Protein AF-A0A954EEG8-F1 (afdb_monomer)

Secondary structure (DSSP, 8-state):
----STTS--STT-EEEEEEE-SS-EEEEEEEEES-B-SS--EE-TTS-EEEEEB-TTHHHH--EEEEE-SSSTT-EEEEE-TTHHHH--EEEEEEEE-TTS-EEEEEEETTS--EEEEEEESSSSSS-PPPEEEEEE--S---EEEE-TTS-EEEEE---TT-S--EEEEEESSSS-EEEEEEEE-SS-EEEEEEEEETTEEEEEEEETTTEEEEEEEEGGGGTT----S----SSPPPP----------SEE--STT-EEEEEEEEEPPPTT--EEEEEE-TT--EEEEEEE-TTSEEEEEETTEEEEEEE--TT-EEEEEEEEE--SSS--EEEEEEE-TTSPPPP-SS-SEEE-SS---SEE-EEEEEES-GGG--EEEEEEESSSGGG--

Sequence (395 aa):
CSLDEAAGFFGPGLELRAFRWTDSQWEDAGLVADNAINNFPPKKIASGEWMMSRRTYDYKKTGVQFLVGGVNAINDWKSFPVLGTNDELSAEEPFWWTLPDGRLAALFRDNRGSKFLYRSFSADQGRTWTTPLRTNFPDATSKLFGLCLSDGRYLLISNSNPRARDPLTIAISNDGLVFDKLAWLAGGRHVDYPHAIEQDGHLLVAFAGGKQSVEVLRIKLSSLDEITMPSSVVLDHPLPPVGSHPEKVKHWIDLGDEGATLYIAADLIVPQIGKQATFSMATASGEKRVILGIDQQGQLTAQLFKETVIGPKLEPGSRHALLVRIHSHREKPDELCVQLGPPDKIPAESRDWTLSNTKGHSNADLSLIVLNQDSEASGGFSHVRVGPTREALDH

Radius of gyration: 24.79 Å; Cα contacts (8 Å, |Δi|>4): 985; chains: 1; bounding box: 67×50×65 Å

pLDDT: mean 85.37, std 15.74, range [27.61, 98.38]

Structure (mmCIF, N/CA/C/O backbone):
data_AF-A0A954EEG8-F1
#
_entry.id   AF-A0A954EEG8-F1
#
loop_
_atom_site.group_PDB
_atom_site.id
_atom_site.type_symbol
_atom_site.label_atom_id
_atom_site.label_alt_id
_atom_site.label_comp_id
_atom_site.label_asym_id
_atom_site.label_entity_id
_atom_site.label_seq_id
_atom_site.pdbx_PDB_ins_code
_atom_site.Cartn_x
_atom_site.Cartn_y
_atom_site.Cartn_z
_atom_site.occupancy
_atom_site.B_iso_or_equiv
_atom_site.auth_seq_id
_atom_site.auth_comp_id
_atom_site.auth_asym_id
_atom_site.auth_atom_id
_atom_site.pdbx_PDB_model_num
ATOM 1 N N . CYS A 1 1 ? 18.159 -10.456 -10.808 1.00 31.44 1 CYS A N 1
ATOM 2 C CA . CYS A 1 1 ? 18.552 -9.755 -9.569 1.00 31.44 1 CYS A CA 1
ATOM 3 C C . CYS A 1 1 ? 19.804 -8.951 -9.854 1.00 31.44 1 CYS A C 1
ATOM 5 O O . CYS A 1 1 ? 20.802 -9.552 -10.229 1.00 31.44 1 CYS A O 1
ATOM 7 N N . SER A 1 2 ? 19.747 -7.624 -9.737 1.00 37.56 2 SER A N 1
ATOM 8 C CA . SER A 1 2 ? 20.960 -6.808 -9.683 1.00 37.56 2 SER A CA 1
ATOM 9 C C . SER A 1 2 ? 21.759 -7.211 -8.444 1.00 37.56 2 SER A C 1
ATOM 11 O O . SER A 1 2 ? 21.183 -7.403 -7.376 1.00 37.56 2 SER A O 1
ATOM 13 N N . LEU A 1 3 ? 23.070 -7.384 -8.595 1.00 40.84 3 LEU A N 1
ATOM 14 C CA . LEU A 1 3 ? 23.995 -7.495 -7.472 1.00 40.84 3 LEU A CA 1
ATOM 15 C C . LEU A 1 3 ? 23.949 -6.165 -6.706 1.00 40.84 3 LEU A C 1
ATOM 17 O O . LEU A 1 3 ? 24.496 -5.161 -7.156 1.00 40.84 3 LEU A O 1
ATOM 21 N N . ASP A 1 4 ? 23.204 -6.161 -5.602 1.00 51.03 4 ASP A N 1
ATOM 22 C CA . ASP A 1 4 ? 22.948 -4.995 -4.758 1.00 51.03 4 ASP A CA 1
ATOM 23 C C . ASP A 1 4 ? 24.244 -4.400 -4.194 1.00 51.03 4 ASP A C 1
ATOM 25 O O . ASP A 1 4 ? 24.998 -5.095 -3.517 1.00 51.03 4 ASP A O 1
ATOM 29 N N . GLU A 1 5 ? 24.436 -3.104 -4.469 1.00 52.12 5 GLU A N 1
ATOM 30 C CA . GLU A 1 5 ? 25.103 -2.028 -3.702 1.00 52.12 5 GLU A CA 1
ATOM 31 C C . GLU A 1 5 ? 26.539 -2.214 -3.167 1.00 52.12 5 GLU A C 1
ATOM 33 O O . GLU A 1 5 ? 27.215 -1.221 -2.901 1.00 52.12 5 GLU A O 1
ATOM 38 N N . ALA A 1 6 ? 27.061 -3.432 -3.058 1.00 46.16 6 ALA A N 1
ATOM 39 C CA . ALA A 1 6 ? 28.304 -3.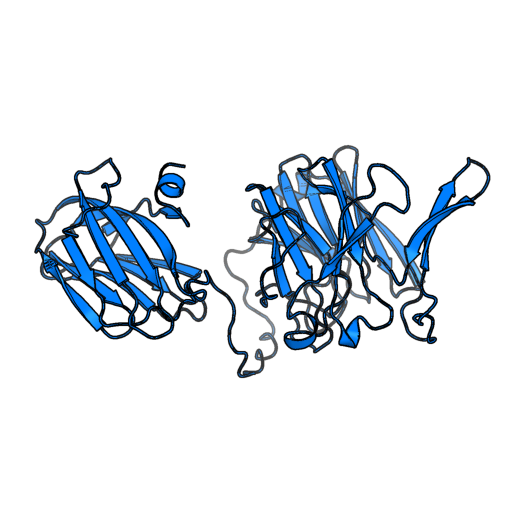744 -2.355 1.00 46.16 6 ALA A CA 1
ATOM 40 C C . ALA A 1 6 ? 29.584 -3.300 -3.089 1.00 46.16 6 ALA A C 1
ATOM 42 O O . ALA A 1 6 ? 30.666 -3.373 -2.515 1.00 46.16 6 ALA A O 1
ATOM 43 N N . ALA A 1 7 ? 29.481 -2.827 -4.335 1.00 49.62 7 ALA A N 1
ATOM 44 C CA . ALA A 1 7 ? 30.639 -2.481 -5.166 1.00 49.62 7 ALA A CA 1
ATOM 45 C C . ALA A 1 7 ? 30.604 -1.058 -5.760 1.00 49.62 7 ALA A C 1
ATOM 47 O O . ALA A 1 7 ? 31.296 -0.780 -6.733 1.00 49.62 7 ALA A O 1
ATOM 48 N N . GLY A 1 8 ? 29.811 -0.134 -5.198 1.00 59.25 8 GLY A N 1
ATOM 49 C CA . GLY A 1 8 ? 29.792 1.257 -5.683 1.00 59.25 8 GLY A CA 1
ATOM 50 C C . GLY A 1 8 ? 29.175 1.425 -7.079 1.00 59.25 8 GLY A C 1
ATOM 51 O O . GLY A 1 8 ? 29.433 2.416 -7.754 1.00 59.25 8 GLY A O 1
ATOM 52 N N . PHE A 1 9 ? 28.344 0.470 -7.508 1.00 65.50 9 PHE A N 1
ATOM 53 C CA . PHE A 1 9 ? 27.665 0.488 -8.809 1.00 65.50 9 PHE A CA 1
ATOM 54 C C . PHE A 1 9 ? 26.631 1.617 -8.957 1.00 65.50 9 PHE A C 1
ATOM 56 O O . PHE A 1 9 ? 26.230 1.933 -10.074 1.00 65.50 9 PHE A O 1
ATOM 63 N N . PHE A 1 10 ? 26.181 2.228 -7.857 1.00 78.00 10 PHE A N 1
ATOM 64 C CA . PHE A 1 10 ? 25.236 3.345 -7.892 1.00 78.00 10 PHE A CA 1
ATOM 65 C C . PHE A 1 10 ? 26.007 4.661 -7.831 1.00 78.00 10 PHE A C 1
ATOM 67 O O . PHE A 1 10 ? 26.447 5.090 -6.765 1.00 78.00 10 PHE A O 1
ATOM 74 N N . GLY A 1 11 ? 26.163 5.302 -8.987 1.00 85.56 11 GLY A N 1
ATOM 75 C CA . GLY A 1 11 ? 26.799 6.610 -9.114 1.00 85.56 11 GLY A CA 1
ATOM 76 C C . GLY A 1 11 ? 25.991 7.576 -9.985 1.00 85.56 11 GLY A C 1
ATOM 77 O O . GLY A 1 11 ? 24.933 7.205 -10.493 1.00 85.56 11 GLY A O 1
ATOM 78 N N . PRO A 1 12 ? 26.498 8.803 -10.205 1.00 87.62 12 PRO A N 1
ATOM 79 C CA . PRO A 1 12 ? 25.803 9.835 -10.981 1.00 87.62 12 PRO A CA 1
ATOM 80 C C . PRO A 1 12 ? 25.421 9.433 -12.413 1.00 87.62 12 PRO A C 1
ATOM 82 O O . PRO A 1 12 ? 24.495 10.008 -12.970 1.00 87.62 12 PRO A O 1
ATOM 85 N N . GLY A 1 13 ? 26.110 8.447 -12.998 1.00 89.25 13 GLY A N 1
ATOM 86 C CA . GLY A 1 13 ? 25.808 7.889 -14.322 1.00 89.25 13 GLY A CA 1
ATOM 87 C C . GLY A 1 13 ? 24.858 6.686 -14.315 1.00 89.25 13 GLY A C 1
ATOM 88 O O . GLY A 1 13 ? 24.871 5.917 -15.267 1.00 89.25 13 GLY A O 1
ATOM 89 N N . LEU A 1 14 ? 24.104 6.455 -13.234 1.00 91.31 14 LEU A N 1
ATOM 90 C CA . LEU A 1 14 ? 23.122 5.370 -13.166 1.00 91.31 14 LEU A CA 1
ATOM 91 C C . LEU A 1 14 ? 22.058 5.548 -14.263 1.00 91.31 14 LEU A C 1
ATOM 93 O O . LEU A 1 14 ? 21.478 6.621 -14.387 1.00 91.31 14 LEU A O 1
ATOM 97 N N . GLU A 1 15 ? 21.760 4.493 -15.017 1.00 93.38 15 GLU A N 1
ATOM 98 C CA . GLU A 1 15 ? 20.738 4.492 -16.068 1.00 93.38 15 GLU A CA 1
ATOM 99 C C . GLU A 1 15 ? 19.831 3.269 -15.935 1.00 93.38 15 GLU A C 1
ATOM 101 O O . GLU A 1 15 ? 20.310 2.140 -15.805 1.00 93.38 15 GLU A O 1
ATOM 106 N N . LEU A 1 16 ? 18.520 3.484 -16.049 1.00 93.94 16 LEU A N 1
ATOM 107 C CA . LEU A 1 16 ? 17.569 2.408 -16.281 1.00 93.94 16 LEU A CA 1
ATOM 108 C C . LEU A 1 16 ? 17.388 2.239 -17.788 1.00 93.94 16 LEU A C 1
ATOM 110 O O . LEU A 1 16 ? 16.853 3.129 -18.449 1.00 93.94 16 LEU A O 1
ATOM 114 N N . ARG A 1 17 ? 17.812 1.098 -18.333 1.00 94.50 17 ARG A N 1
ATOM 115 C CA . ARG A 1 17 ? 17.710 0.779 -19.765 1.00 94.50 17 ARG A CA 1
ATOM 116 C C . ARG A 1 17 ? 16.768 -0.391 -19.998 1.00 94.50 17 ARG A C 1
ATOM 118 O O . ARG A 1 17 ? 16.684 -1.304 -19.177 1.00 94.50 17 ARG A O 1
ATOM 125 N N . ALA A 1 18 ? 16.072 -0.367 -21.126 1.00 93.12 18 ALA A N 1
ATOM 126 C CA . ALA A 1 18 ? 15.224 -1.465 -21.557 1.00 93.12 18 ALA A CA 1
ATOM 127 C C . ALA A 1 18 ? 15.952 -2.325 -22.585 1.00 93.12 18 ALA A C 1
ATOM 129 O O . ALA A 1 18 ? 16.667 -1.816 -23.441 1.00 93.12 18 ALA A O 1
ATOM 130 N N . PHE A 1 19 ? 15.703 -3.629 -22.538 1.00 94.12 19 PHE A N 1
ATOM 131 C CA . PHE A 1 19 ? 16.181 -4.573 -23.539 1.00 94.12 19 PHE A CA 1
ATOM 132 C C . PHE A 1 19 ? 14.994 -5.334 -24.121 1.00 94.12 19 PHE A C 1
ATOM 134 O O . PHE A 1 19 ? 14.052 -5.679 -23.402 1.00 94.12 19 PHE A O 1
ATOM 141 N N . ARG A 1 20 ? 15.033 -5.594 -25.427 1.00 94.31 20 ARG A N 1
ATOM 142 C CA . ARG A 1 20 ? 14.032 -6.383 -26.146 1.00 94.31 20 ARG A CA 1
ATOM 143 C C . ARG A 1 20 ? 14.629 -7.729 -26.526 1.00 94.31 20 ARG A C 1
ATOM 145 O O . ARG A 1 20 ? 15.708 -7.782 -27.104 1.00 94.31 20 ARG A O 1
ATOM 152 N N . TRP A 1 21 ? 13.914 -8.803 -26.218 1.00 95.38 21 TRP A N 1
ATOM 153 C CA . TRP A 1 21 ? 14.245 -10.136 -26.707 1.00 95.38 21 TRP A CA 1
ATOM 154 C C . TRP A 1 21 ? 13.729 -10.299 -28.140 1.00 95.38 21 TRP A C 1
ATOM 156 O O . TRP A 1 21 ? 12.560 -10.014 -28.398 1.00 95.38 21 TRP A O 1
ATOM 166 N N . THR A 1 22 ? 14.586 -10.734 -29.061 1.00 94.44 22 THR A N 1
ATOM 167 C CA . THR A 1 22 ? 14.261 -10.949 -30.485 1.00 94.44 22 THR A CA 1
ATOM 168 C C . THR A 1 22 ? 14.200 -12.431 -30.855 1.00 94.44 22 THR A C 1
ATOM 170 O O . THR A 1 22 ? 14.560 -12.816 -31.962 1.00 94.44 22 THR A O 1
ATOM 173 N N . ASP A 1 23 ? 13.811 -13.284 -29.906 1.00 93.44 23 ASP A N 1
ATOM 174 C CA . ASP A 1 23 ? 13.811 -14.754 -30.010 1.00 93.44 23 ASP A CA 1
ATOM 175 C C . ASP A 1 23 ? 15.199 -15.409 -30.139 1.00 93.44 23 ASP A C 1
ATOM 177 O O . ASP A 1 23 ? 15.337 -16.602 -29.868 1.00 93.44 23 ASP A O 1
ATOM 181 N N . SER A 1 24 ? 16.245 -14.636 -30.450 1.00 95.94 24 SER A N 1
ATOM 182 C CA . SER A 1 24 ? 17.638 -15.099 -30.497 1.00 95.94 24 SER A CA 1
ATOM 183 C C . SER A 1 24 ? 18.601 -14.323 -29.598 1.00 95.94 24 SER A C 1
ATOM 185 O O . SER A 1 24 ? 19.600 -14.890 -29.155 1.00 95.94 24 SER A O 1
ATOM 187 N N . GLN A 1 25 ? 18.353 -13.034 -29.346 1.00 95.88 25 GLN A N 1
ATOM 188 C CA . GLN A 1 25 ? 19.254 -12.180 -28.566 1.00 95.88 25 GLN A CA 1
ATOM 189 C C . GLN A 1 25 ? 18.511 -11.053 -27.836 1.00 95.88 25 GLN A C 1
ATOM 191 O O . GLN A 1 25 ? 17.367 -10.730 -28.153 1.00 95.88 25 GLN A O 1
ATOM 196 N N . TRP A 1 26 ? 19.179 -10.451 -26.850 1.00 96.56 26 TRP A N 1
ATOM 197 C CA . TRP A 1 26 ? 18.725 -9.222 -26.201 1.00 96.56 26 TRP A CA 1
ATOM 198 C C . TRP A 1 26 ? 19.326 -8.011 -26.911 1.00 96.56 26 TRP A C 1
ATOM 200 O O . TRP A 1 26 ? 20.545 -7.901 -27.022 1.00 96.56 26 TRP A O 1
ATOM 210 N N . GLU A 1 27 ? 18.474 -7.092 -27.349 1.00 96.50 27 GLU A N 1
ATOM 211 C CA . GLU A 1 27 ? 18.864 -5.838 -27.997 1.00 96.50 27 GLU A CA 1
ATOM 212 C C . GLU A 1 27 ? 18.529 -4.652 -27.094 1.00 96.50 27 GLU A C 1
ATOM 214 O O . GLU A 1 27 ? 17.463 -4.622 -26.476 1.00 96.50 27 GLU A O 1
ATOM 219 N N . ASP A 1 28 ? 19.434 -3.675 -27.005 1.00 95.94 28 ASP A N 1
ATOM 220 C CA . ASP A 1 28 ? 19.204 -2.444 -26.244 1.00 95.94 28 ASP A CA 1
ATOM 221 C C . ASP A 1 28 ? 18.097 -1.619 -26.919 1.00 95.94 28 ASP A C 1
ATOM 223 O O . ASP A 1 28 ? 18.242 -1.154 -28.050 1.00 95.94 28 ASP A O 1
ATOM 227 N N . ALA A 1 29 ? 16.972 -1.466 -26.222 1.00 94.19 29 ALA A N 1
ATOM 228 C CA . ALA A 1 29 ? 15.797 -0.744 -26.694 1.00 94.19 29 ALA A CA 1
ATOM 229 C C . ALA A 1 29 ? 15.825 0.749 -26.316 1.00 94.19 29 ALA A C 1
ATOM 231 O O . ALA A 1 29 ? 14.938 1.498 -26.730 1.00 94.19 29 ALA A O 1
ATOM 232 N N . GLY A 1 30 ? 16.829 1.183 -25.550 1.00 95.50 30 GLY A N 1
ATOM 233 C CA . GLY A 1 30 ? 17.057 2.570 -25.176 1.00 95.50 30 GLY A CA 1
ATOM 234 C C . GLY A 1 30 ? 16.916 2.857 -23.682 1.00 95.50 30 GLY A C 1
ATOM 235 O O . GLY A 1 30 ? 16.585 2.003 -22.853 1.00 95.50 30 GLY A O 1
ATOM 236 N N . LEU A 1 31 ? 17.183 4.119 -23.350 1.00 95.56 31 LEU A N 1
ATOM 237 C CA . LEU A 1 31 ? 17.069 4.658 -22.001 1.00 95.56 31 LEU A CA 1
ATOM 238 C C . LEU A 1 31 ? 15.593 4.778 -21.598 1.00 95.56 31 LEU A C 1
ATOM 240 O O . LEU A 1 31 ? 14.806 5.395 -22.309 1.00 95.56 31 LEU A O 1
ATOM 244 N N . VAL A 1 32 ? 15.241 4.227 -20.439 1.00 96.06 32 VAL A N 1
ATOM 245 C CA . VAL A 1 32 ? 13.925 4.391 -19.806 1.00 96.06 32 VAL A CA 1
ATOM 246 C C . VAL A 1 32 ? 13.931 5.625 -18.914 1.00 96.06 32 VAL A C 1
ATOM 248 O O . VAL A 1 32 ? 13.057 6.477 -19.021 1.00 96.06 32 VAL A O 1
ATOM 251 N N . ALA A 1 33 ? 14.923 5.734 -18.032 1.00 95.44 33 ALA A N 1
ATOM 252 C CA . ALA A 1 33 ? 15.074 6.870 -17.134 1.00 95.44 33 ALA A CA 1
ATOM 253 C C . ALA A 1 33 ? 16.534 7.026 -16.704 1.00 95.44 33 ALA A C 1
ATOM 255 O O . ALA A 1 33 ? 17.228 6.042 -16.434 1.00 95.44 33 ALA A O 1
ATOM 256 N N . ASP A 1 34 ? 16.985 8.270 -16.608 1.00 94.50 34 ASP A N 1
ATOM 257 C CA . ASP A 1 34 ? 18.266 8.621 -16.017 1.00 94.50 34 ASP A CA 1
ATOM 258 C C . ASP A 1 34 ? 18.202 8.537 -14.485 1.00 94.50 34 ASP A C 1
ATOM 260 O O . ASP A 1 34 ? 17.161 8.733 -13.844 1.00 94.50 34 ASP A O 1
ATOM 264 N N . ASN A 1 35 ? 19.346 8.232 -13.877 1.00 94.00 35 ASN A N 1
ATOM 265 C CA . ASN A 1 35 ? 19.521 8.124 -12.435 1.00 94.00 35 ASN A CA 1
ATOM 266 C C . ASN A 1 35 ? 18.400 7.302 -11.774 1.00 94.00 35 ASN A C 1
ATOM 268 O O . ASN A 1 35 ? 17.677 7.774 -10.892 1.00 94.00 35 ASN A O 1
ATOM 272 N N . ALA A 1 36 ? 18.175 6.093 -12.281 1.00 93.31 36 ALA A N 1
ATOM 273 C CA . ALA A 1 36 ? 17.055 5.268 -11.866 1.00 93.31 36 ALA A CA 1
ATOM 274 C C . ALA A 1 36 ? 17.457 3.799 -11.757 1.00 93.31 36 ALA A C 1
ATOM 276 O O . ALA A 1 36 ? 18.070 3.229 -12.654 1.00 93.31 36 ALA A O 1
ATOM 277 N N . ILE A 1 37 ? 17.029 3.175 -10.667 1.00 90.88 37 ILE A N 1
ATOM 278 C CA . ILE A 1 37 ? 16.857 1.731 -10.567 1.00 90.88 37 ILE A CA 1
ATOM 279 C C . ILE A 1 37 ? 15.438 1.436 -10.078 1.00 90.88 37 ILE A C 1
ATOM 281 O O . ILE A 1 37 ? 14.911 2.128 -9.200 1.00 90.88 37 ILE A O 1
ATOM 285 N N . ASN A 1 38 ? 14.824 0.401 -10.644 1.0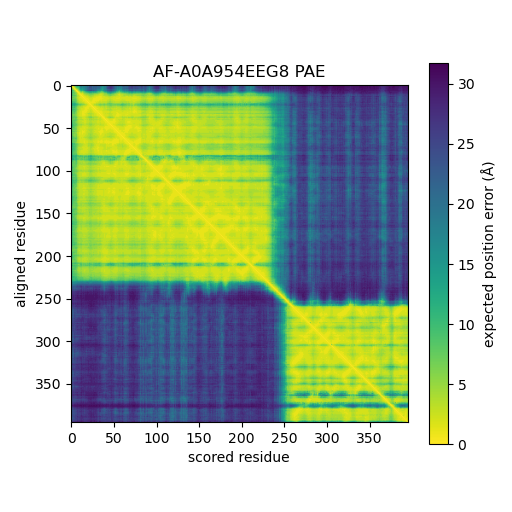0 90.19 38 ASN A N 1
ATOM 286 C CA . ASN A 1 38 ? 13.548 -0.143 -10.202 1.00 90.19 38 ASN A CA 1
ATOM 287 C C . ASN A 1 38 ? 13.739 -1.562 -9.645 1.00 90.19 38 ASN A C 1
ATOM 289 O O . ASN A 1 38 ? 14.509 -2.362 -10.170 1.00 90.19 38 ASN A O 1
ATOM 293 N N . ASN A 1 39 ? 13.009 -1.894 -8.580 1.00 87.38 39 ASN A N 1
ATOM 294 C CA . ASN A 1 39 ? 13.041 -3.234 -7.975 1.00 87.38 39 ASN A CA 1
ATOM 295 C C . ASN A 1 39 ? 11.865 -4.114 -8.438 1.00 87.38 39 ASN A C 1
ATOM 297 O O . ASN A 1 39 ? 11.876 -5.337 -8.240 1.00 87.38 39 ASN A O 1
ATOM 301 N N . PHE A 1 40 ? 10.858 -3.489 -9.056 1.00 91.31 40 PHE A N 1
ATOM 302 C CA . PHE A 1 40 ? 9.608 -4.105 -9.488 1.00 91.31 40 PHE A CA 1
ATOM 303 C C . PHE A 1 40 ? 9.258 -3.697 -10.923 1.00 91.31 40 PHE A C 1
ATOM 305 O O . PHE A 1 40 ? 9.608 -2.586 -11.339 1.00 91.31 40 PHE A O 1
ATOM 312 N N . PRO A 1 41 ? 8.574 -4.572 -11.683 1.00 89.75 41 PRO A N 1
ATOM 313 C CA . PRO A 1 41 ? 8.130 -4.244 -13.033 1.00 89.75 41 PRO A CA 1
ATOM 314 C C . PRO A 1 41 ? 7.114 -3.087 -13.023 1.00 89.75 41 PRO A C 1
ATOM 316 O O . PRO A 1 41 ? 6.373 -2.940 -12.042 1.00 89.75 41 PRO A O 1
ATOM 319 N N . PRO A 1 42 ? 7.051 -2.282 -14.100 1.00 93.62 42 PRO A N 1
ATOM 320 C CA . PRO A 1 42 ? 6.009 -1.277 -14.251 1.00 93.62 42 PRO A CA 1
ATOM 321 C C . PRO A 1 42 ? 4.625 -1.918 -14.343 1.00 93.62 42 PRO A C 1
ATOM 323 O O . PRO A 1 42 ? 4.458 -2.985 -14.932 1.00 93.62 42 PRO A O 1
ATOM 326 N N . LYS A 1 43 ? 3.621 -1.234 -13.793 1.00 95.06 43 LYS A N 1
ATOM 327 C CA . LYS A 1 43 ? 2.205 -1.618 -13.899 1.00 95.06 43 LYS A CA 1
ATOM 328 C C . LYS A 1 43 ? 1.392 -0.418 -14.362 1.00 95.06 43 LYS A C 1
ATOM 330 O O . LYS A 1 43 ? 1.780 0.717 -14.091 1.00 95.06 43 LYS A O 1
ATOM 335 N N . LYS A 1 44 ? 0.275 -0.659 -15.045 1.00 95.75 44 LYS A N 1
ATOM 336 C CA . LYS A 1 44 ? -0.650 0.419 -15.408 1.00 95.75 44 LYS A CA 1
ATOM 337 C C . LYS A 1 44 ? -1.404 0.921 -14.179 1.00 95.75 44 LYS A C 1
ATOM 339 O O . LYS A 1 44 ? -1.802 0.122 -13.334 1.00 95.75 44 LYS A O 1
ATOM 344 N N . ILE A 1 45 ? -1.602 2.230 -14.112 1.00 96.25 45 ILE A N 1
ATOM 345 C CA . ILE A 1 45 ? -2.513 2.907 -13.183 1.00 96.25 45 ILE A CA 1
ATOM 346 C C . ILE A 1 45 ? -3.824 3.260 -13.903 1.00 96.25 45 ILE A C 1
ATOM 348 O O . ILE A 1 45 ? -3.927 3.118 -15.123 1.00 96.25 45 ILE A O 1
ATOM 352 N N . ALA A 1 46 ? -4.841 3.701 -13.157 1.00 91.62 46 ALA A N 1
ATOM 353 C CA . ALA A 1 46 ? -6.192 3.921 -13.682 1.00 91.62 46 ALA A CA 1
ATOM 354 C C . ALA A 1 46 ? -6.262 4.959 -14.824 1.00 91.62 46 ALA A C 1
ATOM 356 O O . ALA A 1 46 ? -7.121 4.849 -15.694 1.00 91.62 46 ALA A O 1
ATOM 357 N N . SER A 1 47 ? -5.329 5.915 -14.882 1.00 92.81 47 SER A N 1
ATOM 358 C CA . SER A 1 47 ? -5.198 6.897 -15.967 1.00 92.81 47 SER A CA 1
ATOM 359 C C . SER A 1 47 ? -4.777 6.282 -17.302 1.00 92.81 47 SER A C 1
ATOM 361 O O . SER A 1 47 ? -4.817 6.965 -18.322 1.00 92.81 47 SER A O 1
ATOM 363 N N . GLY A 1 48 ? -4.342 5.019 -17.311 1.00 95.44 48 GLY A N 1
ATOM 364 C CA . GLY A 1 48 ? -3.749 4.351 -18.468 1.00 95.44 48 GLY A CA 1
ATOM 365 C C . GLY A 1 48 ? -2.238 4.561 -18.599 1.00 95.44 48 GLY A C 1
ATOM 366 O O . GLY A 1 48 ? -1.607 3.879 -19.409 1.00 95.44 48 GLY A O 1
ATOM 367 N N . GLU A 1 49 ? -1.649 5.445 -17.786 1.00 97.56 49 GLU A N 1
ATOM 368 C CA . GLU A 1 49 ? -0.198 5.574 -17.644 1.00 97.56 49 GLU A CA 1
ATOM 369 C C . GLU A 1 49 ? 0.393 4.344 -16.942 1.00 97.56 49 GLU A C 1
ATOM 371 O O . GLU A 1 49 ? -0.292 3.594 -16.244 1.00 97.56 49 GLU A O 1
ATOM 376 N N . TRP A 1 50 ? 1.692 4.137 -17.113 1.00 97.56 50 TRP A N 1
ATOM 377 C CA . TRP A 1 50 ? 2.475 3.174 -16.355 1.00 97.56 50 TRP A CA 1
ATOM 378 C C . TRP A 1 50 ? 3.114 3.839 -15.148 1.00 97.56 50 TRP A C 1
ATOM 380 O O . TRP A 1 50 ? 3.448 5.022 -15.175 1.00 97.56 50 TRP A O 1
ATOM 390 N N . MET A 1 51 ? 3.352 3.051 -14.107 1.00 97.81 51 MET A N 1
ATOM 391 C CA . MET A 1 51 ? 4.047 3.495 -12.913 1.00 97.81 51 MET A CA 1
ATOM 392 C C . MET A 1 51 ? 5.025 2.433 -12.403 1.00 97.81 51 MET A C 1
ATOM 394 O O . MET A 1 51 ? 4.739 1.233 -12.433 1.00 97.81 51 MET A O 1
ATOM 398 N N . MET A 1 52 ? 6.189 2.865 -11.912 1.00 96.62 52 MET A N 1
ATOM 399 C CA . MET A 1 52 ? 7.181 1.991 -11.275 1.00 96.62 52 MET A CA 1
ATOM 400 C C . MET A 1 52 ? 7.970 2.701 -10.175 1.00 96.62 52 MET A C 1
ATOM 402 O O . MET A 1 52 ? 8.089 3.923 -10.161 1.00 96.62 52 MET A O 1
ATOM 406 N N . SER A 1 53 ? 8.540 1.922 -9.255 1.00 95.44 53 SER A N 1
ATOM 407 C CA . SER A 1 53 ? 9.479 2.413 -8.241 1.00 95.44 53 SER A CA 1
ATOM 408 C C . SER A 1 53 ? 10.716 3.045 -8.871 1.00 95.44 53 SER A C 1
ATOM 410 O O . SER A 1 53 ? 11.260 2.475 -9.819 1.00 95.44 53 SER A O 1
ATOM 412 N N . ARG A 1 54 ? 11.237 4.110 -8.264 1.00 94.19 54 ARG A N 1
ATOM 413 C CA . ARG A 1 54 ? 12.547 4.679 -8.581 1.00 94.19 54 ARG A CA 1
ATOM 414 C C . ARG A 1 54 ? 13.362 4.896 -7.316 1.00 94.19 54 ARG A C 1
ATOM 416 O O . ARG A 1 54 ? 12.927 5.559 -6.374 1.00 94.19 54 ARG A O 1
ATOM 423 N N . ARG A 1 55 ? 14.595 4.403 -7.347 1.00 93.06 55 ARG A N 1
ATOM 424 C CA . ARG A 1 55 ? 15.674 4.858 -6.470 1.00 93.06 55 ARG A CA 1
ATOM 425 C C . ARG A 1 55 ? 16.740 5.527 -7.332 1.00 93.06 55 ARG A C 1
ATOM 427 O O . ARG A 1 55 ? 17.161 4.958 -8.337 1.00 93.06 55 ARG A O 1
ATOM 434 N N . THR A 1 56 ? 17.125 6.743 -6.971 1.00 92.94 56 THR A N 1
ATOM 435 C CA . THR A 1 56 ? 18.302 7.422 -7.529 1.00 92.94 56 THR A CA 1
ATOM 436 C C . THR A 1 56 ? 19.566 6.887 -6.853 1.00 92.94 56 THR A C 1
ATOM 438 O O . THR A 1 56 ? 19.479 6.243 -5.808 1.00 92.94 56 THR A O 1
ATOM 441 N N . TYR A 1 57 ? 20.759 7.157 -7.385 1.00 91.31 57 TYR A N 1
ATOM 442 C CA . TYR A 1 57 ? 22.010 6.729 -6.739 1.00 91.31 57 TYR A CA 1
ATOM 443 C C . TYR A 1 57 ? 22.170 7.303 -5.317 1.00 91.31 57 TYR A C 1
ATOM 445 O O . TYR A 1 57 ? 22.829 6.707 -4.466 1.00 91.31 57 TYR A O 1
ATOM 453 N N . ASP A 1 58 ? 21.551 8.455 -5.051 1.00 90.88 58 ASP A N 1
ATOM 454 C CA . ASP A 1 58 ? 21.572 9.174 -3.781 1.00 90.88 58 ASP A CA 1
ATOM 455 C C . ASP A 1 58 ? 20.275 9.029 -2.970 1.00 90.88 58 ASP A C 1
ATOM 457 O O . ASP A 1 58 ? 20.070 9.795 -2.029 1.00 90.88 58 ASP A O 1
ATOM 461 N N . TYR A 1 59 ? 19.428 8.033 -3.267 1.00 89.44 59 TYR A N 1
ATOM 462 C CA . TYR A 1 59 ? 18.122 7.840 -2.611 1.00 89.44 59 TYR A CA 1
ATOM 463 C C . TYR A 1 59 ? 18.200 7.773 -1.076 1.00 89.44 59 TYR A C 1
ATOM 465 O O . TYR A 1 59 ? 17.266 8.166 -0.384 1.00 89.44 59 TYR A O 1
ATOM 473 N N . LYS A 1 60 ? 19.331 7.324 -0.510 1.00 86.69 60 LYS A N 1
ATOM 474 C CA . LYS A 1 60 ? 19.563 7.333 0.949 1.00 86.69 60 LYS A CA 1
ATOM 475 C C . LYS A 1 60 ? 19.542 8.749 1.542 1.00 86.69 60 LYS A C 1
ATOM 477 O O . LYS A 1 60 ? 19.297 8.898 2.733 1.00 86.69 60 LYS A O 1
ATOM 482 N N . LYS A 1 61 ? 19.813 9.771 0.726 1.00 87.50 61 LYS A N 1
ATOM 483 C CA . LYS A 1 61 ? 19.743 11.195 1.076 1.00 87.50 61 LYS A CA 1
ATOM 484 C C . LYS A 1 61 ? 18.450 11.842 0.595 1.00 87.50 61 LYS A C 1
ATOM 486 O O . LYS A 1 61 ? 17.904 12.663 1.318 1.00 87.50 61 LYS A O 1
ATOM 491 N N . THR A 1 62 ? 17.982 11.504 -0.606 1.00 87.88 62 THR A N 1
ATOM 492 C CA . THR A 1 62 ? 16.866 12.196 -1.279 1.00 87.88 62 THR A CA 1
ATOM 493 C C . THR A 1 62 ? 15.506 11.521 -1.104 1.00 87.88 62 THR A C 1
ATOM 495 O O . THR A 1 62 ? 14.487 12.105 -1.463 1.00 87.88 62 THR A O 1
ATOM 498 N N . GLY A 1 63 ? 15.472 10.321 -0.525 1.00 90.56 63 GLY A N 1
ATOM 499 C CA . GLY A 1 63 ? 14.268 9.508 -0.412 1.00 90.56 63 GLY A CA 1
ATOM 500 C C . GLY A 1 63 ? 13.978 8.711 -1.682 1.00 90.56 63 GLY A C 1
ATOM 501 O O . GLY A 1 63 ? 14.676 8.801 -2.695 1.00 90.56 63 GLY A O 1
ATOM 502 N N . VAL A 1 64 ? 12.934 7.889 -1.618 1.00 94.38 64 VAL A N 1
ATOM 503 C CA . VAL A 1 64 ? 12.477 7.097 -2.767 1.00 94.38 64 VAL A CA 1
ATOM 504 C C . VAL A 1 64 ? 11.412 7.845 -3.564 1.00 94.38 64 VAL A C 1
ATOM 506 O O . VAL A 1 64 ? 10.745 8.753 -3.064 1.00 94.38 64 VAL A O 1
ATOM 509 N N . GLN A 1 65 ? 11.262 7.469 -4.830 1.00 95.62 65 GLN A N 1
ATOM 510 C CA . GLN A 1 65 ? 10.378 8.140 -5.778 1.00 95.62 65 GLN A CA 1
ATOM 511 C C . GLN A 1 65 ? 9.596 7.101 -6.589 1.00 95.62 65 GLN A C 1
ATOM 513 O O . GLN A 1 65 ? 9.923 5.911 -6.592 1.00 95.62 65 GLN A O 1
ATOM 518 N N . PHE A 1 66 ? 8.586 7.554 -7.320 1.00 97.50 66 PHE A N 1
ATOM 519 C CA . PHE A 1 66 ? 7.908 6.771 -8.345 1.00 97.50 66 PHE A CA 1
ATOM 520 C C . PHE A 1 66 ? 7.997 7.480 -9.694 1.00 97.50 66 PHE A C 1
ATOM 522 O O . PHE A 1 66 ? 7.895 8.701 -9.771 1.00 97.50 66 PHE A O 1
ATOM 529 N N . LEU A 1 67 ? 8.203 6.706 -10.757 1.00 97.94 67 LEU A N 1
ATOM 530 C CA . LEU A 1 67 ? 8.076 7.174 -12.133 1.00 97.94 67 LEU A CA 1
ATOM 531 C C . LEU A 1 67 ? 6.649 6.920 -12.607 1.00 97.94 67 LEU A C 1
ATOM 533 O O . LEU A 1 67 ? 6.158 5.808 -12.422 1.00 97.94 67 LEU A O 1
ATOM 537 N N . VAL A 1 68 ? 6.021 7.911 -13.240 1.00 98.25 68 VAL A N 1
ATOM 538 C CA . VAL A 1 68 ? 4.701 7.810 -13.887 1.00 98.25 68 VAL A CA 1
ATOM 539 C C . VAL A 1 68 ? 4.812 8.296 -15.336 1.00 98.25 68 VAL A C 1
ATOM 541 O O . VAL A 1 68 ? 5.425 9.338 -15.584 1.00 98.25 68 VAL A O 1
ATOM 544 N N . GLY A 1 69 ? 4.263 7.538 -16.289 1.00 97.25 69 GLY A N 1
ATOM 545 C CA . GLY A 1 69 ? 4.303 7.841 -17.724 1.00 97.25 69 GLY A CA 1
ATOM 546 C C . GLY A 1 69 ? 4.364 6.581 -18.598 1.00 97.25 69 GLY A C 1
ATOM 547 O O . GLY A 1 69 ? 3.536 5.687 -18.464 1.00 97.25 69 GLY A O 1
ATOM 548 N N . GLY A 1 70 ? 5.317 6.506 -19.522 1.00 94.69 70 GLY A N 1
ATOM 549 C CA . GLY A 1 70 ? 5.628 5.344 -20.354 1.00 94.69 70 GLY A CA 1
ATOM 550 C C . GLY A 1 70 ? 4.604 5.051 -21.447 1.00 94.69 70 GLY A C 1
ATOM 551 O O . GLY A 1 70 ? 4.508 3.907 -21.889 1.00 94.69 70 GLY A O 1
ATOM 552 N N . VAL A 1 71 ? 3.793 6.040 -21.843 1.00 96.00 71 VAL A N 1
ATOM 553 C CA . VAL A 1 71 ? 2.706 5.848 -22.820 1.00 96.00 71 VAL A CA 1
ATOM 554 C C . VAL A 1 71 ? 3.167 6.174 -24.235 1.00 96.00 71 VAL A C 1
ATOM 556 O O . VAL A 1 71 ? 2.948 5.375 -25.142 1.00 96.00 71 VAL A O 1
ATOM 559 N N . ASN A 1 72 ? 3.804 7.331 -24.435 1.00 95.50 72 ASN A N 1
ATOM 560 C CA . ASN A 1 72 ? 4.121 7.815 -25.782 1.00 95.50 72 ASN A CA 1
ATOM 561 C C . ASN A 1 72 ? 5.492 7.339 -26.276 1.00 95.50 72 ASN A C 1
ATOM 563 O O . ASN A 1 72 ? 5.695 7.174 -27.478 1.00 95.50 72 ASN A O 1
ATOM 567 N N . ALA A 1 73 ? 6.438 7.134 -25.358 1.00 94.81 73 ALA A N 1
ATOM 568 C CA . ALA A 1 73 ? 7.794 6.696 -25.662 1.00 94.81 73 ALA A CA 1
ATOM 569 C C . ALA A 1 73 ? 8.419 5.945 -24.478 1.00 94.81 73 ALA A C 1
ATOM 571 O O . ALA A 1 73 ? 7.958 6.037 -23.341 1.00 94.81 73 ALA A O 1
ATOM 572 N N . ILE A 1 74 ? 9.509 5.220 -24.741 1.00 93.38 74 ILE A N 1
ATOM 573 C CA . ILE A 1 74 ? 10.205 4.420 -23.723 1.00 93.38 74 ILE A CA 1
ATOM 574 C C . ILE A 1 74 ? 10.842 5.270 -22.617 1.00 93.38 74 ILE A C 1
ATOM 576 O O . ILE A 1 74 ? 10.977 4.792 -21.495 1.00 93.38 74 ILE A O 1
ATOM 580 N N . ASN A 1 75 ? 11.167 6.528 -22.927 1.00 94.94 75 ASN A N 1
ATOM 581 C CA . ASN A 1 75 ? 11.748 7.528 -22.033 1.00 94.94 75 ASN A CA 1
ATOM 582 C C . ASN A 1 75 ? 10.732 8.577 -21.533 1.00 94.94 75 ASN A C 1
ATOM 584 O O . ASN A 1 75 ? 11.125 9.591 -20.961 1.00 94.94 75 ASN A O 1
ATOM 588 N N . ASP A 1 76 ? 9.433 8.365 -21.758 1.00 96.19 76 ASP A N 1
ATOM 589 C CA . ASP A 1 76 ? 8.361 9.295 -21.377 1.00 96.19 76 ASP A CA 1
ATOM 590 C C . ASP A 1 76 ? 7.993 9.143 -19.896 1.00 96.19 76 ASP A C 1
ATOM 592 O O . ASP A 1 76 ? 6.921 8.651 -19.576 1.00 96.19 76 ASP A O 1
ATOM 596 N N . TRP A 1 77 ? 8.873 9.498 -18.962 1.00 97.50 77 TRP A N 1
ATOM 597 C CA . TRP A 1 77 ? 8.604 9.313 -17.530 1.00 97.50 77 TRP A CA 1
ATOM 598 C C . TRP A 1 77 ? 8.801 10.594 -16.735 1.00 97.50 77 TRP A C 1
ATOM 600 O O . TRP A 1 77 ? 9.752 11.345 -16.944 1.00 97.50 77 TRP A O 1
ATOM 610 N N . LYS A 1 78 ? 7.918 10.818 -15.761 1.00 97.75 78 LYS A N 1
ATOM 611 C CA . LYS A 1 78 ? 8.043 11.884 -14.764 1.00 97.75 78 LYS A CA 1
ATOM 612 C C . LYS A 1 78 ? 8.248 11.282 -13.388 1.00 97.75 78 LYS A C 1
ATOM 614 O O . LYS A 1 78 ? 7.611 10.290 -13.048 1.00 97.75 78 LYS A O 1
ATOM 619 N N . SER A 1 79 ? 9.129 11.893 -12.605 1.00 97.25 79 SER A N 1
ATOM 620 C CA . SER A 1 79 ? 9.465 11.422 -11.264 1.00 97.25 79 SER A CA 1
ATOM 621 C C . SER A 1 79 ? 8.704 12.190 -10.192 1.00 97.25 79 SER A C 1
ATOM 623 O O . SER A 1 79 ? 8.685 13.419 -10.208 1.00 97.25 79 SER A O 1
ATOM 625 N N . PHE A 1 80 ? 8.137 11.458 -9.239 1.00 96.75 80 PHE A N 1
ATOM 626 C CA . PHE A 1 80 ? 7.354 11.984 -8.128 1.00 96.75 80 PHE A CA 1
ATOM 627 C C . PHE A 1 80 ? 7.922 11.464 -6.802 1.00 96.75 80 PHE A C 1
ATOM 629 O O . PHE A 1 80 ? 7.986 10.246 -6.602 1.00 96.75 80 PHE A O 1
ATOM 636 N N . PRO A 1 81 ? 8.393 12.344 -5.902 1.00 93.88 81 PRO A N 1
ATOM 637 C CA . PRO A 1 81 ? 8.988 11.923 -4.641 1.00 93.88 81 PRO A CA 1
ATOM 638 C C . PRO A 1 81 ? 7.932 11.464 -3.635 1.00 93.88 81 PRO A C 1
ATOM 640 O O . PRO A 1 81 ? 6.829 12.003 -3.573 1.00 93.88 81 PRO A O 1
ATOM 643 N N . VAL A 1 82 ? 8.311 10.512 -2.783 1.00 89.81 82 VAL A N 1
ATOM 644 C CA . VAL A 1 82 ? 7.541 10.165 -1.586 1.00 89.81 82 VAL A CA 1
ATOM 645 C C . VAL A 1 82 ? 8.131 10.951 -0.413 1.00 89.81 82 VAL A C 1
ATOM 647 O O . VAL A 1 82 ? 9.169 10.578 0.147 1.00 89.81 82 VAL A O 1
ATOM 650 N N . LEU A 1 83 ? 7.503 12.080 -0.078 1.00 77.50 83 LEU A N 1
ATOM 651 C CA . LEU A 1 83 ? 8.010 13.011 0.933 1.00 77.50 83 LEU A CA 1
ATOM 652 C C . LEU A 1 83 ? 8.101 12.357 2.321 1.00 77.50 83 LEU A C 1
ATOM 654 O O . LEU A 1 83 ? 7.228 11.591 2.726 1.00 77.50 83 LEU A O 1
ATOM 658 N N . GLY A 1 84 ? 9.177 12.663 3.051 1.00 73.50 84 GLY A N 1
ATOM 659 C CA . GLY A 1 84 ? 9.448 12.135 4.392 1.00 73.50 84 GLY A CA 1
ATOM 660 C C . GLY A 1 84 ? 10.074 10.737 4.425 1.00 73.50 84 GLY A C 1
ATOM 661 O O . GLY A 1 84 ? 10.411 10.252 5.499 1.00 73.50 84 GLY A O 1
ATOM 662 N N . THR A 1 85 ? 10.284 10.068 3.286 1.00 76.62 85 THR A N 1
ATOM 663 C CA . THR A 1 85 ? 10.847 8.701 3.282 1.00 76.62 85 THR A CA 1
ATOM 664 C C . THR A 1 85 ? 12.275 8.595 3.799 1.00 76.62 85 THR A C 1
ATOM 666 O O . THR A 1 85 ? 12.623 7.561 4.354 1.00 76.62 85 THR A O 1
ATOM 669 N N . ASN A 1 86 ? 13.099 9.622 3.615 1.00 80.56 86 ASN A N 1
ATOM 670 C CA . ASN A 1 86 ? 14.470 9.705 4.123 1.00 80.56 86 ASN A CA 1
ATOM 671 C C . ASN A 1 86 ? 14.547 10.216 5.569 1.00 80.56 86 ASN A C 1
ATOM 673 O O . ASN A 1 86 ? 15.534 9.930 6.243 1.00 80.56 86 ASN A O 1
ATOM 677 N N . ASP A 1 87 ? 13.537 10.955 6.032 1.00 74.44 87 ASP A N 1
ATOM 678 C CA . ASP A 1 87 ? 13.459 11.501 7.388 1.00 74.44 87 ASP A CA 1
ATOM 679 C C . ASP A 1 87 ? 12.887 10.472 8.369 1.00 74.44 87 ASP A C 1
ATOM 681 O O . ASP A 1 87 ? 13.448 10.271 9.448 1.00 74.44 87 ASP A O 1
ATOM 685 N N . GLU A 1 88 ? 11.823 9.772 7.972 1.00 75.38 88 GLU A N 1
ATOM 686 C CA . GLU A 1 88 ? 11.063 8.847 8.822 1.00 75.38 88 GLU A CA 1
ATOM 687 C C . GLU A 1 88 ? 11.678 7.436 8.846 1.00 75.38 88 GLU A C 1
ATOM 689 O O . GLU A 1 88 ? 11.751 6.802 9.898 1.00 75.38 88 GLU A O 1
ATOM 694 N N . LEU A 1 89 ? 12.192 6.951 7.709 1.00 82.50 89 LEU A N 1
ATOM 695 C CA . LEU A 1 89 ? 12.775 5.613 7.565 1.00 82.50 89 LEU A CA 1
ATOM 696 C C . LEU A 1 89 ? 14.037 5.624 6.682 1.00 82.50 89 LEU A C 1
ATOM 698 O O . LEU A 1 89 ? 14.474 6.661 6.190 1.00 82.50 89 LEU A O 1
ATOM 702 N N . SER A 1 90 ? 14.684 4.474 6.505 1.00 86.44 90 SER A N 1
ATOM 703 C CA . SER A 1 90 ? 15.642 4.269 5.410 1.00 86.44 90 SER A CA 1
ATOM 704 C C . SER A 1 90 ? 14.949 3.407 4.367 1.00 86.44 90 SER A C 1
ATOM 706 O O . SER A 1 90 ? 15.148 2.193 4.310 1.00 86.44 90 SER A O 1
ATOM 708 N N . ALA A 1 91 ? 14.064 4.065 3.612 1.00 89.81 91 ALA A N 1
ATOM 709 C CA . ALA A 1 91 ? 13.198 3.427 2.634 1.00 89.81 91 ALA A CA 1
ATOM 710 C C . ALA A 1 91 ? 14.013 2.727 1.544 1.00 89.81 91 ALA A C 1
ATOM 712 O O . ALA A 1 91 ? 14.860 3.340 0.890 1.00 89.81 91 ALA A O 1
ATOM 713 N N . GLU A 1 92 ? 13.703 1.458 1.300 1.00 88.00 92 GLU A N 1
ATOM 714 C CA . GLU A 1 92 ? 14.247 0.707 0.176 1.00 88.00 92 GLU A CA 1
ATOM 715 C C . GLU A 1 92 ? 13.175 -0.144 -0.498 1.00 88.00 92 GLU A C 1
ATOM 717 O O . GLU A 1 92 ? 12.156 -0.474 0.108 1.00 88.00 92 GLU A O 1
ATOM 722 N N . GLU A 1 93 ? 13.427 -0.472 -1.768 1.00 88.44 93 GLU A N 1
ATOM 723 C CA . GLU A 1 93 ? 12.593 -1.347 -2.597 1.00 88.44 93 GLU A CA 1
ATOM 724 C C . GLU A 1 93 ? 11.090 -1.048 -2.451 1.00 88.44 93 GLU A C 1
ATOM 726 O O . GLU A 1 93 ? 10.331 -1.917 -2.017 1.00 88.44 93 GLU A O 1
ATOM 731 N N . PRO A 1 94 ? 10.635 0.176 -2.789 1.00 92.88 94 PRO A N 1
ATOM 732 C CA . PRO A 1 94 ? 9.238 0.533 -2.610 1.00 92.88 94 PRO A CA 1
ATOM 733 C C . PRO A 1 94 ? 8.367 -0.279 -3.569 1.00 92.88 94 PRO A C 1
ATOM 735 O O . PRO A 1 94 ? 8.555 -0.251 -4.788 1.00 92.88 94 PRO A O 1
ATOM 738 N N . PHE A 1 95 ? 7.406 -1.001 -3.014 1.00 95.50 95 PHE A N 1
ATOM 739 C CA . PHE A 1 95 ? 6.392 -1.733 -3.760 1.00 95.50 95 PHE A CA 1
ATOM 740 C C . PHE A 1 95 ? 5.078 -0.946 -3.744 1.00 95.50 95 PHE A C 1
ATOM 742 O O . PHE A 1 95 ? 4.862 -0.144 -2.843 1.00 95.50 95 PHE A O 1
ATOM 749 N N . TRP A 1 96 ? 4.184 -1.170 -4.711 1.00 96.88 96 TRP A N 1
ATOM 750 C CA . TRP A 1 96 ? 2.851 -0.564 -4.695 1.00 96.88 96 TRP A CA 1
ATOM 751 C C . TRP A 1 96 ? 1.781 -1.422 -5.387 1.00 96.88 96 TRP A C 1
ATOM 753 O O . TRP A 1 96 ? 2.084 -2.237 -6.273 1.00 96.88 96 TRP A O 1
ATOM 763 N N . TRP A 1 97 ? 0.520 -1.205 -5.006 1.00 97.12 97 TRP A N 1
ATOM 764 C CA . TRP A 1 97 ? -0.679 -1.719 -5.681 1.00 97.12 97 TRP A CA 1
ATOM 765 C C . TRP A 1 97 ? -1.835 -0.709 -5.628 1.00 97.12 97 TRP A C 1
ATOM 767 O O . TRP A 1 97 ? -1.804 0.250 -4.856 1.00 97.12 97 TRP A O 1
ATOM 777 N N . THR A 1 98 ? -2.859 -0.937 -6.450 1.00 95.81 98 THR A N 1
ATOM 778 C CA . THR A 1 98 ? -4.121 -0.182 -6.442 1.00 95.81 98 THR A CA 1
ATOM 779 C C . THR A 1 98 ? -5.103 -0.826 -5.469 1.00 95.81 98 THR A C 1
ATOM 781 O O . THR A 1 98 ? -5.239 -2.046 -5.467 1.00 95.81 98 THR A O 1
ATOM 784 N N . LEU A 1 99 ? -5.764 -0.017 -4.646 1.00 90.94 99 LEU A N 1
ATOM 785 C CA . LEU A 1 99 ? -6.805 -0.416 -3.697 1.00 90.94 99 LEU A CA 1
ATOM 786 C C . LEU A 1 99 ? -8.193 -0.437 -4.365 1.00 90.94 99 LEU A C 1
ATOM 788 O O . LEU A 1 99 ? -8.358 0.178 -5.423 1.00 90.94 99 LEU A O 1
ATOM 792 N N . PRO A 1 100 ? -9.209 -1.074 -3.748 1.00 86.00 100 PRO A N 1
ATOM 793 C CA . PRO A 1 100 ? -10.563 -1.131 -4.309 1.00 86.00 100 PRO A CA 1
ATOM 794 C C . PRO A 1 100 ? -11.204 0.242 -4.568 1.00 86.00 100 PRO A C 1
ATOM 796 O O . PRO A 1 100 ? -11.992 0.388 -5.497 1.00 86.00 100 PRO A O 1
ATOM 799 N N . ASP A 1 101 ? -10.838 1.258 -3.783 1.00 80.06 101 ASP A N 1
ATOM 800 C CA . ASP A 1 101 ? -11.317 2.641 -3.924 1.00 80.06 101 ASP A CA 1
ATOM 801 C C . ASP A 1 101 ? -10.550 3.466 -4.980 1.00 80.06 101 ASP A C 1
ATOM 803 O O . ASP A 1 101 ? -10.782 4.665 -5.133 1.00 80.06 101 ASP A O 1
ATOM 807 N N . GLY A 1 102 ? -9.617 2.843 -5.705 1.00 83.69 102 GLY A N 1
ATOM 808 C CA . GLY A 1 102 ? -8.808 3.479 -6.743 1.00 83.69 102 GLY A CA 1
ATOM 809 C C . GLY A 1 102 ? -7.566 4.217 -6.235 1.00 83.69 102 GLY A C 1
ATOM 810 O O . GLY A 1 102 ? -6.731 4.615 -7.053 1.00 83.69 102 GLY A O 1
ATOM 811 N N . ARG A 1 103 ? -7.378 4.368 -4.915 1.00 90.25 103 ARG A N 1
ATOM 812 C CA . ARG A 1 103 ? -6.123 4.902 -4.363 1.00 90.25 103 ARG A CA 1
ATOM 813 C C . ARG A 1 103 ? -4.979 3.914 -4.562 1.00 90.25 103 ARG A C 1
ATOM 815 O O . ARG A 1 103 ? -5.179 2.714 -4.739 1.00 90.25 103 ARG A O 1
ATOM 822 N N . LEU A 1 104 ? -3.749 4.410 -4.501 1.00 96.31 104 LEU A N 1
ATOM 823 C CA . LEU A 1 104 ? -2.554 3.567 -4.495 1.00 96.31 104 LEU A CA 1
ATOM 824 C C . LEU A 1 104 ? -2.033 3.420 -3.068 1.00 96.31 104 LEU A C 1
ATOM 826 O O . LEU A 1 104 ? -1.942 4.407 -2.338 1.00 96.31 104 LEU A O 1
ATOM 830 N N . ALA A 1 105 ? -1.637 2.207 -2.696 1.00 95.44 105 ALA A N 1
ATOM 831 C CA . ALA A 1 105 ? -0.874 1.947 -1.483 1.00 95.44 105 ALA A CA 1
ATOM 832 C C . ALA A 1 105 ? 0.552 1.551 -1.862 1.00 95.44 105 ALA A C 1
ATOM 834 O O . ALA A 1 105 ? 0.757 0.602 -2.620 1.00 95.44 105 ALA A O 1
ATOM 835 N N . ALA A 1 106 ? 1.528 2.274 -1.322 1.00 97.06 106 ALA A N 1
ATOM 836 C CA . ALA A 1 106 ? 2.936 1.921 -1.388 1.00 97.06 106 ALA A CA 1
ATOM 837 C C . ALA A 1 106 ? 3.384 1.290 -0.069 1.00 97.06 106 ALA A C 1
ATOM 839 O O . ALA A 1 106 ? 2.967 1.734 0.999 1.00 97.06 106 ALA A O 1
ATOM 840 N N . LEU A 1 107 ? 4.250 0.283 -0.154 1.00 96.38 107 LEU A N 1
ATOM 841 C CA . LEU A 1 107 ? 4.883 -0.403 0.966 1.00 96.38 107 LEU A CA 1
ATOM 842 C C . LEU A 1 107 ? 6.399 -0.230 0.879 1.00 96.38 107 LEU A C 1
ATOM 844 O O . LEU A 1 107 ? 6.975 -0.329 -0.206 1.00 96.38 107 LEU A O 1
ATOM 848 N N . PHE A 1 108 ? 7.041 -0.013 2.023 1.00 93.44 108 PHE A N 1
ATOM 849 C CA . PHE A 1 108 ? 8.477 0.243 2.107 1.00 93.44 108 PHE A CA 1
ATOM 850 C C . PHE A 1 108 ? 9.132 -0.690 3.115 1.00 93.44 108 PHE A C 1
ATOM 852 O O . PHE A 1 108 ? 8.649 -0.848 4.240 1.00 93.44 108 PHE A O 1
ATOM 859 N N . ARG A 1 109 ? 10.276 -1.243 2.710 1.00 91.19 109 ARG A N 1
ATOM 860 C CA . ARG A 1 109 ? 11.257 -1.824 3.623 1.00 91.19 109 ARG A CA 1
ATOM 861 C C . ARG A 1 109 ? 11.965 -0.696 4.363 1.00 91.19 109 ARG A C 1
ATOM 863 O O . ARG A 1 109 ? 12.295 0.319 3.747 1.00 91.19 109 ARG A O 1
ATOM 870 N N . ASP A 1 110 ? 12.244 -0.892 5.647 1.00 89.38 110 ASP A N 1
ATOM 871 C CA . ASP A 1 110 ? 13.033 0.051 6.438 1.00 89.38 110 ASP A CA 1
ATOM 872 C C . ASP A 1 110 ? 14.379 -0.551 6.862 1.00 89.38 110 ASP A C 1
ATOM 874 O O . ASP A 1 110 ? 14.462 -1.464 7.689 1.00 89.38 110 ASP A O 1
ATOM 878 N N . ASN A 1 111 ? 15.463 0.016 6.334 1.00 85.50 111 ASN A N 1
ATOM 879 C CA . ASN A 1 111 ? 16.818 -0.365 6.722 1.00 85.50 111 ASN A CA 1
ATOM 880 C C . ASN A 1 111 ? 17.304 0.272 8.033 1.00 85.50 111 ASN A C 1
ATOM 882 O O . ASN A 1 111 ? 18.397 -0.073 8.481 1.00 85.50 111 ASN A O 1
ATOM 886 N N . ARG A 1 112 ? 16.546 1.182 8.668 1.00 83.44 112 ARG A N 1
ATOM 887 C CA . ARG A 1 112 ? 16.892 1.687 10.013 1.00 83.44 112 ARG A CA 1
ATOM 888 C C . ARG A 1 112 ? 16.641 0.654 11.105 1.00 83.44 112 ARG A C 1
ATOM 890 O O . ARG A 1 112 ? 17.138 0.819 12.214 1.00 83.44 112 ARG A O 1
ATOM 897 N N . GLY A 1 113 ? 15.929 -0.425 10.784 1.00 81.94 113 GLY A N 1
ATOM 898 C CA . GLY A 1 113 ? 15.747 -1.553 11.683 1.00 81.94 113 GLY A CA 1
ATOM 899 C C . GLY A 1 113 ? 14.505 -1.461 12.560 1.00 81.94 113 GLY A C 1
ATOM 900 O O . GLY A 1 113 ? 14.488 -2.113 13.600 1.00 81.94 113 GLY A O 1
ATOM 901 N N . SER A 1 114 ? 13.461 -0.735 12.140 1.00 85.75 114 SER A N 1
ATOM 902 C CA . SER A 1 114 ? 12.144 -0.764 12.804 1.00 85.75 114 SER A CA 1
ATOM 903 C C . SER A 1 114 ? 11.537 -2.169 12.898 1.00 85.75 114 SER A C 1
ATOM 905 O O . SER A 1 114 ? 10.759 -2.427 13.810 1.00 85.75 114 SER A O 1
ATOM 907 N N . LYS A 1 115 ? 11.913 -3.078 11.983 1.00 88.88 115 LYS A N 1
ATOM 908 C CA . LYS A 1 115 ? 11.389 -4.453 11.851 1.00 88.88 115 LYS A CA 1
ATOM 909 C C . LYS A 1 115 ? 9.919 -4.549 11.450 1.00 88.88 115 LYS A C 1
ATOM 911 O O . LYS A 1 115 ? 9.303 -5.602 11.620 1.00 88.88 115 LYS A O 1
ATOM 916 N N . PHE A 1 116 ? 9.377 -3.476 10.888 1.00 89.75 116 PHE A N 1
ATOM 917 C CA . PHE A 1 116 ? 8.028 -3.438 10.346 1.00 89.75 116 PHE A CA 1
ATOM 918 C C . PHE A 1 116 ? 8.035 -2.785 8.970 1.00 89.75 116 PHE A C 1
ATOM 920 O O . PHE A 1 116 ? 8.870 -1.929 8.676 1.00 89.75 116 PHE A O 1
ATOM 927 N N . LEU A 1 117 ? 7.071 -3.160 8.135 1.00 93.06 117 LEU A N 1
ATOM 928 C CA . LEU A 1 117 ? 6.832 -2.456 6.882 1.00 93.06 117 LEU A CA 1
ATOM 929 C C . LEU A 1 117 ? 6.225 -1.081 7.151 1.00 93.06 117 LEU A C 1
ATOM 931 O O . LEU A 1 117 ? 5.412 -0.915 8.063 1.00 93.06 117 LEU A O 1
ATOM 935 N N . TYR A 1 118 ? 6.575 -0.112 6.312 1.00 92.75 118 TYR A N 1
ATOM 936 C CA . TYR A 1 118 ? 5.917 1.193 6.261 1.00 92.75 118 TYR A CA 1
ATOM 937 C C . TYR A 1 118 ? 4.955 1.250 5.081 1.00 92.75 118 TYR A C 1
ATOM 939 O O . TYR A 1 118 ? 5.128 0.530 4.098 1.00 92.75 118 TYR A O 1
ATOM 947 N N . ARG A 1 119 ? 3.965 2.138 5.158 1.00 94.00 119 ARG A N 1
ATOM 948 C CA . ARG A 1 119 ? 2.955 2.360 4.125 1.00 94.00 119 ARG A CA 1
ATOM 949 C C . ARG A 1 119 ? 2.753 3.844 3.847 1.00 94.00 119 ARG A C 1
ATOM 951 O O . ARG A 1 119 ? 2.747 4.651 4.769 1.00 94.00 119 ARG A O 1
ATOM 958 N N . SER A 1 120 ? 2.511 4.188 2.589 1.00 89.12 120 SER A N 1
ATOM 959 C CA . SER A 1 120 ? 2.070 5.516 2.149 1.00 89.12 120 SER A CA 1
ATOM 960 C C . SER A 1 120 ? 0.930 5.379 1.138 1.00 89.12 120 SER A C 1
ATOM 962 O O . SER A 1 120 ? 0.824 4.351 0.466 1.00 89.12 120 SER A O 1
ATOM 964 N N . PHE A 1 121 ? 0.078 6.396 1.039 1.00 90.62 121 PHE A N 1
ATOM 965 C CA . PHE A 1 121 ? -1.049 6.429 0.116 1.00 90.62 121 PHE A CA 1
ATOM 966 C C . PHE A 1 121 ? -0.904 7.528 -0.924 1.00 90.62 121 PHE A C 1
ATOM 968 O O . PHE A 1 121 ? -0.399 8.604 -0.620 1.00 90.62 121 PHE A O 1
ATOM 975 N N . SER A 1 122 ? -1.434 7.279 -2.118 1.00 90.31 122 SER A N 1
ATOM 976 C CA . SER A 1 122 ? -1.641 8.301 -3.140 1.00 90.31 122 SER A CA 1
ATOM 977 C C . SER A 1 122 ? -3.093 8.296 -3.612 1.00 90.31 122 SER A C 1
ATOM 979 O O . SER A 1 122 ? -3.633 7.245 -3.964 1.00 90.31 122 SER A O 1
ATOM 981 N N . ALA A 1 123 ? -3.715 9.476 -3.623 1.00 87.88 123 ALA A N 1
ATOM 982 C CA . ALA A 1 123 ? -5.079 9.694 -4.114 1.00 87.88 123 ALA A CA 1
ATOM 983 C C . ALA A 1 123 ? -5.123 10.323 -5.522 1.00 87.88 123 ALA A C 1
ATOM 985 O O . ALA A 1 123 ? -6.194 10.481 -6.097 1.00 87.88 123 ALA A O 1
ATOM 986 N N . ASP A 1 124 ? -3.966 10.660 -6.095 1.00 86.44 124 ASP A N 1
ATOM 987 C CA . ASP A 1 124 ? -3.816 11.350 -7.385 1.00 86.44 124 ASP A CA 1
ATOM 988 C C . ASP A 1 124 ? -2.973 10.538 -8.387 1.00 86.44 124 ASP A C 1
ATOM 990 O O . ASP A 1 124 ? -2.312 11.065 -9.292 1.00 86.44 124 ASP A O 1
ATOM 994 N N . GLN A 1 125 ? -3.047 9.214 -8.235 1.00 92.06 125 GLN A N 1
ATOM 995 C CA . GLN A 1 125 ? -2.415 8.228 -9.106 1.00 92.06 125 GLN A CA 1
ATOM 996 C C . GLN A 1 125 ? -0.884 8.354 -9.154 1.00 92.06 125 GLN A C 1
ATOM 998 O O . GLN A 1 125 ? -0.266 8.361 -10.217 1.00 92.06 125 GLN A O 1
ATOM 1003 N N . GLY A 1 126 ? -0.277 8.460 -7.975 1.00 92.81 126 GLY A N 1
ATOM 1004 C CA . GLY A 1 126 ? 1.164 8.382 -7.757 1.00 92.81 126 GLY A CA 1
ATOM 1005 C C . GLY A 1 126 ? 1.913 9.706 -7.863 1.00 92.81 126 GLY A C 1
ATOM 1006 O O . GLY A 1 126 ? 3.145 9.685 -7.822 1.00 92.81 126 GLY A O 1
ATOM 1007 N N . ARG A 1 127 ? 1.206 10.840 -7.983 1.00 92.94 127 ARG A N 1
ATOM 1008 C CA . ARG A 1 127 ? 1.814 12.173 -8.138 1.00 92.94 127 ARG A CA 1
ATOM 1009 C C . ARG A 1 127 ? 2.176 12.796 -6.792 1.00 92.94 127 ARG A C 1
ATOM 1011 O O . ARG A 1 127 ? 3.228 13.420 -6.673 1.00 92.94 127 ARG A O 1
ATOM 1018 N N . THR A 1 128 ? 1.350 12.578 -5.777 1.00 84.56 128 THR A N 1
ATOM 1019 C CA . THR A 1 128 ? 1.625 12.924 -4.384 1.00 84.56 128 THR A CA 1
ATOM 1020 C C . THR A 1 128 ? 1.374 11.728 -3.477 1.00 84.56 128 THR A C 1
ATOM 1022 O O . THR A 1 128 ? 0.609 10.815 -3.801 1.00 84.56 128 THR A O 1
ATOM 1025 N N . TRP A 1 129 ? 2.073 11.725 -2.344 1.00 87.69 129 TRP A N 1
ATOM 1026 C CA . TRP A 1 129 ? 2.087 10.627 -1.388 1.00 87.69 129 TRP A CA 1
ATOM 1027 C C . TRP A 1 129 ? 1.982 11.167 0.033 1.00 87.69 129 TRP A C 1
ATOM 1029 O O . TRP A 1 129 ? 2.645 12.150 0.370 1.00 87.69 129 TRP A O 1
ATOM 1039 N N . THR A 1 130 ? 1.191 10.508 0.878 1.00 82.62 130 THR A N 1
ATOM 1040 C CA . THR A 1 130 ? 1.155 10.805 2.316 1.00 82.62 130 THR A CA 1
ATOM 1041 C C . THR A 1 130 ? 2.509 10.499 2.955 1.00 82.62 130 THR A C 1
ATOM 1043 O O . THR A 1 130 ? 3.276 9.672 2.449 1.00 82.62 130 THR A O 1
ATOM 1046 N N . THR A 1 131 ? 2.803 11.090 4.114 1.00 82.94 131 THR A N 1
ATOM 1047 C CA . THR A 1 131 ? 3.990 10.684 4.877 1.00 82.94 131 THR A CA 1
ATOM 1048 C C . THR A 1 131 ? 3.950 9.172 5.158 1.00 82.94 131 THR A C 1
ATOM 1050 O O . THR A 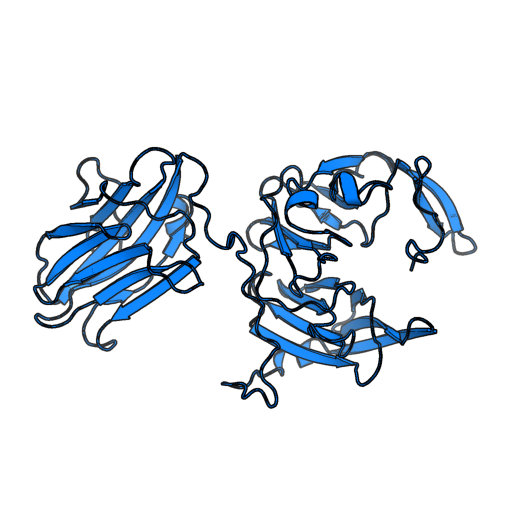1 131 ? 2.892 8.664 5.544 1.00 82.94 131 THR A O 1
ATOM 1053 N N . PRO A 1 132 ? 5.055 8.429 4.949 1.00 84.81 132 PRO A N 1
ATOM 1054 C CA . PRO A 1 132 ? 5.110 7.008 5.262 1.00 84.81 132 PRO A CA 1
ATOM 1055 C C . PRO A 1 132 ? 4.880 6.749 6.747 1.00 84.81 132 PRO A C 1
ATOM 1057 O O . PRO A 1 132 ? 5.559 7.314 7.601 1.00 84.81 132 PRO A O 1
ATOM 1060 N N . LEU A 1 133 ? 3.952 5.848 7.039 1.00 81.50 133 LEU A N 1
ATOM 1061 C CA . LEU A 1 133 ? 3.591 5.444 8.389 1.00 81.50 133 LEU A CA 1
ATOM 1062 C C . LEU A 1 133 ? 3.995 3.997 8.611 1.00 81.50 133 LEU A C 1
ATOM 1064 O O . LEU A 1 133 ? 3.813 3.163 7.722 1.00 81.50 133 LEU A O 1
ATOM 1068 N N . ARG A 1 134 ? 4.509 3.677 9.799 1.00 87.25 134 ARG A N 1
ATOM 1069 C CA . ARG A 1 134 ? 4.793 2.285 10.162 1.00 87.25 134 ARG A CA 1
ATOM 1070 C C . ARG A 1 134 ? 3.494 1.468 10.080 1.00 87.25 134 ARG A C 1
ATOM 1072 O O . ARG A 1 134 ? 2.395 2.010 10.186 1.00 87.25 134 ARG A O 1
ATOM 1079 N N . THR A 1 135 ? 3.584 0.160 9.910 1.00 86.69 135 THR A N 1
ATOM 1080 C CA . THR A 1 135 ? 2.457 -0.775 10.066 1.00 86.69 135 THR A CA 1
ATOM 1081 C C . THR A 1 135 ? 2.742 -1.745 11.213 1.00 86.69 135 THR A C 1
ATOM 1083 O O . THR A 1 135 ? 3.818 -1.713 11.802 1.00 86.69 135 THR A O 1
ATOM 1086 N N . ASN A 1 136 ? 1.798 -2.625 11.543 1.00 83.81 136 ASN A N 1
ATOM 1087 C CA . ASN A 1 136 ? 2.059 -3.766 12.425 1.00 83.81 136 ASN A CA 1
ATOM 1088 C C . ASN A 1 136 ? 2.581 -5.000 11.661 1.00 83.81 136 ASN A C 1
ATOM 1090 O O . ASN A 1 136 ? 2.760 -6.053 12.270 1.00 83.81 136 ASN A O 1
ATOM 1094 N N . PHE A 1 137 ? 2.811 -4.897 10.346 1.00 90.75 137 PHE A N 1
ATOM 1095 C CA . PHE A 1 137 ? 3.252 -6.020 9.529 1.00 90.75 137 PHE A CA 1
ATOM 1096 C C . PHE A 1 137 ? 4.765 -6.236 9.708 1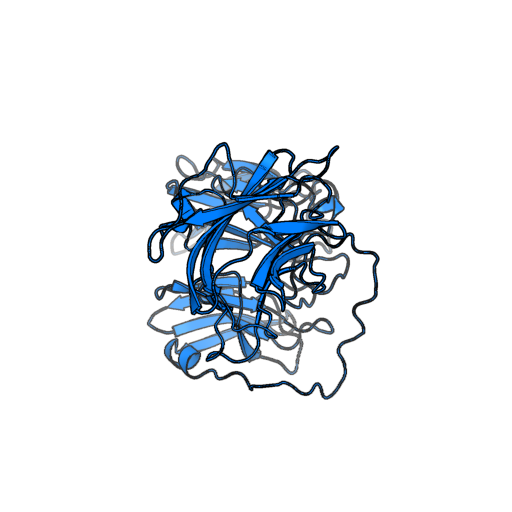.00 90.75 137 PHE A C 1
ATOM 1098 O O . PHE A 1 137 ? 5.539 -5.322 9.404 1.00 90.75 137 PHE A O 1
ATOM 1105 N N . PRO A 1 138 ? 5.212 -7.402 10.207 1.00 90.94 138 PRO A N 1
ATOM 1106 C CA . PRO A 1 138 ? 6.618 -7.644 10.516 1.00 90.94 138 PRO A CA 1
ATOM 1107 C C . PRO A 1 138 ? 7.494 -7.712 9.259 1.00 90.94 138 PRO A C 1
ATOM 1109 O O . PRO A 1 138 ? 7.078 -8.215 8.217 1.00 90.94 138 PRO A O 1
ATOM 1112 N N . ASP A 1 139 ? 8.741 -7.264 9.388 1.00 89.75 139 ASP A N 1
ATOM 1113 C CA . ASP A 1 139 ? 9.732 -7.249 8.312 1.00 89.75 139 ASP A CA 1
ATOM 1114 C C . ASP A 1 139 ? 11.115 -7.719 8.789 1.00 89.75 139 ASP A C 1
ATOM 1116 O O . ASP A 1 139 ? 11.578 -7.379 9.881 1.00 89.75 139 ASP A O 1
ATOM 1120 N N . ALA A 1 140 ? 11.805 -8.461 7.925 1.00 90.69 140 ALA A N 1
ATOM 1121 C CA . ALA A 1 140 ? 13.171 -8.943 8.120 1.00 90.69 140 ALA A CA 1
ATOM 1122 C C . ALA A 1 140 ? 14.222 -8.089 7.384 1.00 90.69 140 ALA A C 1
ATOM 1124 O O . ALA A 1 140 ? 15.324 -8.575 7.102 1.00 90.69 140 ALA A O 1
ATOM 1125 N N . THR A 1 141 ? 13.883 -6.851 7.005 1.00 89.38 141 THR A N 1
ATOM 1126 C CA . THR A 1 141 ? 14.697 -6.014 6.116 1.00 89.38 141 THR A CA 1
ATOM 1127 C C . THR A 1 141 ? 15.033 -6.789 4.836 1.00 89.38 141 THR A C 1
ATOM 1129 O O . THR A 1 141 ? 16.191 -6.892 4.422 1.00 89.38 141 THR A O 1
ATOM 1132 N N . SER A 1 142 ? 14.017 -7.416 4.239 1.00 89.12 142 SER A N 1
ATOM 1133 C CA . SER A 1 142 ? 14.113 -8.236 3.025 1.00 89.12 142 SER A CA 1
ATOM 1134 C C . SER A 1 142 ? 13.142 -7.724 1.967 1.00 89.12 142 SER A C 1
ATOM 1136 O O . SER A 1 142 ? 12.165 -7.051 2.291 1.00 89.12 142 SER A O 1
ATOM 1138 N N . LYS A 1 143 ? 13.396 -8.042 0.695 1.00 92.19 143 LYS A N 1
ATOM 1139 C CA . LYS A 1 143 ? 12.458 -7.719 -0.380 1.00 92.19 143 LYS A CA 1
ATOM 1140 C C . LYS A 1 143 ? 11.094 -8.356 -0.089 1.00 92.19 143 LYS A C 1
ATOM 1142 O O . LYS A 1 143 ? 11.013 -9.537 0.251 1.00 92.19 143 LYS A O 1
ATOM 1147 N N . LEU A 1 144 ? 10.035 -7.579 -0.289 1.00 95.06 144 LEU A N 1
ATOM 1148 C CA . LEU A 1 144 ? 8.651 -8.047 -0.321 1.00 95.06 144 LEU A CA 1
ATOM 1149 C C . LEU A 1 144 ? 8.128 -8.092 -1.759 1.00 95.06 144 LEU A C 1
ATOM 1151 O O . LEU A 1 144 ? 8.671 -7.436 -2.650 1.00 95.06 144 LEU A O 1
ATOM 1155 N N . PHE A 1 145 ? 7.044 -8.825 -1.985 1.00 96.94 145 PHE A N 1
ATOM 1156 C CA . PHE A 1 145 ? 6.317 -8.792 -3.245 1.00 96.94 145 PHE A CA 1
ATOM 1157 C C . PHE A 1 145 ? 4.815 -8.890 -3.010 1.00 96.94 145 PHE A C 1
ATOM 1159 O O . PHE A 1 145 ? 4.358 -9.759 -2.275 1.00 96.94 145 PHE A O 1
ATOM 1166 N N . GLY A 1 146 ? 4.056 -8.007 -3.653 1.00 96.31 146 GLY A N 1
ATOM 1167 C CA . GLY A 1 146 ? 2.601 -8.021 -3.609 1.00 96.31 146 GLY A CA 1
ATOM 1168 C C . GLY A 1 146 ? 1.965 -8.385 -4.948 1.00 96.31 146 GLY A C 1
ATOM 1169 O O . GLY A 1 146 ? 2.514 -8.080 -6.010 1.00 96.31 146 GLY A O 1
ATOM 1170 N N . LEU A 1 147 ? 0.775 -8.974 -4.898 1.00 95.94 147 LEU A N 1
ATOM 1171 C CA . LEU A 1 147 ? -0.039 -9.301 -6.068 1.00 95.94 147 LEU A CA 1
ATOM 1172 C C . LEU A 1 147 ? -1.520 -9.101 -5.732 1.00 95.94 147 LEU A C 1
ATOM 1174 O O . LEU A 1 147 ? -1.959 -9.540 -4.677 1.00 95.94 147 LEU A O 1
ATOM 1178 N N . CYS A 1 148 ? -2.278 -8.458 -6.619 1.00 96.50 148 CYS A N 1
ATOM 1179 C CA . CYS A 1 148 ? -3.739 -8.532 -6.599 1.00 96.50 148 CYS A CA 1
ATOM 1180 C C . CYS A 1 148 ? -4.143 -9.650 -7.564 1.00 96.50 148 CYS A C 1
ATOM 1182 O O . CYS A 1 148 ? -3.700 -9.642 -8.716 1.00 96.50 148 CYS A O 1
ATOM 1184 N N . LEU A 1 149 ? -4.880 -10.635 -7.061 1.00 96.69 149 LEU A N 1
ATOM 1185 C CA . LEU A 1 149 ? -5.360 -11.778 -7.825 1.00 96.69 149 LEU A CA 1
ATOM 1186 C C . LEU A 1 149 ? -6.544 -11.388 -8.707 1.00 96.69 149 LEU A C 1
ATOM 1188 O O . LEU A 1 149 ? -7.240 -10.404 -8.454 1.00 96.69 149 LEU A O 1
ATOM 1192 N N . SER A 1 150 ? -6.810 -12.212 -9.715 1.00 95.75 150 SER A N 1
ATOM 1193 C CA . SER A 1 150 ? -7.969 -12.067 -10.599 1.00 95.75 150 SER A CA 1
ATOM 1194 C C . SER A 1 150 ? -9.317 -12.106 -9.863 1.00 95.75 150 SER A C 1
ATOM 1196 O O . SER A 1 150 ? -10.293 -11.545 -10.358 1.00 95.75 150 SER A O 1
ATOM 1198 N N . ASP A 1 151 ? -9.366 -12.710 -8.671 1.00 93.44 151 ASP A N 1
ATOM 1199 C CA . ASP A 1 151 ? -10.543 -12.760 -7.796 1.00 93.44 151 ASP A CA 1
ATOM 1200 C C . ASP A 1 151 ? -10.672 -11.565 -6.828 1.00 93.44 151 ASP A C 1
ATOM 1202 O O . ASP A 1 151 ? -11.611 -11.515 -6.035 1.00 93.44 151 ASP A O 1
ATOM 1206 N N . GLY A 1 152 ? -9.755 -10.593 -6.898 1.00 94.31 152 GLY A N 1
ATOM 1207 C CA . GLY A 1 152 ? -9.770 -9.366 -6.099 1.00 94.31 152 GLY A CA 1
ATOM 1208 C C . GLY A 1 152 ? -9.046 -9.454 -4.755 1.00 94.31 152 GLY A C 1
ATOM 1209 O O . GLY A 1 152 ? -8.882 -8.428 -4.094 1.00 94.31 152 GLY A O 1
ATOM 1210 N N . ARG A 1 153 ? -8.568 -10.635 -4.341 1.00 96.12 153 ARG A N 1
ATOM 1211 C CA . ARG A 1 153 ? -7.749 -10.760 -3.127 1.00 96.12 153 ARG A CA 1
ATOM 1212 C C . ARG A 1 153 ? -6.342 -10.220 -3.346 1.00 96.12 153 ARG A C 1
ATOM 1214 O O . ARG A 1 153 ? -5.754 -10.342 -4.417 1.00 96.12 153 ARG A O 1
ATOM 1221 N N . TYR A 1 154 ? -5.753 -9.707 -2.277 1.00 98.25 154 TYR A N 1
ATOM 1222 C CA . TYR A 1 154 ? -4.384 -9.220 -2.236 1.00 98.25 154 TYR A CA 1
ATOM 1223 C C . TYR A 1 154 ? -3.496 -10.217 -1.503 1.00 98.25 154 TYR A C 1
ATOM 1225 O O . TYR A 1 154 ? -3.820 -10.679 -0.409 1.00 98.25 154 TYR A O 1
ATOM 1233 N N . LEU A 1 155 ? -2.344 -10.512 -2.095 1.00 98.31 155 LEU A N 1
ATOM 1234 C CA . LEU A 1 155 ? -1.299 -11.346 -1.523 1.00 98.31 155 LEU A CA 1
ATOM 1235 C C . LEU A 1 155 ? -0.069 -10.498 -1.229 1.00 98.31 155 LEU A C 1
ATOM 1237 O O . LEU A 1 155 ? 0.349 -9.698 -2.066 1.00 98.31 155 LEU A O 1
ATOM 1241 N N . LEU A 1 156 ? 0.548 -10.727 -0.074 1.00 98.38 156 LEU A N 1
ATOM 1242 C CA . LEU A 1 156 ? 1.843 -10.163 0.289 1.00 98.38 156 LEU A CA 1
ATOM 1243 C C . LEU A 1 156 ? 2.801 -11.291 0.670 1.00 98.38 156 LEU A C 1
ATOM 1245 O O . LEU A 1 156 ? 2.573 -12.011 1.636 1.00 98.38 156 LEU A O 1
ATOM 1249 N N . ILE A 1 157 ? 3.877 -11.443 -0.096 1.00 98.25 157 ILE A N 1
ATOM 1250 C CA . ILE A 1 157 ? 4.909 -12.458 0.107 1.00 98.25 157 ILE A CA 1
ATOM 1251 C C . ILE A 1 157 ? 6.158 -11.766 0.639 1.00 98.25 157 ILE A C 1
ATOM 1253 O O . ILE A 1 157 ? 6.698 -10.861 -0.003 1.00 98.25 157 ILE A O 1
ATOM 1257 N N . SER A 1 158 ? 6.621 -12.171 1.817 1.00 97.12 158 SER A N 1
ATOM 1258 C CA . SER A 1 158 ? 7.773 -11.553 2.477 1.00 97.12 158 SER A CA 1
ATOM 1259 C C . SER A 1 158 ? 8.400 -12.492 3.504 1.00 97.12 158 SER A C 1
ATOM 1261 O O . SER A 1 158 ? 7.894 -13.577 3.781 1.00 97.12 158 SER A O 1
ATOM 1263 N N . ASN A 1 159 ? 9.517 -12.075 4.096 1.00 95.75 159 ASN A N 1
ATOM 1264 C CA . ASN A 1 159 ? 10.020 -12.692 5.316 1.00 95.75 159 ASN A CA 1
ATOM 1265 C C . ASN A 1 159 ? 9.378 -12.001 6.527 1.00 95.75 159 ASN A C 1
ATOM 1267 O O . ASN A 1 159 ? 9.924 -11.034 7.057 1.00 95.75 159 ASN A O 1
ATOM 1271 N N . SER A 1 160 ? 8.223 -12.498 6.971 1.00 93.06 160 SER A N 1
ATOM 1272 C CA . SER A 1 160 ? 7.456 -11.942 8.103 1.00 93.06 160 SER A CA 1
ATOM 1273 C C . SER A 1 160 ? 8.042 -12.306 9.483 1.00 93.06 160 SER A C 1
ATOM 1275 O O . SER A 1 160 ? 7.307 -12.543 10.439 1.00 93.06 160 SER A O 1
ATOM 1277 N N . ASN A 1 161 ? 9.373 -12.381 9.599 1.00 89.19 161 ASN A N 1
ATOM 1278 C CA . ASN A 1 161 ? 10.090 -12.677 10.839 1.00 89.19 161 ASN A CA 1
ATOM 1279 C C . ASN A 1 161 ? 11.142 -11.586 11.120 1.00 89.19 161 ASN A C 1
ATOM 1281 O O . ASN A 1 161 ? 12.205 -11.592 10.500 1.00 89.19 161 ASN A O 1
ATOM 1285 N N . PRO A 1 162 ? 10.927 -10.706 12.116 1.00 89.25 162 PRO A N 1
ATOM 1286 C CA . PRO A 1 162 ? 11.861 -9.635 12.487 1.00 89.25 162 PRO A CA 1
ATOM 1287 C C . PRO A 1 162 ? 13.310 -10.067 12.751 1.00 89.25 162 PRO A C 1
ATOM 1289 O O . PRO A 1 162 ? 14.238 -9.251 12.697 1.00 89.25 162 PRO A O 1
ATOM 1292 N N . ARG A 1 163 ? 13.504 -11.345 13.097 1.00 85.19 163 ARG A N 1
ATOM 1293 C CA . ARG A 1 163 ? 14.785 -11.900 13.540 1.00 85.19 163 ARG A CA 1
ATOM 1294 C C . ARG A 1 163 ? 15.643 -12.412 12.385 1.00 85.19 163 ARG A C 1
ATOM 1296 O O . ARG A 1 163 ? 16.863 -12.403 12.513 1.00 85.19 163 ARG A O 1
ATOM 1303 N N . ALA A 1 164 ? 15.035 -12.884 11.295 1.00 87.38 164 ALA A N 1
ATOM 1304 C CA . ALA A 1 164 ? 15.753 -13.569 10.223 1.00 87.38 164 ALA A CA 1
ATOM 1305 C C . ALA A 1 164 ? 14.965 -13.588 8.907 1.00 87.38 164 ALA A C 1
ATOM 1307 O O . ALA A 1 164 ? 13.736 -13.575 8.901 1.00 87.38 164 ALA A O 1
ATOM 1308 N N . ARG A 1 165 ? 15.680 -13.720 7.782 1.00 91.56 165 ARG A N 1
ATOM 1309 C CA . ARG A 1 165 ? 15.098 -14.005 6.457 1.00 91.56 165 ARG A CA 1
ATOM 1310 C C . ARG A 1 165 ? 14.719 -15.487 6.321 1.00 91.56 165 ARG A C 1
ATOM 1312 O O . ARG A 1 165 ? 15.214 -16.196 5.449 1.00 91.56 165 ARG A O 1
ATOM 1319 N N . ASP A 1 166 ? 13.909 -15.945 7.269 1.00 89.19 166 ASP A N 1
ATOM 1320 C CA . ASP A 1 166 ? 13.408 -17.310 7.415 1.00 89.19 166 ASP A CA 1
ATOM 1321 C C . ASP A 1 166 ? 12.245 -17.296 8.433 1.00 89.19 166 ASP A C 1
ATOM 1323 O O . ASP A 1 166 ? 12.457 -16.830 9.558 1.00 89.19 166 ASP A O 1
ATOM 1327 N N . PRO A 1 167 ? 11.028 -17.758 8.094 1.00 95.12 167 PRO A N 1
ATOM 1328 C CA . PRO A 1 167 ? 10.621 -18.310 6.802 1.00 95.12 167 PRO A CA 1
ATOM 1329 C C . PRO A 1 167 ? 10.256 -17.238 5.767 1.00 95.12 167 PRO A C 1
ATOM 1331 O O . PRO A 1 167 ? 10.200 -16.039 6.052 1.00 95.12 167 PRO A O 1
ATOM 1334 N N . LEU A 1 168 ? 10.004 -17.689 4.541 1.00 97.69 168 LEU A N 1
ATOM 1335 C CA . LEU A 1 168 ? 9.202 -16.983 3.552 1.00 97.69 168 LEU A CA 1
ATOM 1336 C C . LEU A 1 168 ? 7.725 -17.295 3.814 1.00 97.69 168 LEU A C 1
ATOM 1338 O O . LEU A 1 168 ? 7.337 -18.461 3.937 1.00 97.69 168 LEU A O 1
ATOM 1342 N N . THR A 1 169 ? 6.900 -16.260 3.878 1.00 97.75 169 THR A N 1
ATOM 1343 C CA . THR A 1 169 ? 5.473 -16.352 4.192 1.00 97.75 169 THR A CA 1
ATOM 1344 C C . THR A 1 169 ? 4.623 -15.711 3.105 1.00 97.75 169 THR A C 1
ATOM 1346 O O . THR A 1 169 ? 5.116 -14.933 2.288 1.00 97.75 169 THR A O 1
ATOM 1349 N N . ILE A 1 170 ? 3.331 -16.035 3.113 1.00 98.06 170 ILE A N 1
ATOM 1350 C CA . ILE A 1 170 ? 2.297 -15.377 2.321 1.00 98.06 170 ILE A CA 1
ATOM 1351 C C . ILE A 1 170 ? 1.186 -1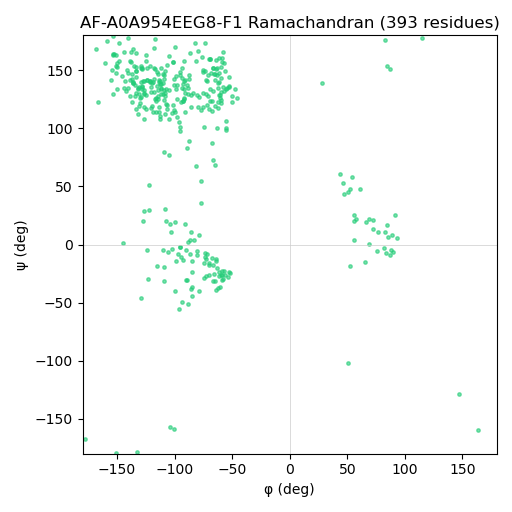4.880 3.235 1.00 98.06 170 ILE A C 1
ATOM 1353 O O . ILE A 1 170 ? 0.665 -15.642 4.048 1.00 98.06 170 ILE A O 1
ATOM 1357 N N . ALA A 1 171 ? 0.828 -13.610 3.105 1.00 97.94 171 ALA A N 1
ATOM 1358 C CA . ALA A 1 171 ? -0.308 -13.007 3.776 1.00 97.94 171 ALA A CA 1
ATOM 1359 C C . ALA A 1 171 ? -1.425 -12.707 2.773 1.00 97.94 171 ALA A C 1
ATOM 1361 O O . ALA A 1 171 ? -1.135 -12.369 1.625 1.00 97.94 171 ALA A O 1
ATOM 1362 N N . ILE A 1 172 ? -2.683 -12.822 3.205 1.00 97.62 172 ILE A N 1
ATOM 1363 C CA . ILE A 1 172 ? -3.873 -12.636 2.359 1.00 97.62 172 ILE A CA 1
ATOM 1364 C C . ILE A 1 172 ? -4.742 -11.522 2.940 1.00 97.62 172 ILE A C 1
ATOM 1366 O O . ILE A 1 172 ? -4.894 -11.429 4.156 1.00 97.62 172 ILE A O 1
ATOM 1370 N N . SER A 1 173 ? -5.286 -10.684 2.064 1.00 95.62 173 SER A N 1
ATOM 1371 C CA . SER A 1 173 ? -6.171 -9.570 2.388 1.00 95.62 173 SER A CA 1
ATOM 1372 C C . SER A 1 173 ? -7.292 -9.458 1.351 1.00 95.62 173 SER A C 1
ATOM 1374 O O . SER A 1 173 ? -7.075 -9.738 0.173 1.00 95.62 173 SER A O 1
ATOM 1376 N N . ASN A 1 174 ? -8.480 -9.022 1.773 1.00 92.00 174 ASN A N 1
ATOM 1377 C CA . ASN A 1 174 ? -9.601 -8.733 0.867 1.00 92.00 174 ASN A CA 1
ATOM 13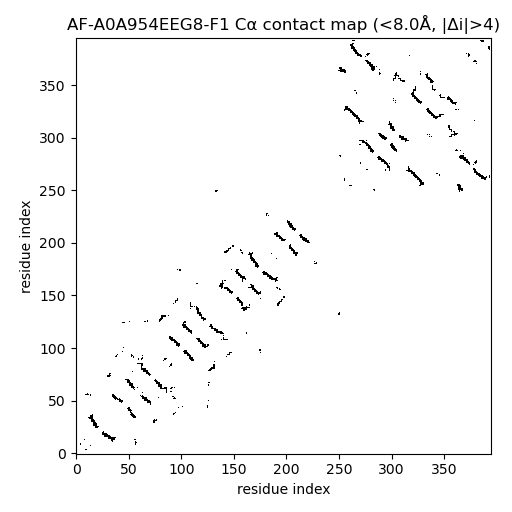78 C C . ASN A 1 174 ? -9.652 -7.263 0.416 1.00 92.00 174 ASN A C 1
ATOM 1380 O O . ASN A 1 174 ? -10.380 -6.940 -0.515 1.00 92.00 174 ASN A O 1
ATOM 1384 N N . ASP A 1 175 ? -8.902 -6.371 1.068 1.00 85.50 175 ASP A N 1
ATOM 1385 C CA . ASP A 1 175 ? -8.950 -4.920 0.833 1.00 85.50 175 ASP A CA 1
ATOM 1386 C C . ASP A 1 175 ? -7.584 -4.306 0.474 1.00 85.50 175 ASP A C 1
ATOM 1388 O O . ASP A 1 175 ? -7.490 -3.119 0.160 1.00 85.50 175 ASP A O 1
ATOM 1392 N N . GLY A 1 176 ? -6.514 -5.104 0.513 1.00 88.25 176 GLY A N 1
ATOM 1393 C CA . GLY A 1 176 ? -5.146 -4.667 0.245 1.00 88.25 176 GLY A CA 1
ATOM 1394 C C . GLY A 1 176 ? -4.503 -3.885 1.392 1.00 88.25 176 GLY A C 1
ATOM 1395 O O . GLY A 1 176 ? -3.434 -3.302 1.193 1.00 88.25 176 GLY A O 1
ATOM 1396 N N . LEU A 1 177 ? -5.122 -3.853 2.578 1.00 85.94 177 LEU A N 1
ATOM 1397 C CA . LEU A 1 177 ? -4.649 -3.116 3.755 1.00 85.94 177 LEU A CA 1
ATOM 1398 C C . LEU A 1 177 ? -4.594 -3.976 5.013 1.00 85.94 177 LEU A C 1
ATOM 1400 O O . LEU A 1 177 ? -3.598 -3.924 5.739 1.00 85.94 177 LEU A O 1
ATOM 1404 N N . VAL A 1 178 ? -5.648 -4.744 5.273 1.00 87.31 178 VAL A N 1
ATOM 1405 C CA . VAL A 1 178 ? -5.769 -5.623 6.433 1.00 87.31 178 VAL A CA 1
ATOM 1406 C C . VAL A 1 178 ? -5.513 -7.051 5.985 1.00 87.31 178 VAL A C 1
ATOM 1408 O O . VAL A 1 178 ? -6.284 -7.627 5.221 1.00 87.31 178 VAL A O 1
ATOM 1411 N N . PHE A 1 179 ? -4.407 -7.613 6.464 1.00 90.56 179 PHE A N 1
ATOM 1412 C CA . PHE A 1 179 ? -4.026 -8.998 6.218 1.00 90.56 179 PHE A CA 1
ATOM 1413 C C . PHE A 1 179 ? -4.437 -9.849 7.415 1.00 90.56 179 PHE A C 1
ATOM 1415 O O . PHE A 1 179 ? -3.857 -9.717 8.493 1.00 90.56 179 PHE A O 1
ATOM 1422 N N . ASP A 1 180 ? -5.443 -10.697 7.231 1.00 86.69 180 ASP A N 1
ATOM 1423 C CA . ASP A 1 180 ? -6.053 -11.504 8.293 1.00 86.69 180 ASP A CA 1
ATOM 1424 C C . ASP A 1 180 ? -5.664 -12.988 8.228 1.00 86.69 180 ASP A C 1
ATOM 1426 O O . ASP A 1 180 ? -5.951 -13.740 9.158 1.00 86.69 180 ASP A O 1
ATOM 1430 N N . LYS A 1 181 ? -4.954 -13.407 7.173 1.00 93.06 181 LYS A N 1
ATOM 1431 C CA . LYS A 1 181 ? -4.345 -14.738 7.056 1.00 93.06 181 LYS A CA 1
ATOM 1432 C C . LYS A 1 181 ? -2.850 -14.631 6.790 1.00 93.06 181 LYS A C 1
ATOM 1434 O O . LYS A 1 181 ? -2.425 -13.799 5.991 1.00 93.06 181 LYS A O 1
ATOM 1439 N N . LEU A 1 182 ? -2.069 -15.523 7.399 1.00 93.81 182 LEU A N 1
ATOM 1440 C CA . LEU A 1 182 ? -0.628 -15.668 7.186 1.00 93.81 182 LEU A CA 1
ATOM 1441 C C . LEU A 1 182 ? -0.261 -17.156 7.133 1.00 93.81 182 LEU A C 1
ATOM 1443 O O . LEU A 1 182 ? -0.586 -17.908 8.048 1.00 93.81 182 LEU A O 1
ATOM 1447 N N . ALA A 1 183 ? 0.440 -17.580 6.086 1.00 94.19 183 ALA A N 1
ATOM 1448 C CA . ALA A 1 183 ? 0.882 -18.959 5.911 1.00 94.19 183 ALA A CA 1
ATOM 1449 C C . ALA A 1 183 ? 2.382 -19.048 5.609 1.00 94.19 183 ALA A C 1
ATOM 1451 O O . ALA A 1 183 ? 2.984 -18.148 5.020 1.00 94.19 183 ALA A O 1
ATOM 1452 N N . TRP A 1 184 ? 2.986 -20.163 6.014 1.00 94.50 184 TRP A N 1
ATOM 1453 C CA . TRP A 1 184 ? 4.375 -20.510 5.719 1.00 94.50 184 TRP A CA 1
ATOM 1454 C C . TRP A 1 184 ? 4.473 -21.055 4.286 1.00 94.50 184 TRP A C 1
ATOM 1456 O O . TRP A 1 184 ? 3.772 -22.005 3.949 1.00 94.50 184 TRP A O 1
ATOM 1466 N N . LEU A 1 185 ? 5.359 -20.493 3.454 1.00 95.88 185 LEU A N 1
ATOM 1467 C CA . LEU A 1 185 ? 5.654 -21.014 2.111 1.00 95.88 185 LEU A CA 1
ATOM 1468 C C . LEU A 1 185 ? 6.896 -21.915 2.072 1.00 95.88 185 LEU A C 1
ATOM 1470 O O . LEU A 1 185 ? 6.830 -23.056 1.627 1.00 95.88 185 LEU A O 1
ATOM 1474 N N . ALA A 1 186 ? 8.036 -21.399 2.533 1.00 95.12 186 ALA A N 1
ATOM 1475 C CA . ALA A 1 186 ? 9.320 -22.098 2.548 1.00 95.12 186 ALA A CA 1
ATOM 1476 C C . ALA A 1 186 ? 10.175 -21.587 3.713 1.00 95.12 186 ALA A C 1
ATOM 1478 O O . ALA A 1 186 ? 10.054 -20.430 4.096 1.00 95.12 186 ALA A O 1
ATOM 1479 N N . GLY A 1 187 ? 11.018 -22.428 4.311 1.00 94.31 187 GLY A N 1
ATOM 1480 C CA . GLY A 1 187 ? 11.857 -22.010 5.439 1.00 94.31 187 GLY A CA 1
ATOM 1481 C C . GLY A 1 187 ? 12.794 -23.101 5.948 1.00 94.31 187 GLY A C 1
ATOM 1482 O O . GLY A 1 187 ? 12.989 -24.114 5.274 1.00 94.31 187 GLY A O 1
ATOM 1483 N N . GLY A 1 188 ? 13.381 -22.873 7.123 1.00 91.44 188 GLY A N 1
ATOM 1484 C CA . GLY A 1 188 ? 14.445 -23.698 7.711 1.00 91.44 188 GLY A CA 1
ATOM 1485 C C . GLY A 1 188 ? 15.843 -23.363 7.177 1.00 91.44 188 GLY A C 1
ATOM 1486 O O . GLY A 1 188 ? 16.786 -24.130 7.369 1.00 91.44 188 GLY A O 1
ATOM 1487 N N . ARG A 1 189 ? 15.962 -22.250 6.447 1.00 92.38 189 ARG A N 1
ATOM 1488 C CA . ARG A 1 189 ? 17.177 -21.722 5.813 1.00 92.38 189 ARG A CA 1
ATOM 1489 C C . ARG A 1 189 ? 16.926 -20.294 5.329 1.00 92.38 189 ARG A C 1
ATOM 1491 O O . ARG A 1 189 ? 15.784 -19.863 5.209 1.00 92.38 189 ARG A O 1
ATOM 1498 N N . HIS A 1 190 ? 17.993 -19.594 4.949 1.00 89.25 190 HIS A N 1
ATOM 1499 C CA . HIS A 1 190 ? 17.899 -18.266 4.335 1.00 89.25 190 HIS A CA 1
ATOM 1500 C C . HIS A 1 190 ? 17.148 -18.318 2.995 1.00 89.25 190 HIS A C 1
ATOM 1502 O O . HIS A 1 190 ? 17.631 -18.925 2.033 1.00 89.25 190 HIS A O 1
ATOM 1508 N N . VAL A 1 191 ? 16.007 -17.635 2.922 1.00 92.25 191 VAL A N 1
ATOM 1509 C CA . VAL A 1 191 ? 15.170 -17.490 1.721 1.00 92.25 191 VAL A CA 1
ATOM 1510 C C . VAL A 1 191 ? 14.766 -16.030 1.546 1.00 92.25 191 VAL A C 1
ATOM 1512 O O . VAL A 1 191 ? 14.314 -15.403 2.500 1.00 92.25 191 VAL A O 1
ATOM 1515 N N . ASP A 1 192 ? 14.943 -15.460 0.354 1.00 91.75 192 ASP A N 1
ATOM 1516 C CA . ASP A 1 192 ? 14.657 -14.040 0.111 1.00 91.75 192 ASP A CA 1
ATOM 1517 C C . ASP A 1 192 ? 14.291 -13.712 -1.352 1.00 91.75 192 ASP A C 1
ATOM 1519 O O . ASP A 1 192 ? 14.204 -14.590 -2.205 1.00 91.75 192 ASP A O 1
ATOM 1523 N N . TYR A 1 193 ? 14.016 -12.432 -1.636 1.00 93.00 193 TYR A N 1
ATOM 1524 C CA . TYR A 1 193 ? 13.701 -11.894 -2.973 1.00 93.00 193 TYR A CA 1
ATOM 1525 C C . TYR A 1 193 ? 12.547 -12.609 -3.691 1.00 93.00 193 TYR A C 1
ATOM 1527 O O . TYR A 1 193 ? 12.724 -13.084 -4.816 1.00 93.00 193 TYR A O 1
ATOM 1535 N N . PRO A 1 194 ? 11.348 -12.649 -3.077 1.00 95.94 194 PRO A N 1
ATOM 1536 C CA . PRO A 1 194 ? 10.194 -13.248 -3.714 1.00 95.94 194 PRO A CA 1
ATOM 1537 C C . PRO A 1 194 ? 9.740 -12.461 -4.950 1.00 95.94 194 PRO A C 1
ATOM 1539 O O . PRO A 1 194 ? 9.884 -11.236 -5.049 1.00 95.94 194 PRO A O 1
ATOM 1542 N N . HIS A 1 195 ? 9.129 -13.186 -5.877 1.00 95.81 195 HIS A N 1
ATOM 1543 C CA . HIS A 1 195 ? 8.319 -12.679 -6.974 1.00 95.81 195 HIS A CA 1
ATOM 1544 C C . HIS A 1 195 ? 7.197 -13.678 -7.241 1.00 95.81 195 HIS A C 1
ATOM 1546 O O . HIS A 1 195 ? 7.414 -14.881 -7.109 1.00 95.81 195 HIS A O 1
ATOM 1552 N N . ALA A 1 196 ? 6.014 -13.213 -7.626 1.00 96.69 196 ALA A N 1
ATOM 1553 C CA . ALA A 1 196 ? 4.916 -14.116 -7.928 1.00 96.69 196 ALA A CA 1
ATOM 1554 C C . ALA A 1 196 ? 4.086 -13.666 -9.123 1.00 96.69 196 ALA A C 1
ATOM 1556 O O . ALA A 1 196 ? 3.935 -12.471 -9.376 1.00 96.69 196 ALA A O 1
ATOM 1557 N N . ILE A 1 197 ? 3.528 -14.647 -9.823 1.00 96.94 197 ILE A N 1
ATOM 1558 C CA . ILE A 1 197 ? 2.537 -14.445 -10.875 1.00 96.94 197 ILE A CA 1
ATOM 1559 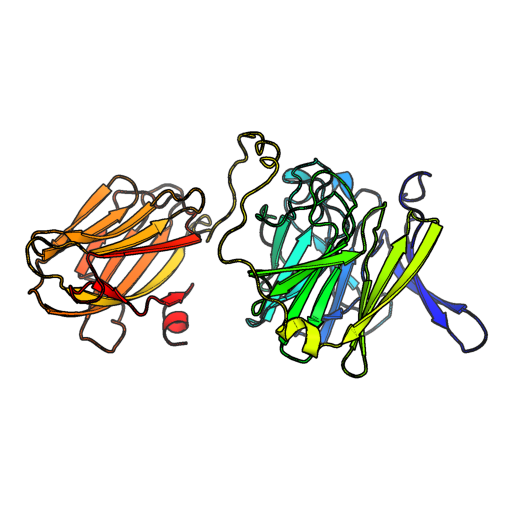C C . ILE A 1 197 ? 1.377 -15.414 -10.682 1.00 96.94 197 ILE A C 1
ATOM 1561 O O . ILE A 1 197 ? 1.553 -16.531 -10.189 1.00 96.94 197 ILE A O 1
ATOM 1565 N N . GLU A 1 198 ? 0.195 -14.976 -11.088 1.00 97.44 198 GLU A N 1
ATOM 1566 C CA . GLU A 1 198 ? -0.963 -15.841 -11.246 1.00 97.44 198 GLU A CA 1
ATOM 1567 C C . GLU A 1 198 ? -0.965 -16.417 -12.665 1.00 97.44 198 GLU A C 1
ATOM 1569 O O . GLU A 1 198 ? -0.823 -15.676 -13.639 1.00 97.44 198 GLU A O 1
ATOM 1574 N N . GLN A 1 199 ? -1.105 -17.734 -12.787 1.00 97.06 199 GLN A N 1
ATOM 1575 C CA . GLN A 1 199 ? -1.158 -18.417 -14.073 1.00 97.06 199 GLN A CA 1
ATOM 1576 C C . GLN A 1 199 ? -1.947 -19.728 -13.965 1.00 97.06 199 GLN A C 1
ATOM 1578 O O . GLN A 1 199 ? -1.664 -20.565 -13.108 1.00 97.06 199 GLN A O 1
ATOM 1583 N N . ASP A 1 200 ? -2.916 -19.933 -14.862 1.00 96.06 200 ASP A N 1
ATOM 1584 C CA . ASP A 1 200 ? -3.661 -21.191 -15.029 1.00 96.06 200 ASP A CA 1
ATOM 1585 C C . ASP A 1 200 ? -4.246 -21.754 -13.714 1.00 96.06 200 ASP A C 1
ATOM 1587 O O . ASP A 1 200 ? -4.096 -22.939 -13.402 1.00 96.06 200 ASP A O 1
ATOM 1591 N N . GLY A 1 201 ? -4.863 -20.895 -12.891 1.00 96.62 201 GLY A N 1
ATOM 1592 C CA . GLY A 1 201 ? -5.442 -21.272 -11.591 1.00 96.62 201 GLY A CA 1
ATOM 1593 C C . GLY A 1 201 ? -4.410 -21.575 -10.495 1.00 96.62 201 GLY A C 1
ATOM 1594 O O . GLY A 1 201 ? -4.746 -22.160 -9.460 1.00 96.62 201 GLY A O 1
ATOM 1595 N N . HIS A 1 202 ? -3.149 -21.209 -10.722 1.00 98.25 202 HIS A N 1
ATOM 1596 C CA . HIS A 1 202 ? -2.052 -21.377 -9.781 1.00 98.25 202 HIS A CA 1
ATOM 1597 C C . HIS A 1 202 ? -1.363 -20.047 -9.490 1.00 98.25 202 HIS A C 1
ATOM 1599 O O . HIS A 1 202 ? -1.272 -19.162 -10.337 1.00 98.25 202 HIS A O 1
ATOM 1605 N N . LEU A 1 203 ? -0.798 -19.957 -8.295 1.00 98.00 203 LEU A N 1
ATOM 1606 C CA . LEU A 1 203 ? 0.225 -18.990 -7.952 1.00 98.00 203 LEU A CA 1
ATOM 1607 C C . LEU A 1 203 ? 1.596 -19.634 -8.189 1.00 98.00 203 LEU A C 1
ATOM 1609 O O . LEU A 1 203 ? 1.900 -20.688 -7.621 1.00 98.00 203 LEU A O 1
ATOM 1613 N N . LEU A 1 204 ? 2.421 -19.003 -9.020 1.00 98.25 204 LEU A N 1
ATOM 1614 C CA . LEU A 1 204 ? 3.827 -19.355 -9.196 1.00 98.25 204 LEU A CA 1
ATOM 1615 C C . LEU A 1 204 ? 4.667 -18.378 -8.379 1.00 98.25 204 LEU A C 1
ATOM 1617 O O . LEU A 1 204 ? 4.679 -17.189 -8.685 1.00 98.25 204 LEU A O 1
ATOM 1621 N N . VAL A 1 205 ? 5.352 -18.864 -7.345 1.00 98.06 205 VAL A N 1
ATOM 1622 C CA . VAL A 1 205 ? 6.172 -18.040 -6.445 1.00 98.06 205 VAL A CA 1
ATOM 1623 C C . VAL A 1 205 ? 7.639 -18.392 -6.633 1.00 98.06 205 VAL A C 1
ATOM 1625 O O . VAL A 1 205 ? 8.065 -19.471 -6.233 1.00 98.06 205 VAL A O 1
ATOM 1628 N N . ALA A 1 206 ? 8.410 -17.478 -7.214 1.00 97.12 206 ALA A N 1
ATOM 1629 C CA . ALA A 1 206 ? 9.857 -17.583 -7.323 1.00 97.12 206 ALA A CA 1
ATOM 1630 C C . ALA A 1 206 ? 10.548 -16.899 -6.135 1.00 97.12 206 ALA A C 1
ATOM 1632 O O . ALA A 1 206 ? 10.125 -15.822 -5.720 1.00 97.12 206 ALA A O 1
ATOM 1633 N N . PHE A 1 207 ? 11.621 -17.483 -5.606 1.00 95.56 207 PHE A N 1
ATOM 1634 C CA . PHE A 1 207 ? 12.453 -16.872 -4.561 1.00 95.56 207 PHE A CA 1
ATOM 1635 C C . PHE A 1 207 ? 13.894 -17.390 -4.624 1.00 95.56 207 PHE A C 1
ATOM 1637 O O . PHE A 1 207 ? 14.183 -18.398 -5.270 1.00 95.56 207 PHE A O 1
ATOM 1644 N N . ALA A 1 208 ? 14.811 -16.691 -3.959 1.00 92.94 208 ALA A N 1
ATOM 1645 C CA . ALA A 1 208 ? 16.209 -17.077 -3.861 1.00 92.94 208 ALA A CA 1
ATOM 1646 C C . ALA A 1 208 ? 16.469 -17.945 -2.620 1.00 92.94 208 ALA A C 1
ATOM 1648 O O . ALA A 1 208 ? 16.113 -17.577 -1.499 1.00 92.94 208 ALA A O 1
ATOM 1649 N N . GLY A 1 209 ? 17.150 -19.076 -2.810 1.00 89.06 209 GLY A N 1
ATOM 1650 C CA . GLY A 1 209 ? 17.640 -19.936 -1.736 1.00 89.06 209 GLY A CA 1
ATOM 1651 C C . GLY A 1 209 ? 19.097 -19.622 -1.411 1.00 89.06 209 GLY A C 1
ATOM 1652 O O . GLY A 1 209 ? 19.990 -19.956 -2.195 1.00 89.06 209 GLY A O 1
ATOM 1653 N N . GLY A 1 210 ? 19.349 -18.940 -0.289 1.00 78.75 210 GLY A N 1
ATOM 1654 C CA . GLY A 1 210 ? 20.696 -18.542 0.145 1.00 78.75 210 GLY A CA 1
ATOM 1655 C C . GLY A 1 210 ? 21.467 -17.683 -0.867 1.00 78.75 210 GLY A C 1
ATOM 1656 O O . GLY A 1 210 ? 22.694 -17.684 -0.848 1.00 78.75 210 GLY A O 1
ATOM 1657 N N . LYS A 1 211 ? 20.767 -17.000 -1.788 1.00 79.19 211 LYS A N 1
ATOM 1658 C CA . LYS A 1 211 ? 21.345 -16.278 -2.943 1.00 79.19 211 LYS A CA 1
ATOM 1659 C C . LYS A 1 211 ? 22.233 -17.136 -3.862 1.00 79.19 211 LYS A C 1
ATOM 1661 O O . LYS A 1 211 ? 23.039 -16.599 -4.616 1.00 79.19 211 LYS A O 1
ATOM 1666 N N . GLN A 1 212 ? 22.076 -18.457 -3.811 1.00 83.62 212 GLN A N 1
ATOM 1667 C CA . GLN A 1 212 ? 22.831 -19.424 -4.618 1.00 83.62 212 GLN A CA 1
ATOM 1668 C C . GLN A 1 212 ? 21.945 -20.192 -5.602 1.00 83.62 212 GLN A C 1
ATOM 1670 O O . GLN A 1 212 ? 22.441 -20.769 -6.564 1.00 83.62 212 GLN A O 1
ATOM 1675 N N . SER A 1 213 ? 20.635 -20.190 -5.371 1.00 89.62 213 SER A N 1
ATOM 1676 C CA . SER A 1 213 ? 19.642 -20.870 -6.199 1.00 89.62 213 SER A CA 1
ATOM 1677 C C . SER A 1 213 ? 18.410 -19.993 -6.387 1.00 89.62 213 SER A C 1
ATOM 1679 O O . SER A 1 213 ? 18.157 -19.090 -5.586 1.00 89.62 213 SER A O 1
ATOM 1681 N N . VAL A 1 214 ? 17.656 -20.268 -7.449 1.00 93.69 214 VAL A N 1
ATOM 1682 C CA . VAL A 1 214 ? 16.305 -19.742 -7.659 1.00 93.69 214 VAL A CA 1
ATOM 1683 C C . VAL A 1 214 ? 15.359 -20.931 -7.654 1.00 93.69 214 VAL A C 1
ATOM 1685 O O . VAL A 1 214 ? 15.562 -21.891 -8.394 1.00 93.69 214 VAL A O 1
ATOM 1688 N N . GLU A 1 215 ? 14.340 -20.863 -6.813 1.00 94.88 215 GLU A N 1
ATOM 1689 C CA . GLU A 1 215 ? 13.335 -21.906 -6.639 1.00 94.88 215 GLU A CA 1
ATOM 1690 C C . GLU A 1 215 ? 11.963 -21.360 -7.010 1.00 94.88 215 GLU A C 1
ATOM 1692 O O . GLU A 1 215 ? 11.722 -20.160 -6.877 1.00 94.88 215 GLU A O 1
ATOM 1697 N N . VAL A 1 216 ? 11.067 -22.234 -7.472 1.00 97.25 216 VAL A N 1
ATOM 1698 C CA . VAL A 1 216 ? 9.693 -21.870 -7.834 1.00 97.25 216 VAL A CA 1
ATOM 1699 C C . VAL A 1 216 ? 8.719 -22.827 -7.160 1.00 97.25 216 VAL A C 1
ATOM 1701 O O . VAL A 1 216 ? 8.770 -24.035 -7.385 1.00 97.25 216 VAL A O 1
ATOM 1704 N N . LEU A 1 217 ? 7.804 -22.283 -6.360 1.00 97.44 217 LEU A N 1
ATOM 1705 C CA . LEU A 1 217 ? 6.642 -23.005 -5.852 1.00 97.44 217 LEU A CA 1
ATOM 1706 C C . LEU A 1 217 ? 5.472 -22.819 -6.805 1.00 97.44 217 LEU A C 1
ATOM 1708 O O . LEU A 1 217 ? 5.235 -21.724 -7.308 1.00 97.44 217 LEU A O 1
ATOM 1712 N N . ARG A 1 218 ? 4.705 -23.889 -6.996 1.00 97.88 218 ARG A N 1
ATOM 1713 C CA . ARG A 1 218 ? 3.430 -23.863 -7.709 1.00 97.88 218 ARG A CA 1
ATOM 1714 C C . ARG A 1 218 ? 2.323 -24.236 -6.735 1.00 97.88 218 ARG A C 1
ATOM 1716 O O . ARG A 1 218 ? 2.269 -25.371 -6.271 1.00 97.88 218 ARG A O 1
ATOM 1723 N N . ILE A 1 219 ? 1.446 -23.285 -6.442 1.00 97.31 219 ILE A N 1
ATOM 1724 C CA . ILE A 1 219 ? 0.396 -23.403 -5.427 1.00 97.31 219 ILE A CA 1
ATOM 1725 C C . ILE A 1 219 ? -0.952 -23.267 -6.129 1.00 97.31 219 ILE A C 1
ATOM 1727 O O . ILE A 1 219 ? -1.132 -22.355 -6.927 1.00 97.31 219 ILE A O 1
ATOM 1731 N N . LYS A 1 220 ? -1.906 -24.163 -5.868 1.00 97.38 220 LYS A N 1
ATOM 1732 C CA . LYS A 1 220 ? -3.274 -24.001 -6.385 1.00 97.38 220 LYS A CA 1
ATOM 1733 C C . LYS A 1 220 ? -3.942 -22.822 -5.683 1.00 97.38 220 LYS A C 1
ATOM 1735 O O . LYS A 1 220 ? -3.889 -22.753 -4.458 1.00 97.38 220 LYS A O 1
ATOM 1740 N N . LEU A 1 221 ? -4.605 -21.937 -6.429 1.00 96.12 221 LEU A N 1
ATOM 1741 C CA . LEU A 1 221 ? -5.292 -20.785 -5.824 1.00 96.12 221 LEU A CA 1
ATOM 1742 C C . LEU A 1 221 ? -6.384 -21.213 -4.837 1.00 96.12 221 LEU A C 1
ATOM 1744 O O . LEU A 1 221 ? -6.516 -20.603 -3.782 1.00 96.12 221 LEU A O 1
ATOM 1748 N N . SER A 1 222 ? -7.096 -22.306 -5.126 1.00 95.44 222 SER A N 1
ATOM 1749 C CA . SER A 1 222 ? -8.131 -22.848 -4.235 1.00 95.44 222 SER A CA 1
ATOM 1750 C C . SER A 1 222 ? -7.590 -23.269 -2.864 1.00 95.44 222 SER A C 1
ATOM 1752 O O . SER A 1 222 ? -8.309 -23.227 -1.875 1.00 95.44 222 SER A O 1
ATOM 1754 N N . SER A 1 223 ? -6.308 -23.634 -2.765 1.00 94.69 223 SER A N 1
ATOM 1755 C CA . SER A 1 223 ? -5.694 -23.987 -1.479 1.00 94.69 223 SER A CA 1
ATOM 1756 C C . SER A 1 223 ? -5.516 -22.777 -0.557 1.00 94.69 223 SER A C 1
ATOM 1758 O O . SER A 1 223 ? -5.323 -22.951 0.641 1.00 94.69 223 SER A O 1
ATOM 1760 N N . LEU A 1 224 ? -5.603 -21.547 -1.078 1.00 93.12 224 LEU A N 1
ATOM 1761 C CA . LEU A 1 224 ? -5.607 -20.341 -0.246 1.00 93.12 224 LEU A CA 1
ATOM 1762 C C . LEU A 1 224 ? -6.913 -20.201 0.556 1.00 93.12 224 LEU A C 1
ATOM 1764 O O . LEU A 1 224 ? -6.920 -19.602 1.634 1.00 93.12 224 LEU A O 1
ATOM 1768 N N . ASP A 1 225 ? -8.009 -20.779 0.061 1.00 91.69 225 ASP A N 1
ATOM 1769 C CA . ASP A 1 225 ? -9.319 -20.756 0.725 1.00 91.69 225 ASP A CA 1
ATOM 1770 C C . ASP A 1 225 ? -9.352 -21.701 1.929 1.00 91.69 225 ASP A C 1
ATOM 1772 O O . ASP A 1 225 ? -10.018 -21.427 2.927 1.00 91.69 225 ASP A O 1
ATOM 1776 N N . GLU A 1 226 ? -8.556 -22.768 1.863 1.00 92.44 226 GLU A N 1
ATOM 1777 C CA . GLU A 1 226 ? -8.398 -23.784 2.906 1.00 92.44 226 GLU A CA 1
ATOM 1778 C C . GLU A 1 226 ? -7.573 -23.279 4.106 1.00 92.44 226 GLU A C 1
ATOM 1780 O O . GLU A 1 226 ? -7.532 -23.929 5.151 1.00 92.44 226 GLU A O 1
ATOM 1785 N N . ILE A 1 227 ? -6.924 -22.112 3.994 1.00 91.88 227 ILE A N 1
ATOM 1786 C CA . ILE A 1 227 ? -6.129 -21.529 5.079 1.00 91.88 227 ILE A CA 1
ATOM 1787 C C . ILE A 1 227 ? -7.050 -21.038 6.203 1.00 91.88 227 ILE A C 1
ATOM 1789 O O . ILE A 1 227 ? -7.808 -20.073 6.037 1.00 91.88 227 ILE A O 1
ATOM 1793 N N . THR A 1 228 ? -6.900 -21.658 7.374 1.00 88.88 228 THR A N 1
ATOM 1794 C CA . THR A 1 228 ? -7.563 -21.292 8.632 1.00 88.88 228 THR A CA 1
ATOM 1795 C C . THR A 1 228 ? -6.560 -20.714 9.625 1.00 88.88 228 THR A C 1
ATOM 1797 O O . THR A 1 228 ? -5.538 -21.345 9.899 1.00 88.88 228 THR A O 1
ATOM 1800 N N . MET A 1 229 ? -6.856 -19.548 10.202 1.00 88.12 229 MET A N 1
ATOM 1801 C CA . MET A 1 229 ? -6.062 -18.996 11.303 1.00 88.12 229 MET A CA 1
ATOM 1802 C C . MET A 1 229 ? -6.569 -19.520 12.649 1.00 88.12 229 MET A C 1
ATOM 1804 O O . MET A 1 229 ? -7.781 -19.672 12.822 1.00 88.12 229 MET A O 1
ATOM 1808 N N . PRO A 1 230 ? -5.677 -19.798 13.613 1.00 81.50 230 PRO A N 1
ATOM 1809 C CA . PRO A 1 230 ? -6.107 -20.161 14.954 1.00 81.50 230 PRO A CA 1
ATOM 1810 C C . PRO A 1 230 ? -6.823 -18.974 15.615 1.00 81.50 230 PRO A C 1
ATOM 1812 O O . PRO A 1 230 ? -6.456 -17.819 15.403 1.00 81.50 230 PRO A O 1
ATOM 1815 N N . SER A 1 231 ? -7.819 -19.252 16.460 1.00 75.81 231 SER A N 1
ATOM 1816 C CA . SER A 1 231 ? -8.555 -18.218 17.209 1.00 75.81 231 SER A CA 1
ATOM 1817 C C . SER A 1 231 ? -7.671 -17.436 18.188 1.00 75.81 231 SER A C 1
ATOM 1819 O O . SER A 1 231 ? -8.031 -16.346 18.622 1.00 75.81 231 SER A O 1
ATOM 1821 N N . SER A 1 232 ? -6.523 -18.005 18.560 1.00 70.06 232 SER A N 1
ATOM 1822 C CA . SER A 1 232 ? -5.477 -17.360 19.345 1.00 70.06 232 SER A CA 1
ATOM 1823 C C . SER A 1 232 ? -4.122 -18.007 19.056 1.00 70.06 232 SER A C 1
ATOM 1825 O O . SER A 1 232 ? -4.034 -19.196 18.752 1.00 70.06 232 SER A O 1
ATOM 1827 N N . VAL A 1 233 ? -3.051 -17.222 19.164 1.00 64.12 233 VAL A N 1
ATOM 1828 C CA . VAL A 1 233 ? -1.672 -17.715 19.080 1.00 64.12 233 VAL A CA 1
ATOM 1829 C C . VAL A 1 233 ? -1.035 -17.528 20.449 1.00 64.12 233 VAL A C 1
ATOM 1831 O O . VAL A 1 233 ? -0.919 -16.403 20.933 1.00 64.12 233 VAL A O 1
ATOM 1834 N N . VAL A 1 234 ? -0.625 -18.624 21.085 1.00 60.97 234 VAL A N 1
ATOM 1835 C CA . VAL A 1 234 ? 0.271 -18.563 22.244 1.00 60.97 234 VAL A CA 1
ATOM 1836 C C . VAL A 1 234 ? 1.689 -18.532 21.691 1.00 60.97 234 VAL A C 1
ATOM 1838 O O . VAL A 1 234 ? 2.097 -19.436 20.969 1.00 60.97 234 VAL A O 1
ATOM 1841 N N . LEU A 1 235 ? 2.427 -17.460 21.969 1.00 53.38 235 LEU A N 1
ATOM 1842 C CA . LEU A 1 235 ? 3.819 -17.356 21.552 1.00 53.38 235 LEU A CA 1
ATOM 1843 C C . LEU A 1 235 ? 4.685 -18.246 22.453 1.00 53.38 235 LEU A C 1
ATOM 1845 O O . LEU A 1 235 ? 4.800 -17.965 23.643 1.00 53.38 235 LEU A O 1
ATOM 1849 N N . ASP A 1 236 ? 5.352 -19.252 21.883 1.00 51.53 236 ASP A N 1
ATOM 1850 C CA . ASP A 1 236 ? 6.353 -20.060 22.607 1.00 51.53 236 ASP A CA 1
ATOM 1851 C C . ASP A 1 236 ? 7.499 -19.194 23.159 1.00 51.53 236 ASP A C 1
ATOM 1853 O O . ASP A 1 236 ? 8.076 -19.467 24.213 1.00 51.53 236 ASP A O 1
ATOM 1857 N N . HIS A 1 237 ? 7.802 -18.098 22.458 1.00 47.56 237 HIS A N 1
ATOM 1858 C CA . HIS A 1 237 ? 8.729 -17.067 22.896 1.00 47.56 237 HIS A CA 1
ATOM 1859 C C . HIS A 1 237 ? 8.115 -15.691 22.652 1.00 47.56 237 HIS A C 1
ATOM 1861 O O . HIS A 1 237 ? 7.736 -15.411 21.507 1.00 47.56 237 HIS A O 1
ATOM 1867 N N . PRO A 1 238 ? 8.054 -14.808 23.667 1.00 47.22 238 PRO A N 1
ATOM 1868 C CA . PRO A 1 238 ? 7.606 -13.442 23.454 1.00 47.22 238 PRO A CA 1
ATOM 1869 C C . PRO A 1 238 ? 8.422 -12.819 22.319 1.00 47.22 238 PRO A C 1
ATOM 1871 O O . PRO A 1 238 ? 9.640 -13.014 22.214 1.00 47.22 238 PRO A O 1
ATOM 1874 N N . LEU A 1 239 ? 7.740 -12.107 21.419 1.00 44.38 239 LEU A N 1
ATOM 1875 C CA . LEU A 1 239 ? 8.430 -11.269 20.445 1.00 44.38 239 LEU A CA 1
ATOM 1876 C C . LEU A 1 239 ? 9.395 -10.354 21.217 1.00 44.38 239 LEU A C 1
ATOM 1878 O O . LEU A 1 239 ? 9.067 -9.970 22.346 1.00 44.38 239 LEU A O 1
ATOM 1882 N N . PRO A 1 240 ? 10.587 -10.042 20.666 1.00 39.62 240 PRO A N 1
ATOM 1883 C CA . PRO A 1 240 ? 11.459 -9.063 21.301 1.00 39.62 240 PRO A CA 1
ATOM 1884 C C . PRO A 1 240 ? 10.603 -7.843 21.653 1.00 39.62 240 PRO A C 1
ATOM 1886 O O . PRO A 1 240 ? 9.780 -7.457 20.813 1.00 39.62 240 PRO A O 1
ATOM 1889 N N . PRO A 1 241 ? 10.719 -7.292 22.878 1.00 38.06 241 PRO A N 1
ATOM 1890 C CA . PRO A 1 241 ? 9.960 -6.108 23.234 1.00 38.06 241 PRO A CA 1
ATOM 1891 C C . PRO A 1 241 ? 10.197 -5.106 22.116 1.00 38.06 241 PRO A C 1
ATOM 1893 O O . PRO A 1 241 ? 11.352 -4.824 21.784 1.00 38.06 241 PRO A O 1
ATOM 1896 N N . VAL A 1 242 ? 9.114 -4.653 21.476 1.00 41.69 242 VAL A N 1
ATOM 1897 C CA . VAL A 1 242 ? 9.198 -3.516 20.566 1.00 41.69 242 VAL A CA 1
ATOM 1898 C C . VAL A 1 242 ? 9.809 -2.437 21.432 1.00 41.69 242 VAL A C 1
ATOM 1900 O O . VAL A 1 242 ? 9.181 -2.007 22.402 1.00 41.69 242 VAL A O 1
ATOM 1903 N N . GLY A 1 243 ? 11.087 -2.131 21.190 1.00 35.12 243 GLY A N 1
ATOM 1904 C CA . GLY A 1 243 ? 11.784 -1.123 21.959 1.00 35.12 243 GLY A CA 1
ATOM 1905 C C . GLY A 1 243 ? 10.876 0.087 21.954 1.00 35.12 243 GLY A C 1
ATOM 1906 O O . GLY A 1 243 ? 10.393 0.477 20.888 1.00 35.12 243 GLY A O 1
ATOM 1907 N N . SER A 1 244 ? 10.574 0.624 23.132 1.00 33.91 244 SER A N 1
ATOM 1908 C CA . SER A 1 244 ? 9.891 1.901 23.245 1.00 33.91 244 SER A CA 1
ATOM 1909 C C . SER A 1 244 ? 10.853 2.963 22.725 1.00 33.91 244 SER A C 1
ATOM 1911 O O . SER A 1 244 ? 11.460 3.719 23.481 1.00 33.91 244 SER A O 1
ATOM 1913 N N . HIS A 1 245 ? 11.049 2.992 21.413 1.00 32.56 245 HIS A N 1
ATOM 1914 C CA . HIS A 1 245 ? 11.369 4.222 20.753 1.00 32.56 245 HIS A CA 1
ATOM 1915 C C . HIS A 1 245 ? 10.211 5.153 21.106 1.00 32.56 245 HIS A C 1
ATOM 1917 O O . HIS A 1 245 ? 9.049 4.745 20.988 1.00 32.56 245 HIS A O 1
ATOM 1923 N N . PRO A 1 246 ? 10.479 6.392 21.537 1.00 34.09 246 PRO A N 1
ATOM 1924 C CA . PRO A 1 246 ? 9.519 7.457 21.348 1.00 34.09 246 PRO A CA 1
ATOM 1925 C C . PRO A 1 246 ? 9.407 7.660 19.832 1.00 34.09 246 PRO A C 1
ATOM 1927 O O . PRO A 1 246 ? 9.891 8.637 19.272 1.00 34.09 246 PRO A O 1
ATOM 1930 N N . GLU A 1 247 ? 8.840 6.682 19.130 1.00 34.97 247 GLU A N 1
ATOM 1931 C CA . GLU A 1 247 ? 8.250 6.945 17.845 1.00 34.97 247 GLU A CA 1
ATOM 1932 C C . GLU A 1 247 ? 7.166 7.965 18.132 1.00 34.97 247 GLU A C 1
ATOM 1934 O O . GLU A 1 247 ? 6.263 7.738 18.940 1.00 34.97 247 GLU A O 1
ATOM 1939 N N . LYS A 1 248 ? 7.275 9.117 17.477 1.00 38.28 248 LYS A N 1
ATOM 1940 C CA . LYS A 1 248 ? 6.089 9.899 17.176 1.00 38.28 248 LYS A CA 1
ATOM 1941 C C . LYS A 1 248 ? 5.174 8.945 16.419 1.00 38.28 248 LYS A C 1
ATOM 1943 O O . LYS A 1 248 ? 5.421 8.662 15.251 1.00 38.28 248 LYS A O 1
ATOM 1948 N N . VAL A 1 249 ? 4.214 8.358 17.125 1.00 31.20 249 VAL A N 1
ATOM 1949 C CA . VAL A 1 249 ? 3.305 7.356 16.580 1.00 31.20 249 VAL A CA 1
ATOM 1950 C C . VAL A 1 249 ? 2.425 8.058 15.555 1.00 31.20 249 VAL A C 1
ATOM 1952 O O . VAL A 1 249 ? 1.356 8.552 15.880 1.00 31.20 249 VAL A O 1
ATOM 1955 N N . LYS A 1 250 ? 2.880 8.130 14.308 1.00 34.75 250 LYS A N 1
ATOM 1956 C CA . LYS A 1 250 ? 2.009 8.406 13.177 1.00 34.75 250 LYS A CA 1
ATOM 1957 C C . LYS A 1 250 ? 1.490 7.055 12.686 1.00 34.75 250 LYS A C 1
ATOM 1959 O O . LYS A 1 250 ? 2.075 6.436 11.803 1.00 34.75 250 LYS A O 1
ATOM 1964 N N . HIS A 1 251 ? 0.441 6.536 13.305 1.00 27.61 251 HIS A N 1
ATOM 1965 C CA . HIS A 1 251 ? -0.520 5.733 12.548 1.00 27.61 251 HIS A CA 1
ATOM 1966 C C . HIS A 1 251 ? -1.722 6.644 12.253 1.00 27.61 251 HIS A C 1
ATOM 1968 O O . HIS A 1 251 ? -1.603 7.856 12.362 1.00 27.61 251 HIS A O 1
ATOM 1974 N N . TRP A 1 252 ? -2.879 6.064 11.976 1.00 35.03 252 TRP A N 1
ATOM 1975 C CA . TRP A 1 252 ? -4.172 6.696 12.208 1.00 35.03 252 TRP A CA 1
ATOM 1976 C C . TRP A 1 252 ? -4.785 7.606 11.128 1.00 35.03 252 TRP A C 1
ATOM 1978 O O . TRP A 1 252 ? -4.085 8.178 10.300 1.00 35.03 252 TRP A O 1
ATOM 1988 N N . ILE A 1 253 ? -6.130 7.645 11.105 1.00 43.41 253 ILE A N 1
ATOM 1989 C CA . ILE A 1 253 ? -6.963 8.589 10.343 1.00 43.41 253 ILE A CA 1
ATOM 1990 C C . ILE A 1 253 ? -6.501 9.961 10.778 1.00 43.41 253 ILE A C 1
ATOM 1992 O O . ILE A 1 253 ? -6.856 10.414 11.863 1.00 43.41 253 ILE A O 1
ATOM 1996 N N . ASP A 1 254 ? -5.669 10.550 9.932 1.00 44.09 254 ASP A N 1
ATOM 1997 C CA . ASP A 1 254 ? -5.066 11.835 10.183 1.00 44.09 254 ASP A CA 1
ATOM 1998 C C . ASP A 1 254 ? -6.140 12.901 9.980 1.00 44.09 254 ASP A C 1
ATOM 2000 O O . ASP A 1 254 ? -6.487 13.257 8.855 1.00 44.09 254 ASP A O 1
ATOM 2004 N N . LEU A 1 255 ? -6.696 13.402 11.079 1.00 49.16 255 LEU A N 1
ATOM 2005 C CA . LEU A 1 255 ? -7.338 14.713 11.063 1.00 49.16 255 LEU A CA 1
ATOM 2006 C C . LEU A 1 255 ? -6.268 15.838 11.128 1.00 49.16 255 LEU A C 1
ATOM 2008 O O . LEU A 1 255 ? -6.608 16.995 11.329 1.00 49.16 255 LEU A O 1
ATOM 2012 N N . GLY A 1 256 ? -4.969 15.532 11.017 1.00 40.03 256 GLY A N 1
ATOM 2013 C CA . GLY A 1 256 ? -3.826 16.401 11.342 1.00 40.03 256 GLY A CA 1
ATOM 2014 C C . GLY A 1 256 ? -3.350 17.350 10.244 1.00 40.03 256 GLY A C 1
ATOM 2015 O O . GLY A 1 256 ? -2.343 18.050 10.421 1.00 40.03 256 GLY A O 1
ATOM 2016 N N . ASP A 1 257 ? -4.111 17.490 9.166 1.00 47.19 257 ASP A N 1
ATOM 2017 C CA . ASP A 1 257 ? -4.094 18.724 8.392 1.00 47.19 257 ASP A CA 1
ATOM 2018 C C . ASP A 1 257 ? -5.204 19.654 8.887 1.00 47.19 257 ASP A C 1
ATOM 2020 O O . ASP A 1 257 ? -6.332 19.229 9.126 1.00 47.19 257 ASP A O 1
ATOM 2024 N N . GLU A 1 258 ? -4.861 20.932 9.076 1.00 54.22 258 GLU A N 1
ATOM 2025 C CA . GLU A 1 258 ? -5.833 21.989 9.374 1.00 54.22 258 GLU A CA 1
ATOM 2026 C C . GLU A 1 258 ? -7.031 21.868 8.423 1.00 54.22 258 GLU A C 1
ATOM 2028 O O . GLU A 1 258 ? -6.855 21.858 7.202 1.00 54.22 258 GLU A O 1
ATOM 2033 N N . GLY A 1 259 ? -8.241 21.791 8.977 1.00 60.84 259 GLY A N 1
ATOM 2034 C CA . GLY A 1 259 ? -9.469 21.763 8.191 1.00 60.84 259 GLY A CA 1
ATOM 2035 C C . GLY A 1 259 ? -9.911 20.382 7.691 1.00 60.84 259 GLY A C 1
ATOM 2036 O O . GLY A 1 259 ? -10.891 20.304 6.941 1.00 60.84 259 GLY A O 1
ATOM 2037 N N . ALA A 1 260 ? -9.254 19.290 8.095 1.00 76.44 260 ALA A N 1
ATOM 2038 C CA . ALA A 1 260 ? -9.753 17.948 7.812 1.00 76.44 260 ALA A CA 1
ATOM 2039 C C . ALA A 1 260 ? -11.094 17.699 8.528 1.00 76.44 260 ALA A C 1
ATOM 2041 O O . ALA A 1 260 ? -11.331 18.144 9.653 1.00 76.44 260 ALA A O 1
ATOM 2042 N N . THR A 1 261 ? -12.005 16.994 7.856 1.00 85.81 261 THR A N 1
ATOM 2043 C CA . THR A 1 261 ? -13.328 16.675 8.404 1.00 85.81 261 THR A CA 1
ATOM 2044 C C . THR A 1 261 ? -13.597 15.184 8.298 1.00 85.81 261 THR A C 1
ATOM 2046 O O . THR A 1 261 ? -13.383 14.585 7.247 1.00 85.81 261 THR A O 1
ATOM 2049 N N . LEU A 1 262 ? -14.094 14.596 9.381 1.00 87.19 262 LEU A N 1
ATOM 2050 C CA . LEU A 1 262 ? -14.573 13.222 9.431 1.00 87.19 262 LEU A CA 1
ATOM 2051 C C . LEU A 1 262 ? -16.074 13.218 9.691 1.00 87.19 262 LEU A C 1
ATOM 2053 O O . LEU A 1 262 ? -16.555 13.886 10.610 1.00 87.19 262 LEU A O 1
ATOM 2057 N N . TYR A 1 263 ? -16.795 12.423 8.911 1.00 91.50 263 TYR A N 1
ATOM 2058 C CA . TYR A 1 263 ? -18.213 12.172 9.103 1.00 91.50 263 TYR A CA 1
ATOM 2059 C C . TYR A 1 263 ? -18.426 10.741 9.581 1.00 91.50 263 TYR A C 1
ATOM 2061 O O . TYR A 1 263 ? -17.794 9.805 9.089 1.00 91.50 263 TYR A O 1
ATOM 2069 N N . ILE A 1 264 ? -19.342 10.569 10.530 1.00 92.69 264 ILE A N 1
ATOM 2070 C CA . ILE A 1 264 ? -19.808 9.259 10.982 1.00 92.69 264 ILE A CA 1
ATOM 2071 C C . ILE A 1 264 ? -21.332 9.232 10.943 1.00 92.69 264 ILE A C 1
ATOM 2073 O O . ILE A 1 264 ? -21.985 10.165 11.410 1.00 92.69 264 ILE A O 1
ATOM 2077 N N . ALA A 1 265 ? -21.891 8.134 10.447 1.00 94.00 265 ALA A N 1
ATOM 2078 C CA . ALA A 1 265 ? -23.280 7.770 10.681 1.00 94.00 265 ALA A CA 1
ATOM 2079 C C . ALA A 1 265 ? -23.353 6.562 11.610 1.00 94.00 265 ALA A C 1
ATOM 2081 O O . ALA A 1 265 ? -22.535 5.651 11.512 1.00 94.00 265 ALA A O 1
ATOM 2082 N N . ALA A 1 266 ? -24.340 6.543 12.496 1.00 94.00 266 ALA A N 1
ATOM 2083 C CA . ALA A 1 266 ? -24.621 5.397 13.350 1.00 94.00 266 ALA A CA 1
ATOM 2084 C C . ALA A 1 266 ? -26.112 5.342 13.673 1.00 94.00 266 ALA A C 1
ATOM 2086 O O . ALA A 1 266 ? -26.776 6.378 13.733 1.00 94.00 266 ALA A O 1
ATOM 2087 N N . ASP A 1 267 ? -26.611 4.145 13.939 1.00 93.88 267 ASP A N 1
ATOM 2088 C CA . ASP A 1 267 ? -27.923 3.948 14.537 1.00 93.88 267 ASP A CA 1
ATOM 2089 C C . ASP A 1 267 ? -27.779 3.845 16.052 1.00 93.88 267 ASP A C 1
ATOM 2091 O O . ASP A 1 267 ? -26.831 3.240 16.557 1.00 93.88 267 ASP A O 1
ATOM 2095 N N . LEU A 1 268 ? -28.746 4.394 16.780 1.00 94.88 268 LEU A N 1
ATOM 2096 C CA . LEU A 1 268 ? -28.833 4.318 18.232 1.00 94.88 268 LEU A CA 1
ATOM 2097 C C . LEU A 1 268 ? -30.197 3.793 18.651 1.00 94.88 268 LEU A C 1
ATOM 2099 O O . LEU A 1 268 ? -31.236 4.336 18.275 1.00 94.88 268 LEU A O 1
ATOM 2103 N N . ILE A 1 269 ? -30.172 2.796 19.524 1.00 95.38 269 ILE A N 1
ATOM 2104 C CA . ILE A 1 269 ? -31.300 2.447 20.381 1.00 95.38 269 ILE A CA 1
ATOM 2105 C C . ILE A 1 269 ? -30.937 2.911 21.785 1.00 95.38 269 ILE A C 1
ATOM 2107 O O . ILE A 1 269 ? -29.960 2.426 22.351 1.00 95.38 269 ILE A O 1
ATOM 2111 N N . VAL A 1 270 ? -31.689 3.860 22.341 1.00 95.25 270 VAL A N 1
ATOM 2112 C CA . VAL A 1 270 ? -31.380 4.426 23.661 1.00 95.25 270 VAL A CA 1
ATOM 2113 C C . VAL A 1 270 ? -31.472 3.321 24.722 1.00 95.25 270 VAL A C 1
ATOM 2115 O O . VAL A 1 270 ? -32.536 2.703 24.843 1.00 95.25 270 VAL A O 1
ATOM 2118 N N . PRO A 1 271 ? -30.398 3.055 25.491 1.00 93.25 271 PRO A N 1
ATOM 2119 C CA . PRO A 1 271 ? -30.420 2.028 26.521 1.00 93.25 271 PRO A CA 1
ATOM 2120 C C . PRO A 1 271 ? -31.458 2.288 27.618 1.00 93.25 271 PRO A C 1
ATOM 2122 O O . PRO A 1 271 ? -31.919 3.411 27.827 1.00 93.25 271 PRO A O 1
ATOM 2125 N N . GLN A 1 272 ? -31.813 1.235 28.354 1.00 92.44 272 GLN A N 1
ATOM 2126 C CA . GLN A 1 272 ? -32.637 1.370 29.559 1.00 92.44 272 GLN A CA 1
ATOM 2127 C C . GLN A 1 272 ? -31.917 2.191 30.640 1.00 92.44 272 GLN A C 1
ATOM 2129 O O . GLN A 1 272 ? -30.690 2.179 30.726 1.00 92.44 272 GLN A O 1
ATOM 2134 N N . ILE A 1 273 ? -32.677 2.870 31.505 1.00 89.50 273 ILE A N 1
ATOM 2135 C CA . ILE A 1 273 ? -32.107 3.634 32.629 1.00 89.50 273 ILE A CA 1
ATOM 2136 C C . ILE A 1 273 ? -31.211 2.718 33.480 1.00 89.50 273 ILE A C 1
ATOM 2138 O O . ILE A 1 273 ? -31.583 1.589 33.802 1.00 89.50 273 ILE A O 1
ATOM 2142 N N . GLY A 1 274 ? -30.027 3.210 33.846 1.00 88.31 274 GLY A N 1
ATOM 2143 C CA . GLY A 1 274 ? -28.997 2.456 34.563 1.00 88.31 274 GLY A CA 1
ATOM 2144 C C . GLY A 1 274 ? -28.032 1.679 33.660 1.00 88.31 274 GLY A C 1
ATOM 2145 O O . GLY A 1 274 ? -27.077 1.098 34.172 1.00 88.31 274 GLY A O 1
ATOM 2146 N N . LYS A 1 275 ? -28.249 1.674 32.340 1.00 90.69 275 LYS A N 1
ATOM 2147 C CA . LYS A 1 275 ? -27.332 1.122 31.332 1.00 90.69 275 LYS A CA 1
ATOM 2148 C C . LYS A 1 275 ? -26.638 2.240 30.573 1.00 90.69 275 LYS A C 1
ATOM 2150 O O . LYS A 1 275 ? -27.167 3.341 30.473 1.00 90.69 275 LYS A O 1
ATOM 2155 N N . GLN A 1 276 ? -25.462 1.942 30.032 1.00 92.25 276 GLN A N 1
ATOM 2156 C CA . GLN A 1 276 ? -24.716 2.885 29.204 1.00 92.25 276 GLN A CA 1
ATOM 2157 C C . GLN A 1 276 ? -24.314 2.250 27.877 1.00 92.25 276 GLN A C 1
ATOM 2159 O O . GLN A 1 276 ? -24.084 1.042 27.781 1.00 92.25 276 GLN A O 1
ATOM 2164 N N . ALA A 1 277 ? -24.178 3.088 26.860 1.00 93.00 277 ALA A N 1
ATOM 2165 C CA . ALA A 1 277 ? -23.616 2.696 25.578 1.00 93.00 277 ALA A CA 1
ATOM 2166 C C . ALA A 1 277 ? -22.646 3.774 25.116 1.00 93.00 277 ALA A C 1
ATOM 2168 O O . ALA A 1 277 ? -22.920 4.962 25.264 1.00 93.00 277 ALA A O 1
ATOM 2169 N N . THR A 1 278 ? -21.517 3.365 24.549 1.00 93.12 278 THR A N 1
ATOM 2170 C CA . THR A 1 278 ? -20.517 4.281 24.004 1.00 93.12 278 THR A CA 1
ATOM 2171 C C . THR A 1 278 ? -20.041 3.824 22.636 1.00 93.12 278 THR A C 1
ATOM 2173 O O . THR A 1 278 ? -19.760 2.647 22.405 1.00 93.12 278 THR A O 1
ATOM 2176 N N . PHE A 1 279 ? -19.915 4.799 21.752 1.00 88.94 279 PHE A N 1
ATOM 2177 C CA . PHE A 1 279 ? -19.223 4.741 20.481 1.00 88.94 279 PHE A CA 1
ATOM 2178 C C . PHE A 1 279 ? -17.948 5.575 20.629 1.00 88.94 279 PHE A C 1
ATOM 2180 O O . PHE A 1 279 ? -18.009 6.784 20.842 1.00 88.94 279 PHE A O 1
ATOM 2187 N N . SER A 1 280 ? -16.783 4.928 20.598 1.00 90.25 280 SER A N 1
ATOM 2188 C CA . SER A 1 280 ? -15.492 5.598 20.782 1.00 90.25 280 SER A CA 1
ATOM 2189 C C . SER A 1 280 ? -14.648 5.526 19.518 1.00 90.25 280 SER A C 1
ATOM 2191 O O . SER A 1 280 ? -14.505 4.454 18.934 1.00 90.25 280 SER A O 1
ATOM 2193 N N . MET A 1 281 ? -14.014 6.636 19.161 1.00 85.75 281 MET A N 1
ATOM 2194 C CA . MET A 1 281 ? -12.861 6.656 18.273 1.00 85.75 281 M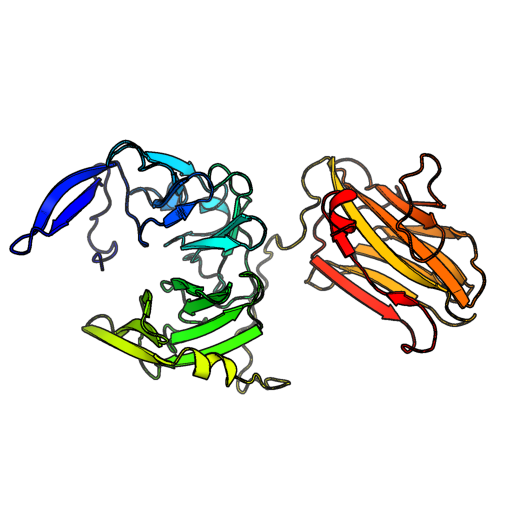ET A CA 1
ATOM 2195 C C . MET A 1 281 ? -11.596 6.728 19.114 1.00 85.75 281 MET A C 1
ATOM 2197 O O . MET A 1 281 ? -11.437 7.605 19.973 1.00 85.75 281 MET A O 1
ATOM 2201 N N . ALA A 1 282 ? -10.709 5.775 18.873 1.00 79.31 282 ALA A N 1
ATOM 2202 C CA . ALA A 1 282 ? -9.459 5.651 19.589 1.00 79.31 282 ALA A CA 1
ATOM 2203 C C . ALA A 1 282 ? -8.279 5.728 18.629 1.00 79.31 282 ALA A C 1
ATOM 2205 O O . ALA A 1 282 ? -8.379 5.323 17.467 1.00 79.31 282 ALA A O 1
ATOM 2206 N N . THR A 1 283 ? -7.143 6.167 19.155 1.00 67.81 283 THR A N 1
ATOM 2207 C CA . THR A 1 283 ? -5.850 5.744 18.624 1.00 67.81 283 THR A CA 1
ATOM 2208 C C . THR A 1 283 ? -5.791 4.208 18.710 1.00 67.81 283 THR A C 1
ATOM 2210 O O . THR A 1 283 ? -6.556 3.576 19.432 1.00 67.81 283 THR A O 1
ATOM 2213 N N . ALA A 1 284 ? -4.865 3.543 18.049 1.00 56.94 284 ALA A N 1
ATOM 2214 C CA . ALA A 1 284 ? -4.586 2.099 18.169 1.00 56.94 284 ALA A CA 1
ATOM 2215 C C . ALA A 1 284 ? -3.288 1.820 18.901 1.00 56.94 284 ALA A C 1
ATOM 2217 O O . ALA A 1 284 ? -2.801 0.697 18.864 1.00 56.94 284 ALA A O 1
ATOM 2218 N N . SER A 1 285 ? -2.806 2.791 19.680 1.00 57.53 285 SER A N 1
ATOM 2219 C CA . SER A 1 285 ? -2.414 2.425 21.040 1.00 57.53 285 SER A CA 1
ATOM 2220 C C . SER A 1 285 ? -3.642 2.126 21.922 1.00 57.53 285 SER A C 1
ATOM 2222 O O . SER A 1 285 ? -3.483 1.623 23.029 1.00 57.53 285 SER A O 1
ATOM 2224 N N . GLY A 1 286 ? -4.863 2.381 21.432 1.00 64.69 286 GLY A N 1
ATOM 2225 C CA . GLY A 1 286 ? -6.131 2.096 22.105 1.00 64.69 286 GLY A CA 1
ATOM 2226 C C . GLY A 1 286 ? -6.668 3.273 22.919 1.00 64.69 286 GLY A C 1
ATOM 2227 O O . GLY A 1 286 ? -7.667 3.125 23.626 1.00 64.69 286 GLY A O 1
ATOM 2228 N N . GLU A 1 287 ? -6.024 4.441 22.855 1.00 74.81 287 GLU A N 1
ATOM 2229 C CA . GLU A 1 287 ? -6.417 5.602 23.645 1.00 74.81 287 GLU A CA 1
ATOM 2230 C C . GLU A 1 287 ? -7.655 6.262 23.034 1.00 74.81 287 GLU A C 1
ATOM 2232 O O . GLU A 1 287 ? -7.630 6.773 21.917 1.00 74.81 287 GLU A O 1
ATOM 2237 N N . LYS A 1 288 ? -8.768 6.253 23.770 1.00 83.75 288 LYS A N 1
ATOM 2238 C CA . LYS A 1 288 ? -10.028 6.849 23.319 1.00 83.75 288 LYS A CA 1
ATOM 2239 C C . LYS A 1 288 ? -9.916 8.371 23.335 1.00 83.75 288 LYS A C 1
ATOM 2241 O O . LYS A 1 288 ? -9.691 8.971 24.384 1.00 83.75 288 LYS A O 1
ATOM 2246 N N . ARG A 1 289 ? -10.093 8.986 22.171 1.00 85.12 289 ARG A N 1
ATOM 2247 C CA . ARG A 1 289 ? -9.956 10.434 21.966 1.00 85.12 289 ARG A CA 1
ATOM 2248 C C . ARG A 1 289 ? -11.283 11.113 21.714 1.00 85.12 289 ARG A C 1
ATOM 2250 O O . ARG A 1 289 ? -11.449 12.263 22.093 1.00 85.12 289 ARG A O 1
ATOM 2257 N N . VAL A 1 290 ? -12.224 10.414 21.093 1.00 90.25 290 VAL A N 1
ATOM 2258 C CA . VAL A 1 290 ? -13.569 10.933 20.873 1.00 90.25 290 VAL A CA 1
ATOM 2259 C C . VAL A 1 290 ? -14.559 9.887 21.334 1.00 90.25 290 VAL A C 1
ATOM 2261 O O . VAL A 1 290 ? -14.459 8.733 20.927 1.00 90.25 290 VAL A O 1
ATOM 2264 N N . ILE A 1 291 ? -15.484 10.258 22.213 1.00 92.25 291 ILE A N 1
ATOM 2265 C CA . ILE A 1 291 ? -16.468 9.322 22.759 1.00 92.25 291 ILE A CA 1
ATOM 2266 C C . ILE A 1 291 ? -17.844 9.953 22.632 1.00 92.25 291 ILE A C 1
ATOM 2268 O O . ILE A 1 291 ? -18.108 11.007 23.199 1.00 92.25 291 ILE A O 1
ATOM 2272 N N . LEU A 1 292 ? -18.726 9.293 21.896 1.00 94.75 292 LEU A N 1
ATOM 2273 C CA . LEU A 1 292 ? -20.154 9.546 21.939 1.00 94.75 292 LEU A CA 1
ATOM 2274 C C . LEU A 1 292 ? -20.793 8.507 22.850 1.00 94.75 292 LEU A C 1
ATOM 2276 O O . LEU A 1 292 ? -20.454 7.327 22.764 1.00 94.75 292 LEU A O 1
ATOM 2280 N N . GLY A 1 293 ? -21.728 8.901 23.701 1.00 95.12 293 GLY A N 1
ATOM 2281 C CA . GLY A 1 293 ? -22.360 7.947 24.598 1.00 95.12 293 GLY A CA 1
ATOM 2282 C C . GLY A 1 293 ? -23.758 8.324 25.036 1.00 95.12 293 GLY A C 1
ATOM 2283 O O . GLY A 1 293 ? -24.157 9.481 24.947 1.00 95.12 293 GLY A O 1
ATOM 2284 N N . ILE A 1 294 ? -24.470 7.329 25.552 1.00 96.44 294 ILE A N 1
ATOM 2285 C CA . ILE A 1 294 ? -25.624 7.514 26.423 1.00 96.44 294 ILE A CA 1
ATOM 2286 C C . ILE A 1 294 ? -25.191 7.132 27.835 1.00 96.44 294 ILE A C 1
ATOM 2288 O O . ILE A 1 294 ? -24.736 6.004 28.051 1.00 96.44 294 ILE A O 1
ATOM 2292 N N . ASP A 1 295 ? -25.286 8.078 28.770 1.00 94.31 295 ASP A N 1
ATOM 2293 C CA . ASP A 1 295 ? -24.983 7.832 30.181 1.00 94.31 295 ASP A CA 1
ATOM 2294 C C . ASP A 1 295 ? -26.085 7.003 30.868 1.00 94.31 295 ASP A C 1
ATOM 2296 O O . ASP A 1 295 ? -27.151 6.737 30.309 1.00 94.31 295 ASP A O 1
ATOM 2300 N N . GLN A 1 296 ? -25.851 6.611 32.122 1.00 92.50 296 GLN A N 1
ATOM 2301 C CA . GLN A 1 296 ? -26.803 5.807 32.900 1.00 92.50 296 GLN A CA 1
ATOM 2302 C C . GLN A 1 296 ? -28.138 6.522 33.176 1.00 92.50 296 GLN A C 1
ATOM 2304 O O . GLN A 1 296 ? -29.107 5.886 33.594 1.00 92.50 296 GLN A O 1
ATOM 2309 N N . GLN A 1 297 ? -28.207 7.836 32.966 1.00 92.69 297 GLN A N 1
ATOM 2310 C CA . GLN A 1 297 ? -29.403 8.655 33.129 1.00 92.69 297 GLN A CA 1
ATOM 2311 C C . GLN A 1 297 ? -30.160 8.852 31.804 1.00 92.69 297 GLN A C 1
ATOM 2313 O O . GLN A 1 297 ? -31.231 9.469 31.817 1.00 92.69 297 GLN A O 1
ATOM 2318 N N . GLY A 1 298 ? -29.650 8.311 30.692 1.00 93.00 298 GLY A N 1
ATOM 2319 C CA . GLY A 1 298 ? -30.230 8.436 29.357 1.00 93.00 298 GLY A CA 1
ATOM 2320 C C . GLY A 1 298 ? -29.825 9.717 28.621 1.00 93.00 298 GLY A C 1
ATOM 2321 O O . GLY A 1 298 ? -30.502 10.103 27.670 1.00 93.00 298 GLY A O 1
ATOM 2322 N N . GLN A 1 299 ? -28.775 10.418 29.058 1.00 96.44 299 GLN A N 1
ATOM 2323 C CA . GLN A 1 299 ? -28.314 11.648 28.410 1.00 96.44 299 GLN A CA 1
ATOM 2324 C C . GLN A 1 299 ? -27.304 11.355 27.311 1.00 96.44 299 GLN A C 1
ATOM 2326 O O . GLN A 1 299 ? -26.372 10.570 27.497 1.00 96.44 299 GLN A O 1
ATOM 2331 N N . LEU A 1 300 ? -27.459 12.046 26.180 1.00 96.81 300 LEU A N 1
ATOM 2332 C CA . LEU A 1 300 ? -26.444 12.070 25.137 1.00 96.81 300 LEU A CA 1
ATOM 2333 C C . LEU A 1 300 ? -25.194 12.789 25.646 1.00 96.81 300 LEU A C 1
ATOM 2335 O O . LEU A 1 300 ? -25.274 13.884 26.191 1.00 96.81 300 LEU A O 1
ATOM 2339 N N . THR A 1 301 ? -24.030 12.196 25.440 1.00 96.94 301 THR A N 1
ATOM 2340 C CA . THR A 1 301 ? -22.736 12.739 25.854 1.00 96.94 301 THR A CA 1
ATOM 2341 C C . THR A 1 301 ? -21.783 12.727 24.678 1.00 96.94 301 THR A C 1
ATOM 2343 O O . THR A 1 301 ? -21.777 11.779 23.895 1.00 96.94 301 THR A O 1
ATOM 2346 N N . ALA A 1 302 ? -20.988 13.784 24.545 1.00 95.06 302 ALA A N 1
ATOM 2347 C CA . ALA A 1 302 ? -19.978 13.909 23.505 1.00 95.06 302 ALA A CA 1
ATOM 2348 C C . ALA A 1 302 ? -18.671 14.404 24.125 1.00 95.06 302 ALA A C 1
ATOM 2350 O O . ALA A 1 302 ? -18.585 15.509 24.663 1.00 95.06 302 ALA A O 1
ATOM 2351 N N . GLN A 1 303 ? -17.641 13.578 24.057 1.00 91.38 303 GLN A N 1
ATOM 2352 C CA . GLN A 1 303 ? -16.337 13.831 24.641 1.00 91.38 303 GLN A CA 1
ATOM 2353 C C . GLN A 1 303 ? -15.297 14.027 23.545 1.00 91.38 303 GLN A C 1
ATOM 2355 O O . GLN A 1 303 ? -15.166 13.189 22.656 1.00 91.38 303 GLN A O 1
ATOM 2360 N N . LEU A 1 304 ? -14.534 15.113 23.662 1.00 86.25 304 LEU A N 1
ATOM 2361 C CA . LEU A 1 304 ? -13.283 15.353 22.951 1.00 86.25 304 LEU A CA 1
ATOM 2362 C C . LEU A 1 304 ? -12.149 15.333 23.977 1.00 86.25 304 LEU A C 1
ATOM 2364 O O . LEU A 1 304 ? -11.998 16.238 24.798 1.00 86.25 304 LEU A O 1
ATOM 2368 N N . PHE A 1 305 ? -11.361 14.268 23.937 1.00 76.69 305 PHE A N 1
ATOM 2369 C CA . PHE A 1 305 ? -10.279 13.950 24.855 1.00 76.69 305 PHE A CA 1
ATOM 2370 C C . PHE A 1 305 ? -10.700 14.024 26.326 1.00 76.69 305 PHE A C 1
ATOM 2372 O O . PHE A 1 305 ? -11.328 13.094 26.821 1.00 76.69 305 PHE A O 1
ATOM 2379 N N . LYS A 1 306 ? -10.367 15.095 27.050 1.00 74.31 306 LYS A N 1
ATOM 2380 C CA . LYS A 1 306 ? -10.709 15.252 28.476 1.00 74.31 306 LYS A CA 1
ATOM 2381 C C . LYS A 1 306 ? -11.997 16.034 28.713 1.00 74.31 306 LYS A C 1
ATOM 2383 O O . LYS A 1 306 ? -12.509 16.028 29.827 1.00 74.31 306 LYS A O 1
ATOM 2388 N N . GLU A 1 307 ? -12.532 16.667 27.677 1.00 84.12 307 GLU A N 1
ATOM 2389 C CA . GLU A 1 307 ? -13.678 17.556 27.789 1.00 84.12 307 GLU A CA 1
ATOM 2390 C C . GLU A 1 307 ? -14.939 16.842 27.331 1.00 84.12 307 GLU A C 1
ATOM 2392 O O . GLU A 1 307 ? -15.042 16.431 26.176 1.00 84.12 307 GLU A O 1
ATOM 2397 N N . THR A 1 308 ? -15.915 16.719 28.226 1.00 91.81 308 THR A N 1
ATOM 2398 C CA . THR A 1 308 ? -17.218 16.114 27.931 1.00 91.81 308 THR A CA 1
ATOM 2399 C C . THR A 1 308 ? -18.299 17.179 27.986 1.00 91.81 308 THR A C 1
ATOM 2401 O O . THR A 1 308 ? -18.356 17.969 28.928 1.00 91.81 308 THR A O 1
ATOM 2404 N N . VAL A 1 309 ? -19.181 17.184 26.992 1.00 94.50 309 VAL A N 1
ATOM 2405 C CA . VAL A 1 309 ? -20.432 17.944 27.031 1.00 94.50 309 VAL A CA 1
ATOM 2406 C C . VAL A 1 309 ? -21.608 16.986 27.144 1.00 94.50 309 VAL A C 1
ATOM 2408 O O . VAL A 1 309 ? -21.579 15.872 26.615 1.00 94.50 309 VAL A O 1
ATOM 2411 N N . ILE A 1 310 ? -22.638 17.440 27.848 1.00 96.06 310 ILE A N 1
ATOM 2412 C CA . ILE A 1 310 ? -23.872 16.700 28.084 1.00 96.06 310 ILE A CA 1
ATOM 2413 C C . ILE A 1 310 ? -24.965 17.374 27.258 1.00 96.06 310 ILE A C 1
ATOM 2415 O O . ILE A 1 310 ? -25.128 18.593 27.303 1.00 96.06 310 ILE A O 1
ATOM 2419 N N . GLY A 1 311 ? -25.656 16.574 26.462 1.00 94.25 311 GLY A N 1
ATOM 2420 C CA . GLY A 1 311 ? -26.755 16.969 25.601 1.00 94.25 311 GLY A CA 1
ATOM 2421 C C . GLY A 1 311 ? -28.114 16.564 26.171 1.00 94.25 311 GLY A C 1
ATOM 2422 O O . GLY A 1 311 ? -28.260 16.387 27.382 1.00 94.25 311 GLY A O 1
ATOM 2423 N N . PRO A 1 312 ? -29.138 16.440 25.312 1.00 96.25 312 PRO A N 1
ATOM 2424 C CA . PRO A 1 312 ? -30.488 16.144 25.762 1.00 96.25 312 PRO A CA 1
ATOM 2425 C C . PRO A 1 312 ? -30.595 14.746 26.374 1.00 96.25 312 PRO A C 1
ATOM 2427 O O . PRO A 1 312 ? -29.898 13.804 25.985 1.00 96.25 312 PRO A O 1
ATOM 2430 N N . LYS A 1 313 ? -31.545 14.615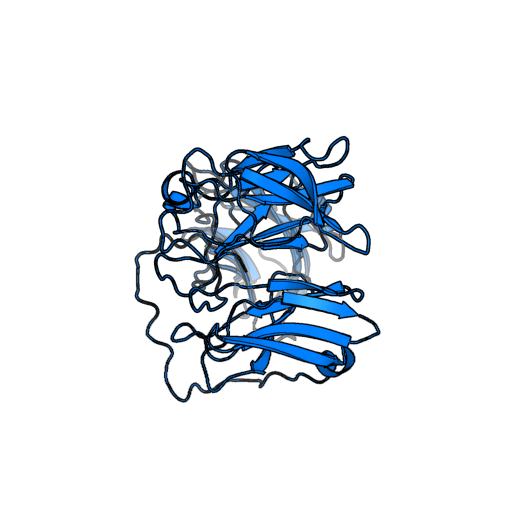 27.299 1.00 96.81 313 LYS A N 1
ATOM 2431 C CA . LYS A 1 313 ? -32.030 13.322 27.769 1.00 96.81 313 LYS A CA 1
ATOM 2432 C C . LYS A 1 313 ? -32.943 12.710 26.711 1.00 96.81 313 LYS A C 1
ATOM 2434 O O . LYS A 1 313 ? -33.848 13.383 26.222 1.00 96.81 313 LYS A O 1
ATOM 2439 N N . LEU A 1 314 ? -32.698 11.451 26.369 1.00 96.31 314 LEU A N 1
ATOM 2440 C CA . LEU A 1 314 ? -33.478 10.706 25.389 1.00 96.31 314 LEU A CA 1
ATOM 2441 C C . LEU A 1 314 ? -34.331 9.644 26.082 1.00 96.31 314 LEU A C 1
ATOM 2443 O O . LEU A 1 314 ? -33.956 9.102 27.122 1.00 96.31 314 LEU A O 1
ATOM 2447 N N . GLU A 1 315 ? -35.482 9.338 25.490 1.00 96.12 315 GLU A N 1
ATOM 2448 C CA . GLU A 1 315 ? -36.396 8.337 26.037 1.00 96.12 315 GLU A CA 1
ATOM 2449 C C . GLU A 1 315 ? -35.835 6.917 25.848 1.00 96.12 315 GLU A C 1
ATOM 2451 O O . GLU A 1 315 ? -35.458 6.564 24.722 1.00 96.12 315 GLU A O 1
ATOM 2456 N N . PRO A 1 316 ? -35.788 6.079 26.902 1.00 95.19 316 PRO A N 1
ATOM 2457 C CA . PRO A 1 316 ? -35.342 4.692 26.801 1.00 95.19 316 PRO A CA 1
ATOM 2458 C C . PRO A 1 316 ? -36.080 3.905 25.712 1.00 95.19 316 PRO A C 1
ATOM 2460 O O . PRO A 1 316 ? -37.300 3.981 25.585 1.00 95.19 316 PRO A O 1
ATOM 2463 N N . GLY A 1 317 ? -35.341 3.127 24.922 1.00 93.12 317 GLY A N 1
ATOM 2464 C CA . GLY A 1 317 ? -35.878 2.332 23.814 1.00 93.12 317 GLY A CA 1
ATOM 2465 C C . GLY A 1 317 ? -36.229 3.125 22.550 1.00 93.12 317 GLY A C 1
ATOM 2466 O O . GLY A 1 317 ? -36.561 2.513 21.534 1.00 93.12 317 GLY A O 1
ATOM 2467 N N . SER A 1 318 ? -36.134 4.460 22.564 1.00 96.06 318 SER A N 1
ATOM 2468 C CA . SER A 1 318 ? -36.293 5.252 21.342 1.00 96.06 318 SER A CA 1
ATOM 2469 C C . SER A 1 318 ? -35.153 4.979 20.352 1.00 96.06 318 SER A C 1
ATOM 2471 O O . SER A 1 318 ? -34.017 4.696 20.744 1.00 96.06 318 SER A O 1
ATOM 2473 N N . ARG A 1 319 ? -35.473 5.031 19.054 1.00 96.69 319 ARG A N 1
ATOM 2474 C CA . ARG A 1 319 ? -34.535 4.778 17.953 1.00 96.69 319 ARG A CA 1
ATOM 2475 C C . ARG A 1 319 ? -34.187 6.086 17.256 1.00 96.69 319 ARG A C 1
ATOM 2477 O O . ARG A 1 319 ? -35.092 6.846 16.921 1.00 96.69 319 ARG A O 1
ATOM 2484 N N . HIS A 1 320 ? -32.904 6.302 16.997 1.00 96.75 320 HIS A N 1
ATOM 2485 C CA . HIS A 1 320 ? -32.389 7.494 16.323 1.00 96.75 320 HIS A CA 1
ATOM 2486 C C . HIS A 1 320 ? -31.334 7.104 15.299 1.00 96.75 320 HIS A C 1
ATOM 2488 O O . HIS A 1 320 ? -30.558 6.179 15.533 1.00 96.75 320 HIS A O 1
ATOM 2494 N N . ALA A 1 321 ? -31.272 7.848 14.201 1.00 95.62 321 ALA A N 1
ATOM 2495 C CA . ALA A 1 321 ? -30.085 7.889 13.361 1.00 95.62 321 ALA A CA 1
ATOM 2496 C C . ALA A 1 321 ? -29.231 9.093 13.772 1.00 95.62 321 ALA A C 1
ATOM 2498 O O . ALA A 1 321 ? -29.756 10.145 14.155 1.00 95.62 321 ALA A O 1
ATOM 2499 N N . LEU A 1 322 ? -27.915 8.941 13.683 1.00 95.69 322 LEU A N 1
ATOM 2500 C CA . LEU A 1 322 ? -26.952 9.971 14.039 1.00 95.69 322 LEU A CA 1
ATOM 2501 C C . LEU A 1 322 ? -26.125 10.383 12.837 1.00 95.69 322 LEU A C 1
ATOM 2503 O O . LEU A 1 322 ? -25.713 9.544 12.039 1.00 95.69 322 LEU A O 1
ATOM 2507 N N . LEU A 1 323 ? -25.834 11.679 12.775 1.00 96.50 323 LEU A N 1
ATOM 2508 C CA . LEU A 1 323 ? -24.715 12.219 12.019 1.00 96.50 323 LEU A CA 1
ATOM 2509 C C . LEU A 1 323 ? -23.745 12.861 13.008 1.00 96.50 323 LEU A C 1
ATOM 2511 O O . LEU A 1 323 ? -24.127 13.752 13.766 1.00 96.50 323 LEU A O 1
ATOM 2515 N N . VAL A 1 324 ? -22.494 12.424 12.987 1.00 95.19 324 VAL A N 1
ATOM 2516 C CA . VAL A 1 324 ? -21.402 13.036 13.740 1.00 95.19 324 VAL A CA 1
ATOM 2517 C C . VAL A 1 324 ? -20.442 13.673 12.750 1.00 95.19 324 VAL A C 1
ATOM 2519 O O . VAL A 1 324 ? -20.074 13.046 11.757 1.00 95.19 324 VAL A O 1
ATOM 2522 N N . ARG A 1 325 ? -20.025 14.904 13.033 1.00 93.81 325 ARG A N 1
ATOM 2523 C CA . ARG A 1 325 ? -18.979 15.609 12.297 1.00 93.81 325 ARG A CA 1
ATOM 2524 C C . ARG A 1 325 ? -17.855 15.962 13.254 1.00 93.81 325 ARG A C 1
ATOM 2526 O O . ARG A 1 325 ? -18.111 16.518 14.318 1.00 93.81 325 ARG A O 1
ATOM 2533 N N . ILE A 1 326 ? -16.630 15.656 12.859 1.00 91.06 326 ILE A N 1
ATOM 2534 C CA . ILE A 1 326 ? -15.421 16.048 13.578 1.00 91.06 326 ILE A CA 1
ATOM 2535 C C . ILE A 1 326 ? -14.602 16.888 12.626 1.00 91.06 326 ILE A C 1
ATOM 2537 O O . ILE A 1 326 ? -14.207 16.396 11.574 1.00 91.06 326 ILE A O 1
ATOM 2541 N N . HIS A 1 327 ? -14.385 18.143 12.978 1.00 87.69 327 HIS A N 1
ATOM 2542 C CA . HIS A 1 327 ? -13.581 19.062 12.193 1.00 87.69 327 HIS A CA 1
ATOM 2543 C C . HIS A 1 327 ? -12.367 19.484 13.009 1.00 87.69 327 HIS A C 1
ATOM 2545 O O . HIS A 1 327 ? -12.514 19.922 14.153 1.00 87.69 327 HIS A O 1
ATOM 2551 N N . SER A 1 328 ? -11.182 19.294 12.443 1.00 82.06 328 SER A N 1
ATOM 2552 C CA . SER A 1 328 ? -9.933 19.483 13.164 1.00 82.06 328 SER A CA 1
ATOM 2553 C C . SER A 1 328 ? -9.309 20.849 12.970 1.00 82.06 328 SER A C 1
ATOM 2555 O O . SER A 1 328 ? -9.383 21.457 11.900 1.00 82.06 328 SER A O 1
ATOM 2557 N N . HIS A 1 329 ? -8.627 21.284 14.024 1.00 73.31 329 HIS A N 1
ATOM 2558 C CA . HIS A 1 329 ? -7.930 22.556 14.090 1.00 73.31 329 HIS A CA 1
ATOM 2559 C C . HIS A 1 329 ? -6.553 22.381 14.733 1.00 73.31 329 HIS A C 1
ATOM 2561 O O . HIS A 1 329 ? -6.386 21.680 15.731 1.00 73.31 329 HIS A O 1
ATOM 2567 N N . ARG A 1 330 ? -5.540 23.058 14.189 1.00 64.62 330 ARG A N 1
ATOM 2568 C CA . ARG A 1 330 ? -4.161 23.014 14.703 1.00 64.62 330 ARG A CA 1
ATOM 2569 C C . ARG A 1 330 ? -3.955 23.897 15.925 1.00 64.62 330 ARG A C 1
ATOM 2571 O O . ARG A 1 330 ? -3.231 23.518 16.841 1.00 64.62 330 ARG A O 1
ATOM 2578 N N . GLU A 1 331 ? -4.559 25.083 15.930 1.00 67.75 331 GLU A N 1
ATOM 2579 C CA . GLU A 1 331 ? -4.283 26.126 16.934 1.00 67.75 331 GLU A CA 1
ATOM 2580 C C . GLU A 1 331 ? -5.440 26.366 17.915 1.00 67.75 331 GLU A C 1
ATOM 2582 O O . GLU A 1 331 ? -5.303 27.132 18.869 1.00 67.75 331 GLU A O 1
ATOM 2587 N N . LYS A 1 332 ? -6.582 25.706 17.708 1.00 77.31 332 LYS A N 1
ATOM 2588 C CA . LYS A 1 332 ? -7.765 25.799 18.574 1.00 77.31 332 LYS A CA 1
ATOM 2589 C C . LYS A 1 332 ? -8.387 24.412 18.780 1.00 77.31 332 LYS A C 1
ATOM 2591 O O . LYS A 1 332 ? -8.001 23.483 18.076 1.00 77.31 332 LYS A O 1
ATOM 2596 N N . PRO A 1 333 ? -9.288 24.236 19.762 1.00 80.56 333 PRO A N 1
ATOM 2597 C CA . PRO A 1 333 ? -9.982 22.968 19.958 1.00 80.56 333 PRO A CA 1
ATOM 2598 C C . PRO A 1 333 ? -10.720 22.512 18.701 1.00 80.56 333 PRO A C 1
ATOM 2600 O O . PRO A 1 333 ? -11.225 23.343 17.945 1.00 80.56 333 PRO A O 1
ATOM 2603 N N . ASP A 1 334 ? -10.828 21.199 18.533 1.00 86.31 334 ASP A N 1
ATOM 2604 C CA . ASP A 1 334 ? -11.582 20.590 17.442 1.00 86.31 334 ASP A CA 1
ATOM 2605 C C . ASP A 1 334 ? -13.086 20.794 17.642 1.00 86.31 334 ASP A C 1
ATOM 2607 O O . ASP A 1 334 ? -13.567 21.026 18.754 1.00 86.31 334 ASP A O 1
ATOM 2611 N N . GLU A 1 335 ? -13.846 20.671 16.560 1.00 90.31 335 GLU A N 1
ATOM 2612 C CA . GLU A 1 335 ? -15.301 20.747 16.588 1.00 90.31 335 GLU A CA 1
ATOM 2613 C C . GLU A 1 335 ? -15.892 19.347 16.438 1.00 90.31 335 GLU A C 1
ATOM 2615 O O . GLU A 1 335 ? -15.868 18.766 15.355 1.00 90.31 335 GLU A O 1
ATOM 2620 N N . LEU A 1 336 ? -16.455 18.814 17.520 1.00 92.94 336 LEU A N 1
ATOM 2621 C CA . LEU A 1 336 ? -17.278 17.607 17.505 1.00 92.94 336 LEU A CA 1
ATOM 2622 C C . LEU A 1 336 ? -18.742 18.017 17.542 1.00 92.94 336 LEU A C 1
ATOM 2624 O O . LEU A 1 336 ? -19.214 18.548 18.545 1.00 92.94 336 LEU A O 1
ATOM 2628 N N . CYS A 1 337 ? -19.469 17.717 16.480 1.00 95.81 337 CYS A N 1
ATOM 2629 C CA . CYS A 1 337 ? -20.883 18.014 16.353 1.00 95.81 337 CYS A CA 1
ATOM 2630 C C . CYS A 1 337 ? -21.684 16.728 16.160 1.00 95.81 337 CYS A C 1
ATOM 2632 O O . CYS A 1 337 ? -21.270 15.834 15.427 1.00 95.81 337 CYS A O 1
ATOM 2634 N N . VAL A 1 338 ? -22.840 16.642 16.810 1.00 96.75 338 VAL A N 1
ATOM 2635 C CA . VAL A 1 338 ? -23.736 15.486 16.779 1.00 96.75 338 VAL A CA 1
ATOM 2636 C C . VAL A 1 338 ? -25.134 15.966 16.436 1.00 96.75 338 VAL A C 1
ATOM 2638 O O . VAL A 1 338 ? -25.680 16.853 17.096 1.00 96.75 338 VAL A O 1
ATOM 2641 N N . GLN A 1 339 ? -25.725 15.365 15.412 1.00 97.38 339 GLN A N 1
ATOM 2642 C CA . GLN A 1 339 ? -27.109 15.576 15.022 1.00 97.38 339 GLN A CA 1
ATOM 2643 C C . GLN A 1 339 ? -27.891 14.284 15.223 1.00 97.38 339 GLN A C 1
ATOM 2645 O O . GLN A 1 339 ? -27.535 13.251 14.658 1.00 97.38 339 GLN A O 1
ATOM 2650 N N . LEU A 1 340 ? -28.978 14.364 15.990 1.00 96.06 340 LEU A N 1
ATOM 2651 C CA . LEU A 1 340 ? -29.993 13.317 16.041 1.00 96.06 340 LEU A CA 1
ATOM 2652 C C . LEU A 1 340 ? -31.028 13.543 14.938 1.00 96.06 340 LEU A C 1
ATOM 2654 O O . LEU A 1 340 ? -31.385 14.682 14.616 1.00 96.06 340 LEU A O 1
ATOM 2658 N N . GLY A 1 341 ? -31.547 12.451 14.393 1.00 94.44 341 GLY A N 1
ATOM 2659 C CA . GLY A 1 341 ? -32.696 12.468 13.503 1.00 94.44 341 GLY A CA 1
ATOM 2660 C C . GLY A 1 341 ? -33.507 11.177 13.577 1.00 94.44 341 GLY A C 1
ATOM 2661 O O . GLY A 1 341 ? -33.186 10.279 14.363 1.00 94.44 341 GLY A O 1
ATOM 2662 N N . PRO A 1 342 ? -34.586 11.094 12.781 1.00 93.88 342 PRO A N 1
ATOM 2663 C CA . PRO A 1 342 ? -35.447 9.921 12.763 1.00 93.88 342 PRO A CA 1
ATOM 2664 C C . PRO A 1 342 ? -34.656 8.666 12.361 1.00 93.88 342 PRO A C 1
ATOM 2666 O O . PRO A 1 342 ? -33.662 8.780 11.641 1.00 93.88 342 PRO A O 1
ATOM 2669 N N . PRO A 1 343 ? -35.087 7.473 12.805 1.00 91.88 343 PRO A N 1
ATOM 2670 C CA . PRO A 1 343 ? -34.436 6.228 12.421 1.00 91.88 343 PRO A CA 1
ATOM 2671 C C . PRO A 1 343 ? -34.448 6.033 10.898 1.00 91.88 343 PRO A C 1
ATOM 2673 O O . PRO A 1 343 ? -35.249 6.633 10.179 1.00 91.88 343 PRO A O 1
ATOM 2676 N N . ASP A 1 344 ? -33.548 5.173 10.420 1.00 85.06 344 ASP A N 1
ATOM 2677 C CA . ASP A 1 344 ? -33.473 4.691 9.034 1.00 85.06 344 ASP A CA 1
ATOM 2678 C C . ASP A 1 344 ? -33.058 5.752 7.984 1.00 85.06 344 ASP A C 1
ATOM 2680 O O . ASP A 1 344 ? -32.915 5.438 6.801 1.00 85.06 344 ASP A O 1
ATOM 2684 N N . LYS A 1 345 ? -32.794 7.003 8.393 1.00 88.75 345 LYS A N 1
ATOM 2685 C CA . LYS A 1 345 ? -32.255 8.059 7.523 1.00 88.75 345 LYS A CA 1
ATOM 2686 C C . LYS A 1 345 ? -31.160 8.851 8.226 1.00 88.75 345 LYS A C 1
ATOM 2688 O O . LYS A 1 345 ? -31.417 9.497 9.237 1.00 88.75 345 LYS A O 1
ATOM 2693 N N . ILE A 1 346 ? -29.963 8.890 7.635 1.00 92.38 346 ILE A N 1
ATOM 2694 C CA . ILE A 1 346 ? -28.870 9.712 8.164 1.00 92.38 346 ILE A CA 1
ATOM 2695 C C . ILE A 1 346 ? -29.312 11.191 8.166 1.00 92.38 346 ILE A C 1
ATOM 2697 O O . ILE A 1 346 ? -29.711 11.706 7.111 1.00 92.38 346 ILE A O 1
ATOM 2701 N N . PRO A 1 347 ? -29.233 11.890 9.313 1.00 93.12 347 PRO A N 1
ATOM 2702 C CA . PRO A 1 347 ? -29.606 13.296 9.413 1.00 93.12 347 PRO A CA 1
ATOM 2703 C C . PRO A 1 347 ? -28.820 14.189 8.439 1.00 93.12 347 PRO A C 1
ATOM 2705 O O . PRO A 1 347 ? -27.718 13.853 7.997 1.00 93.12 347 PRO A O 1
ATOM 2708 N N . ALA A 1 348 ? -29.398 15.339 8.095 1.00 91.38 348 ALA A N 1
ATOM 2709 C CA . ALA A 1 348 ? -28.676 16.399 7.396 1.00 91.38 348 ALA A CA 1
ATOM 2710 C C . ALA A 1 348 ? -27.854 17.223 8.396 1.00 91.38 348 ALA A C 1
ATOM 2712 O O . ALA A 1 348 ? -28.181 17.265 9.584 1.00 91.38 348 ALA A O 1
ATOM 2713 N N . GLU A 1 349 ? -26.818 17.907 7.915 1.00 91.00 349 GLU A N 1
ATOM 2714 C CA . GLU A 1 349 ? -26.130 18.906 8.732 1.00 91.00 349 GLU A CA 1
ATOM 2715 C C . GLU A 1 349 ? -27.084 20.041 9.115 1.00 91.00 349 GLU A C 1
ATOM 2717 O O . GLU A 1 349 ? -27.884 20.515 8.304 1.00 91.00 349 GLU A O 1
ATOM 2722 N N . SER A 1 350 ? -26.977 20.483 10.364 1.00 85.00 350 SER A N 1
ATOM 2723 C CA . SER A 1 350 ? -27.751 21.591 10.915 1.00 85.00 350 SER A CA 1
ATOM 2724 C C . SER A 1 350 ? -26.808 22.720 11.315 1.00 85.00 350 SER A C 1
ATOM 2726 O O . SER A 1 350 ? -25.662 22.482 11.689 1.00 85.00 350 SER A O 1
ATOM 2728 N N . ARG A 1 351 ? -27.289 23.966 11.273 1.00 83.31 351 ARG A N 1
ATOM 2729 C CA . ARG A 1 351 ? -26.593 25.078 11.949 1.00 83.31 351 ARG A CA 1
ATOM 2730 C C . ARG A 1 351 ? -26.755 24.991 13.468 1.00 83.31 351 ARG A C 1
ATOM 2732 O O . ARG A 1 351 ? -25.860 25.403 14.197 1.00 83.31 351 ARG A O 1
ATOM 2739 N N . ASP A 1 352 ? -27.849 24.375 13.905 1.00 89.50 352 ASP A N 1
ATOM 2740 C CA . ASP A 1 352 ? -28.194 24.122 15.298 1.00 89.50 352 ASP A CA 1
ATOM 2741 C C . ASP A 1 352 ? -28.054 22.619 15.563 1.00 89.50 352 ASP A C 1
ATOM 2743 O O . ASP A 1 352 ? -29.022 21.856 15.486 1.00 89.50 352 ASP A O 1
ATOM 2747 N N . TRP A 1 353 ? -26.815 22.176 15.771 1.00 93.62 353 TRP A N 1
ATOM 2748 C CA . TRP A 1 353 ? -26.505 20.785 16.100 1.00 93.62 353 TRP A CA 1
ATOM 2749 C C . TRP A 1 353 ? -27.166 20.372 17.420 1.00 93.62 353 TRP A C 1
ATOM 2751 O O . TRP A 1 353 ? -27.281 21.175 18.345 1.00 93.62 353 TRP A O 1
ATOM 2761 N N . THR A 1 354 ? -27.558 19.100 17.538 1.00 92.94 354 THR A N 1
ATOM 2762 C CA . THR A 1 354 ? -28.157 18.576 18.781 1.00 92.94 354 THR A CA 1
ATOM 2763 C C . THR A 1 354 ? -27.190 18.662 19.961 1.00 92.94 354 THR A C 1
ATOM 2765 O O . THR A 1 354 ? -27.601 18.934 21.088 1.00 92.94 354 THR A O 1
ATOM 2768 N N . LEU A 1 355 ? -25.905 18.417 19.707 1.00 94.88 355 LEU A N 1
ATOM 2769 C CA . LEU A 1 355 ? -24.844 18.545 20.694 1.00 94.88 355 LEU A CA 1
ATOM 2770 C C . LEU A 1 355 ? -23.543 18.934 19.996 1.00 94.88 355 LEU A C 1
ATOM 2772 O O . LEU A 1 355 ? -23.174 18.316 19.001 1.00 94.88 355 LEU A O 1
ATOM 2776 N N . SER A 1 356 ? -22.835 19.921 20.542 1.00 93.75 356 SER A N 1
ATOM 2777 C CA . SER A 1 356 ? -21.523 20.340 20.046 1.00 93.75 356 SER A CA 1
ATOM 2778 C C . SER A 1 356 ? -20.519 20.444 21.185 1.00 93.75 356 SER A C 1
ATOM 2780 O O . SER A 1 356 ? -20.811 21.012 22.238 1.00 93.75 356 SER A O 1
ATOM 2782 N N . ASN A 1 357 ? -19.318 19.927 20.953 1.00 91.62 357 ASN A N 1
ATOM 2783 C CA . ASN A 1 357 ? -18.162 20.071 21.818 1.00 91.62 357 ASN A CA 1
ATOM 2784 C C . ASN A 1 357 ? -17.046 20.769 21.040 1.00 91.62 357 ASN A C 1
ATOM 2786 O O . ASN A 1 357 ? -16.584 20.250 20.030 1.00 91.62 357 ASN A O 1
ATOM 2790 N N . THR A 1 358 ? -16.618 21.930 21.528 1.00 89.44 358 THR A N 1
ATOM 2791 C CA . THR A 1 358 ? -15.520 22.725 20.954 1.00 89.44 358 THR A CA 1
ATOM 2792 C C . THR A 1 358 ? -14.470 23.055 22.015 1.00 89.44 358 THR A C 1
ATOM 2794 O O . THR A 1 358 ? -13.890 24.141 22.016 1.00 89.44 358 THR A O 1
ATOM 2797 N N . LYS A 1 359 ? -14.327 22.185 23.022 1.00 83.12 359 LYS A N 1
ATOM 2798 C CA . LYS A 1 359 ? -13.476 22.429 24.197 1.00 83.12 359 LYS A CA 1
ATOM 2799 C C . LYS A 1 359 ? -12.225 21.553 24.229 1.00 83.12 359 LYS A C 1
ATOM 2801 O O . LYS A 1 359 ? -11.282 21.891 24.934 1.00 83.12 359 LYS A O 1
ATOM 2806 N N . GLY A 1 360 ? -12.214 20.446 23.488 1.00 70.69 360 GLY A N 1
ATOM 2807 C CA . GLY A 1 360 ? -11.125 19.472 23.488 1.00 70.69 360 GLY A CA 1
ATOM 2808 C C . GLY A 1 360 ? -10.448 19.321 22.129 1.00 70.69 360 GLY A C 1
ATOM 2809 O O . GLY A 1 360 ? -10.947 19.785 21.111 1.00 70.69 360 GLY A O 1
ATOM 2810 N N . HIS A 1 361 ? -9.315 18.628 22.124 1.00 69.25 361 HIS A N 1
ATOM 2811 C CA . HIS A 1 361 ? -8.602 18.242 20.909 1.00 69.25 361 HIS A CA 1
ATOM 2812 C C . HIS A 1 361 ? -8.732 16.732 20.722 1.00 69.25 361 HIS A C 1
ATOM 2814 O O . HIS A 1 361 ? -8.519 15.976 21.666 1.00 69.25 361 HIS A O 1
ATOM 2820 N N . SER A 1 362 ? -9.064 16.280 19.519 1.00 62.81 362 SER A N 1
ATOM 2821 C CA . SER A 1 362 ? -9.102 14.863 19.143 1.00 62.81 362 SER A CA 1
ATOM 2822 C C . SER A 1 362 ? -7.703 14.244 19.061 1.00 62.81 362 SER A C 1
ATOM 2824 O O . SER A 1 362 ? -7.580 13.023 19.095 1.00 62.81 362 SER A O 1
ATOM 2826 N N . ASN A 1 363 ? -6.656 15.076 18.977 1.00 61.62 363 ASN A N 1
ATOM 2827 C CA . ASN A 1 363 ? -5.270 14.684 18.703 1.00 61.62 363 ASN A CA 1
ATOM 2828 C C . ASN A 1 363 ? -5.088 13.893 17.402 1.00 61.62 363 ASN A C 1
ATOM 2830 O O . ASN A 1 363 ? -4.100 13.189 17.253 1.00 61.62 363 ASN A O 1
ATOM 2834 N N . ALA A 1 364 ? -6.005 14.094 16.453 1.00 55.91 364 ALA A N 1
ATOM 2835 C CA . ALA A 1 364 ? -5.894 13.794 15.033 1.00 55.91 364 ALA A CA 1
ATOM 2836 C C . ALA A 1 364 ? -5.541 12.367 14.614 1.00 55.91 364 ALA A C 1
ATOM 2838 O O . ALA A 1 364 ? -5.423 12.118 13.425 1.00 55.91 364 ALA A O 1
ATOM 2839 N N . ASP A 1 365 ? -5.422 11.437 15.553 1.00 61.22 365 ASP A N 1
ATOM 2840 C CA . ASP A 1 365 ? -4.814 10.145 15.317 1.00 61.22 365 ASP A CA 1
ATOM 2841 C C . ASP A 1 365 ? -5.792 9.003 15.655 1.00 61.22 365 ASP A C 1
ATOM 2843 O O . ASP A 1 365 ? -5.507 8.051 16.377 1.00 61.22 365 ASP A O 1
ATOM 2847 N N . LEU A 1 366 ? -7.001 9.079 15.095 1.00 69.94 366 LEU A N 1
ATOM 2848 C CA . LEU A 1 366 ? -8.075 8.104 15.321 1.00 69.94 366 LEU A CA 1
ATOM 2849 C C . LEU A 1 366 ? -7.934 6.923 14.348 1.00 69.94 366 LEU A C 1
ATOM 2851 O O . LEU A 1 366 ? -7.853 7.146 13.158 1.00 69.94 366 LEU A O 1
ATOM 2855 N N . SER A 1 367 ? -7.931 5.649 14.739 1.00 62.94 367 SER A N 1
ATOM 2856 C CA . SER A 1 367 ? -8.034 4.554 13.737 1.00 62.94 367 SER A CA 1
ATOM 2857 C C . SER A 1 367 ? -8.809 3.330 14.161 1.00 62.94 367 SER A C 1
ATOM 2859 O O . SER A 1 367 ? -8.862 2.360 13.403 1.00 62.94 367 SER A O 1
ATOM 2861 N N . LEU A 1 368 ? -9.353 3.330 15.368 1.00 68.44 368 LEU A N 1
ATOM 2862 C CA . LEU A 1 368 ? -10.218 2.261 15.824 1.00 68.44 368 LEU A CA 1
ATOM 2863 C C . LEU A 1 368 ? -11.572 2.839 16.168 1.00 68.44 368 LEU A C 1
ATOM 2865 O O . LEU A 1 368 ? -11.662 3.842 16.879 1.00 68.44 368 LEU A O 1
ATOM 2869 N N . ILE A 1 369 ? -12.612 2.146 15.718 1.00 81.31 369 ILE A N 1
ATOM 2870 C CA . ILE A 1 369 ? -13.944 2.275 16.287 1.00 81.31 369 ILE A CA 1
ATOM 2871 C C . ILE A 1 369 ? -14.097 1.205 17.360 1.00 81.31 369 ILE A C 1
ATOM 2873 O O . ILE A 1 369 ? -13.938 0.016 17.095 1.00 81.31 369 ILE A O 1
ATOM 2877 N N . VAL A 1 370 ? -14.418 1.637 18.576 1.00 81.12 370 VAL A N 1
ATOM 2878 C CA . VAL A 1 370 ? -14.695 0.755 19.708 1.00 81.12 370 VAL A CA 1
ATOM 2879 C C . VAL A 1 370 ? -16.126 0.992 20.159 1.00 81.12 370 VAL A C 1
ATOM 2881 O O . VAL A 1 370 ? -16.464 2.067 20.661 1.00 81.12 370 VAL A O 1
ATOM 2884 N N . LEU A 1 371 ? -16.959 -0.031 19.997 1.00 84.56 371 LEU A N 1
ATOM 2885 C CA . LEU A 1 371 ? -18.301 -0.077 20.559 1.00 84.56 371 LEU A CA 1
ATOM 2886 C C . LEU A 1 371 ? -18.236 -0.747 21.927 1.00 84.56 371 LEU A C 1
ATOM 2888 O O . LEU A 1 371 ? -17.701 -1.845 22.062 1.00 84.56 371 LEU A O 1
ATOM 2892 N N . ASN A 1 372 ? -18.762 -0.077 22.947 1.00 84.44 372 ASN A N 1
ATOM 2893 C CA . ASN A 1 372 ? -18.901 -0.652 24.278 1.00 84.44 372 ASN A CA 1
ATOM 2894 C C . ASN A 1 372 ? -20.320 -0.402 24.780 1.00 84.44 372 ASN A C 1
ATOM 2896 O O . ASN A 1 372 ? -20.704 0.745 25.014 1.00 84.44 372 ASN A O 1
ATOM 2900 N N . GLN A 1 373 ? -21.083 -1.480 24.908 1.00 79.44 373 GLN A N 1
ATOM 2901 C CA . GLN A 1 373 ? -22.490 -1.472 25.281 1.00 79.44 373 GLN A CA 1
ATOM 2902 C C . GLN A 1 373 ? -22.786 -2.672 26.178 1.00 79.44 373 GLN A C 1
ATOM 2904 O O . GLN A 1 373 ? -22.269 -3.769 25.953 1.00 79.44 373 GLN A O 1
ATOM 2909 N N . ASP A 1 374 ? -23.614 -2.464 27.198 1.00 63.56 374 ASP A N 1
ATOM 2910 C CA . ASP A 1 374 ? -24.136 -3.559 28.012 1.00 63.56 374 ASP A CA 1
ATOM 2911 C C . ASP A 1 374 ? -25.017 -4.428 27.103 1.00 63.56 374 ASP A C 1
ATOM 2913 O O . ASP A 1 374 ? -25.954 -3.869 26.563 1.00 63.56 374 ASP A O 1
ATOM 2917 N N . SER A 1 375 ? -24.702 -5.723 26.908 1.00 57.66 375 SER A N 1
ATOM 2918 C CA . SER A 1 375 ? -25.374 -6.783 26.097 1.00 57.66 375 SER A CA 1
ATOM 2919 C C . SER A 1 375 ? -26.200 -6.381 24.849 1.00 57.66 375 SER A C 1
ATOM 2921 O O . SER A 1 375 ? -27.027 -5.486 24.902 1.00 57.66 375 SER A O 1
ATOM 2923 N N . GLU A 1 376 ? -26.113 -7.118 23.733 1.00 53.41 376 GLU A N 1
ATOM 2924 C CA . GLU A 1 376 ? -26.829 -6.773 22.475 1.00 53.41 376 GLU A CA 1
ATOM 2925 C C . GLU A 1 376 ? -28.351 -6.528 22.618 1.00 53.41 376 GLU A C 1
ATOM 2927 O O . GLU A 1 376 ? -28.932 -5.779 21.838 1.00 53.41 376 GLU A O 1
ATOM 2932 N N . ALA A 1 377 ? -28.998 -7.091 23.644 1.00 57.22 377 ALA A N 1
ATOM 2933 C CA . ALA A 1 377 ? -30.421 -6.899 23.924 1.00 57.22 377 ALA A CA 1
ATOM 2934 C C . ALA A 1 377 ? -30.785 -5.579 24.651 1.00 57.22 377 ALA A C 1
ATOM 2936 O O . ALA A 1 377 ? -31.972 -5.284 24.785 1.00 57.22 377 ALA A O 1
ATOM 2937 N N . SER A 1 378 ? -29.821 -4.785 25.140 1.00 64.12 378 SER A N 1
ATOM 2938 C CA . SER A 1 378 ? -30.091 -3.610 26.004 1.00 64.12 378 SER A CA 1
ATOM 2939 C C . SER A 1 378 ? -30.175 -2.266 25.280 1.00 64.12 378 SER A C 1
ATOM 2941 O O . SER A 1 378 ? -30.436 -1.258 25.939 1.00 64.12 378 SER A O 1
ATOM 2943 N N . GLY A 1 379 ? -29.969 -2.242 23.962 1.00 79.88 379 GLY A N 1
ATOM 2944 C CA . GLY A 1 379 ? -29.830 -1.011 23.184 1.00 79.88 379 GLY A CA 1
ATOM 2945 C C . GLY A 1 379 ? -28.401 -0.459 23.200 1.00 79.88 379 GLY A C 1
ATOM 2946 O O . GLY A 1 379 ? -27.619 -0.712 24.115 1.00 79.88 379 GLY A O 1
ATOM 2947 N N . GLY A 1 380 ? -28.051 0.281 22.154 1.00 91.06 380 GLY A N 1
ATOM 2948 C CA . GLY A 1 380 ? -26.732 0.867 21.965 1.00 91.06 380 GLY A CA 1
ATOM 2949 C C . GLY A 1 380 ? -26.507 1.308 20.522 1.00 91.06 380 GLY A C 1
ATOM 2950 O O . GLY A 1 380 ? -27.471 1.545 19.788 1.00 91.06 380 GLY A O 1
ATOM 2951 N N . PHE A 1 381 ? -25.239 1.452 20.136 1.00 91.88 381 PHE A N 1
ATOM 2952 C CA . PHE A 1 381 ? -24.852 1.942 18.814 1.00 91.88 381 PHE A CA 1
ATOM 2953 C C . PHE A 1 381 ? -24.632 0.782 17.839 1.00 91.88 381 PHE A C 1
ATOM 2955 O O . PHE A 1 381 ? -24.015 -0.225 18.183 1.00 91.88 381 PHE A O 1
ATOM 2962 N N . SER A 1 382 ? -25.100 0.933 16.603 1.00 89.19 382 SER A N 1
ATOM 2963 C CA . SER A 1 382 ? -24.961 -0.071 15.539 1.00 89.19 382 SER A CA 1
ATOM 2964 C C . SER A 1 382 ? -24.860 0.585 14.157 1.00 89.19 382 SER A C 1
ATOM 2966 O O . SER A 1 382 ? -24.968 1.805 14.045 1.00 89.19 382 SER A O 1
ATOM 2968 N N . HIS A 1 383 ? -24.586 -0.215 13.118 1.00 87.88 383 HIS A N 1
ATOM 2969 C CA . HIS A 1 383 ? -24.443 0.234 11.720 1.00 87.88 383 HIS A CA 1
ATOM 2970 C C . HIS A 1 383 ? -23.553 1.475 11.552 1.00 87.88 383 HIS A C 1
ATOM 2972 O O . HIS A 1 383 ? -23.880 2.414 10.820 1.00 87.88 383 HIS A O 1
ATOM 2978 N N . VAL A 1 384 ? -22.421 1.481 12.261 1.00 88.94 384 VAL A N 1
ATOM 2979 C CA . VAL A 1 384 ? -21.471 2.589 12.218 1.00 88.94 384 VAL A CA 1
ATOM 2980 C C . VAL A 1 384 ? -20.791 2.630 10.854 1.00 88.94 384 VAL A C 1
ATOM 2982 O O . VAL A 1 384 ? -20.146 1.668 10.444 1.00 88.94 384 VAL A O 1
ATOM 2985 N N . ARG A 1 385 ? -20.905 3.772 10.182 1.00 87.62 385 ARG A N 1
ATOM 2986 C CA . ARG A 1 385 ? -20.258 4.093 8.908 1.00 87.62 385 ARG A CA 1
ATOM 2987 C C . ARG A 1 385 ? -19.399 5.327 9.092 1.00 87.62 385 ARG A C 1
ATOM 2989 O O . ARG A 1 385 ? -19.804 6.252 9.791 1.00 87.62 385 ARG A O 1
ATOM 2996 N N . VAL A 1 386 ? -18.229 5.347 8.469 1.00 85.81 386 VAL A N 1
ATOM 2997 C CA . VAL A 1 386 ? -17.248 6.428 8.610 1.00 85.81 386 VAL A CA 1
ATOM 2998 C C . VAL A 1 386 ? -16.783 6.840 7.222 1.00 85.81 386 VAL A C 1
ATOM 3000 O O . VAL A 1 386 ? -16.453 5.980 6.411 1.00 85.81 386 VAL A O 1
ATOM 3003 N N . GLY A 1 387 ? -16.738 8.143 6.953 1.00 81.12 387 GLY A N 1
ATOM 3004 C CA . GLY A 1 387 ? -16.365 8.671 5.647 1.00 81.12 387 GLY A CA 1
ATOM 3005 C C . GLY A 1 387 ? -15.713 10.054 5.729 1.00 81.12 387 GLY A C 1
ATOM 3006 O O . GLY A 1 387 ? -15.970 10.807 6.670 1.00 81.12 387 GLY A O 1
ATOM 3007 N N . PRO A 1 388 ? -14.867 10.416 4.748 1.00 80.12 388 PRO A N 1
ATOM 3008 C CA . PRO A 1 388 ? -14.243 11.740 4.678 1.00 80.12 388 PRO A CA 1
ATOM 3009 C C . PRO A 1 388 ? -15.225 12.839 4.233 1.00 80.12 388 PRO A C 1
ATOM 3011 O O . PRO A 1 388 ? -14.955 14.022 4.409 1.00 80.12 388 PRO A O 1
ATOM 3014 N N . THR A 1 389 ? -16.373 12.463 3.661 1.00 84.75 389 THR A N 1
ATOM 3015 C CA . THR A 1 389 ? -17.468 13.374 3.308 1.00 84.75 389 THR A CA 1
ATOM 3016 C C . THR A 1 389 ? -18.801 12.804 3.776 1.00 84.75 389 THR A C 1
ATOM 3018 O O . THR A 1 389 ? -18.905 11.619 4.105 1.00 84.75 389 THR A O 1
ATOM 3021 N N . ARG A 1 390 ? -19.841 13.642 3.802 1.00 87.19 390 ARG A N 1
ATOM 3022 C CA . ARG A 1 390 ? -21.190 13.213 4.176 1.00 87.19 390 ARG A CA 1
ATOM 3023 C C . ARG A 1 390 ? -21.757 12.195 3.184 1.00 87.19 390 ARG A C 1
ATOM 3025 O O . ARG A 1 390 ? -22.419 11.252 3.610 1.00 87.19 390 ARG A O 1
ATOM 3032 N N . GLU A 1 391 ? -21.503 12.382 1.895 1.00 85.75 391 GLU A N 1
ATOM 3033 C CA . GLU A 1 391 ? -21.984 11.528 0.800 1.00 85.75 391 GLU A CA 1
ATOM 3034 C C . GLU A 1 391 ? -21.347 10.137 0.861 1.00 85.75 391 GLU A C 1
ATOM 3036 O O . GLU A 1 391 ? -21.993 9.143 0.546 1.00 85.75 391 GLU A O 1
ATOM 3041 N N . ALA A 1 392 ? -20.104 10.045 1.346 1.00 79.00 392 ALA A N 1
ATOM 3042 C CA . ALA A 1 392 ? -19.420 8.770 1.543 1.00 79.00 392 ALA A CA 1
ATOM 3043 C C . ALA A 1 392 ? -20.100 7.864 2.588 1.00 79.00 392 ALA A C 1
ATOM 3045 O O . ALA A 1 392 ? -19.755 6.694 2.672 1.00 79.00 392 ALA A O 1
ATOM 3046 N N . LEU A 1 393 ? -21.049 8.380 3.382 1.00 82.62 393 LEU A N 1
ATOM 3047 C CA . LEU A 1 393 ? -21.827 7.582 4.337 1.00 82.62 393 LEU A CA 1
ATOM 3048 C C . LEU A 1 393 ? -23.049 6.891 3.712 1.00 82.62 393 LEU A C 1
ATOM 3050 O O . LEU A 1 393 ? -23.657 6.031 4.356 1.00 82.62 393 LEU A O 1
ATOM 3054 N N . ASP A 1 394 ? -23.447 7.292 2.502 1.00 76.00 394 ASP A N 1
ATOM 3055 C CA . ASP A 1 394 ? -24.595 6.719 1.788 1.00 76.00 394 ASP A CA 1
ATOM 3056 C C . ASP A 1 394 ? -24.213 5.466 0.966 1.00 76.00 394 ASP A C 1
ATOM 3058 O O . ASP A 1 394 ? -25.097 4.769 0.462 1.00 76.00 394 ASP A O 1
ATOM 3062 N N . HIS A 1 395 ? -22.912 5.175 0.869 1.00 58.53 395 HIS A N 1
ATOM 3063 C CA . HIS A 1 395 ? -22.303 3.999 0.241 1.00 58.53 395 HIS A CA 1
ATOM 3064 C C . HIS A 1 395 ? -21.693 3.081 1.303 1.00 58.53 395 HIS A C 1
ATOM 3066 O O . HIS A 1 395 ? -21.633 1.860 1.032 1.00 58.53 395 HIS A O 1
#

Foldseek 3Di:
DPPPDPPLPADQQDFDWDWDDPVVDTDTPGTQEGQWDFLDDWDAAPVRWIKTKTDGSVCLPVPTWMWTGCDPHSNGTDIAHAPCRNVQFSWDNKDWDAWPVRKIKIWTQGPVLLQFIWIWIGPPGRRYIDNIATDPQGACSADKEWDQDPVQKIKIWHCSDSPAQFDTKIFIDNGNRDTPFIGTDGGPARKGDWDWDDDDQWIWIWIDGVVPDIDIDTGHNVVVVVGDDDPDDDDPDPDDPSPPDVPPRPDAQFLPDAFQKKKKKKKWFQFDQQWKKWKFFAFVVRHTQWIWMQDNRQWTWIDGRPDIDTFDRDDHRAMWMKMWMWTAHDPFAIKIFIATDHPPDHDDDDPDTRDIDRHHHSVRGTDDIDIDTDDPVGIYIDPMDMDSDPVSRVD

Nearest PDB structures (foldseek):
  5hx0-assembly1_B  TM=7.886E-01  e=2.101E-06  Dyadobacter fermentans DSM 18053
  5mqs-assembly1_A  TM=3.331E-01  e=2.821E-10  Bacteroides thetaiotaomicron
  2ber-assembly1_A  TM=5.382E-01  e=2.408E-07  Micromonospora viridifaciens
  1wcq-assembly3_C  TM=5.424E-01  e=4.875E-07  Micromonospora viridifaciens
  2c5d-assembly1_A  TM=2.337E-01  e=1.216E-02  Homo sapiens

Solvent-accessible surface area (backbone atoms only — not comparable to full-atom values): 21631 Å² total; per-residue (Å²): 131,80,88,72,73,84,78,69,75,59,40,94,83,29,62,28,67,43,69,43,76,69,95,80,51,79,41,84,70,45,62,35,40,76,40,28,47,60,85,55,80,70,44,74,48,95,87,68,33,32,36,30,37,29,35,40,60,56,22,86,74,75,16,38,32,29,34,43,29,57,73,90,39,73,54,40,60,45,81,21,62,37,51,53,27,43,79,76,39,41,56,40,75,57,43,74,50,74,34,91,87,67,32,34,43,36,36,29,34,28,72,77,63,83,36,31,32,27,38,30,43,14,87,65,82,57,59,48,44,45,65,60,21,65,51,92,49,49,19,32,69,54,52,61,34,75,47,74,46,99,88,59,39,22,38,42,33,30,20,64,24,62,88,35,41,39,37,28,30,41,30,38,18,78,60,69,78,60,66,81,41,76,45,86,74,50,61,95,50,56,34,46,58,45,42,73,49,82,53,97,70,21,39,40,40,37,32,25,46,68,83,78,44,79,48,73,49,80,41,56,51,71,60,62,72,72,64,76,73,72,100,68,84,84,66,96,62,79,71,76,76,77,72,86,64,90,62,82,81,52,60,49,53,66,32,74,48,75,70,30,48,43,27,35,34,31,37,36,29,36,29,46,80,74,37,45,22,36,47,26,35,10,25,82,93,61,52,66,20,34,38,38,31,34,42,45,82,25,26,36,33,41,27,26,49,91,39,72,40,78,40,61,73,51,62,61,68,43,62,29,11,26,31,34,40,40,39,29,47,84,90,51,50,17,40,41,35,33,29,75,30,58,56,98,42,73,41,73,93,58,97,76,52,64,34,71,35,65,75,20,51,56,76,31,34,36,66,34,83,47,79,49,52,58,59,94,88,42,33,30,78,43,81,74,37,72,22,74,41,75,71,54,56,83,112

Mean predicted aligned error: 14.68 Å